Protein AF-A0A6P6X8Q5-F1 (afdb_monomer_lite)

Sequence (399 aa):
MERWQIRPENEYFDPVLAYTRVRAKCREPCKWFVFASIEKVLGTKDLVVKTLHDVHETCNHAWKNKNITAKWLSDRYVERIRSNNNLPTRELRQTVHEDYQTEISKHVAAKAKTLAIEKIKGSAESQYKKIWQYCEEIKRTHPGSTMEVMFTPFREPGCNPRFMRMYCCLGPLKKGFKDGCRPILCLDGCHIKGRYPGKLLTAIAVDPNNGFWPVAWAAIEKEATEQWRWFLTLLSGDMEIQNQGHYIFMSDQQKGLDRALTEVLSNSEHRYCVQHMYRNFKKKHPRLGLKDRLWHIASTTTVEHFNQTLDDLEAYDKEAYAWPINGDIQWPQSDMLELDLPASVTQPGRPKKARKRDVTEGKEHGKRLRKRVVIHYRKCGWIGHNAKTCKNPPKSSTE

pLDDT: mean 79.46, std 17.08, range [24.59, 98.06]

Secondary structure (DSSP, 8-state):
---------S----TT---SEEEEEPSTT---EEEEEE-GGG-S--EEEEEEE---SS-------TT--HHHHHHHTHHHHHH-TT--HHHHHHHHHHHHS----HHHHHHHHHHHHHHHH--HHHHHTTHHHHHHHHHHHSTT-EEEEEE----STTPPPPEEEEEEE-HHHHHHHHHH--SEEEEEEEEE-SSS-EEEEEEEEE-TTS-EEEEEEEEES--SHHHHHHHHHHHHHHTT---GGG-EEEE-S-HHHHHHHHHH-TTSEEEE-HHHHHHHHHHH---HHHHHHHHHHHH--SHHHHHHHHHHHHHH-HHHHTS---SGGGSPPP-SPPPPPPP------S--SSPPPPTTS------------PPBPTTT--BS--TTT--SPPPP---

Structure (mmCIF, N/CA/C/O backbone):
data_AF-A0A6P6X8Q5-F1
#
_entry.id   AF-A0A6P6X8Q5-F1
#
loop_
_atom_site.group_PDB
_atom_site.id
_atom_site.type_symbol
_atom_site.label_atom_id
_atom_site.label_alt_id
_atom_site.label_comp_id
_atom_site.label_asym_id
_atom_site.label_entity_id
_atom_site.label_seq_id
_atom_site.pdbx_PDB_ins_code
_atom_site.Cartn_x
_atom_site.Cartn_y
_atom_site.Cartn_z
_atom_site.occupancy
_atom_site.B_iso_or_equiv
_atom_site.auth_seq_id
_atom_site.auth_comp_id
_atom_site.auth_asym_id
_atom_site.auth_atom_id
_atom_site.pdbx_PDB_model_num
ATOM 1 N N . MET A 1 1 ? -48.614 -3.368 20.210 1.00 24.59 1 MET A N 1
ATOM 2 C CA . MET A 1 1 ? -47.444 -4.036 20.829 1.00 24.59 1 MET A CA 1
ATOM 3 C C . MET A 1 1 ? -46.378 -2.977 21.060 1.00 24.59 1 MET A C 1
ATOM 5 O O . MET A 1 1 ? -45.573 -2.710 20.177 1.00 24.59 1 MET A O 1
ATOM 9 N N . GLU A 1 2 ? -46.450 -2.298 22.199 1.00 26.50 2 GLU A N 1
ATOM 10 C CA . GLU A 1 2 ? -45.637 -1.116 22.500 1.00 26.50 2 GLU A CA 1
ATOM 11 C C . GLU A 1 2 ? -44.325 -1.530 23.176 1.00 26.50 2 GLU A C 1
ATOM 13 O O . GLU A 1 2 ? -44.315 -2.272 24.158 1.00 26.50 2 GLU A O 1
ATOM 18 N N . ARG A 1 3 ? -43.198 -1.106 22.592 1.00 26.33 3 ARG A N 1
ATOM 19 C CA . ARG A 1 3 ? -41.840 -1.410 23.060 1.00 26.33 3 ARG A CA 1
ATOM 20 C C . ARG A 1 3 ? -41.315 -0.228 23.876 1.00 26.33 3 ARG A C 1
ATOM 22 O O . ARG A 1 3 ? -41.060 0.838 23.326 1.00 26.33 3 ARG A O 1
ATOM 29 N N . TRP A 1 4 ? -41.127 -0.433 25.176 1.00 30.78 4 TRP A N 1
ATOM 30 C CA . TRP A 1 4 ? -40.653 0.581 26.124 1.00 30.78 4 TRP A CA 1
ATOM 31 C C . TRP A 1 4 ? -39.118 0.652 26.196 1.00 30.78 4 TRP A C 1
ATOM 33 O O . TRP A 1 4 ? -38.440 -0.374 26.131 1.00 30.78 4 TRP A O 1
ATOM 43 N N . GLN A 1 5 ? -38.560 1.858 26.387 1.00 32.69 5 GLN A N 1
ATOM 44 C CA . GLN A 1 5 ? -37.128 2.081 26.632 1.00 32.69 5 GLN A CA 1
ATOM 45 C C . GLN A 1 5 ? -36.828 2.542 28.066 1.00 32.69 5 GLN A C 1
ATOM 47 O O . GLN A 1 5 ? -37.381 3.512 28.581 1.00 32.69 5 GLN A O 1
ATOM 52 N N . ILE A 1 6 ? -35.863 1.849 28.666 1.00 32.97 6 ILE A N 1
ATOM 53 C CA . ILE A 1 6 ? -35.325 2.004 30.020 1.00 32.97 6 ILE A CA 1
ATOM 54 C C . ILE A 1 6 ? -34.290 3.149 30.097 1.00 32.97 6 ILE A C 1
ATOM 56 O O . ILE A 1 6 ? -33.489 3.338 29.179 1.00 32.97 6 ILE A O 1
ATOM 60 N N . ARG A 1 7 ? -34.260 3.892 31.218 1.00 40.38 7 ARG A N 1
ATOM 61 C CA . ARG A 1 7 ? -33.176 4.828 31.579 1.00 40.38 7 ARG A CA 1
ATOM 62 C C . ARG A 1 7 ? -32.331 4.294 32.751 1.00 40.38 7 ARG A C 1
ATOM 64 O O . ARG A 1 7 ? -32.918 3.856 33.735 1.00 40.38 7 ARG A O 1
ATOM 71 N N . PRO A 1 8 ? -30.993 4.416 32.700 1.00 32.97 8 PRO A N 1
ATOM 72 C CA . PRO A 1 8 ? -30.133 4.493 33.878 1.00 32.97 8 PRO A CA 1
ATOM 73 C C . PRO A 1 8 ? -29.739 5.954 34.163 1.00 32.97 8 PRO A C 1
ATOM 75 O O . PRO A 1 8 ? -29.390 6.698 33.246 1.00 32.97 8 PRO A O 1
ATOM 78 N N . GLU A 1 9 ? -29.770 6.366 35.429 1.00 32.41 9 GLU A N 1
ATOM 79 C CA . GLU A 1 9 ? -28.968 7.493 35.918 1.00 32.41 9 GLU A CA 1
ATOM 80 C C . GLU A 1 9 ? -27.623 6.909 36.376 1.00 32.41 9 GLU A C 1
ATOM 82 O O . GLU A 1 9 ? -27.604 6.014 37.210 1.00 32.41 9 GLU A O 1
ATOM 87 N N . ASN A 1 10 ? -26.537 7.362 35.739 1.00 30.66 10 ASN A N 1
ATOM 88 C CA . ASN A 1 10 ? -25.119 7.176 36.078 1.00 30.66 10 ASN A CA 1
ATOM 89 C C . ASN A 1 10 ? -24.684 5.827 36.690 1.00 30.66 10 ASN A C 1
ATOM 91 O O . ASN A 1 10 ? -24.718 5.653 37.897 1.00 30.66 10 ASN A O 1
ATOM 95 N N . GLU A 1 11 ? -24.159 4.932 35.845 1.00 31.02 11 GLU A N 1
ATOM 96 C CA . GLU A 1 11 ? -22.773 4.414 35.872 1.00 31.02 11 GLU A CA 1
ATOM 97 C C . GLU A 1 11 ? -22.629 3.222 34.895 1.00 31.02 11 GLU A C 1
ATOM 99 O O . GLU A 1 11 ? -23.538 2.414 34.731 1.00 31.02 11 GLU A O 1
ATOM 104 N N . TYR A 1 12 ? -21.501 3.199 34.172 1.00 28.95 12 TYR A N 1
ATOM 105 C CA . TYR A 1 12 ? -20.894 2.102 33.396 1.00 28.95 12 TYR A CA 1
ATOM 106 C C . TYR A 1 12 ? -21.779 0.940 32.874 1.00 28.95 12 TYR A C 1
ATOM 108 O O . TYR A 1 12 ? -22.210 0.069 33.619 1.00 28.95 12 TYR A O 1
ATOM 116 N N . PHE A 1 13 ? -21.895 0.823 31.541 1.00 30.45 13 PHE A N 1
ATOM 117 C CA . PHE A 1 13 ? -22.218 -0.454 30.881 1.00 30.45 13 PHE A CA 1
ATOM 118 C C . PHE A 1 13 ? -20.913 -1.206 30.565 1.00 30.45 13 PHE A C 1
ATOM 120 O O . PHE A 1 13 ? -20.201 -0.887 29.600 1.00 30.45 13 PHE A O 1
ATOM 127 N N . ASP A 1 14 ? -20.607 -2.162 31.432 1.00 29.98 14 ASP A N 1
ATOM 128 C CA . ASP A 1 14 ? -19.710 -3.309 31.268 1.00 29.98 14 ASP A CA 1
ATOM 129 C C . ASP A 1 14 ? -20.613 -4.538 30.991 1.00 29.98 14 ASP A C 1
ATOM 131 O O . ASP A 1 14 ? -21.649 -4.646 31.655 1.00 29.98 14 ASP A O 1
ATOM 135 N N . PRO A 1 15 ? -20.325 -5.451 30.036 1.00 32.97 15 PRO A N 1
ATOM 136 C CA . PRO A 1 15 ? -21.201 -6.589 29.717 1.00 32.97 15 PRO A CA 1
ATOM 137 C C . PRO A 1 15 ? -21.400 -7.618 30.852 1.00 32.97 15 PRO A C 1
ATOM 139 O O . PRO A 1 15 ? -22.037 -8.645 30.627 1.00 32.97 15 PRO A O 1
ATOM 142 N N . VAL A 1 16 ? -20.873 -7.366 32.056 1.00 34.22 16 VAL A N 1
ATOM 143 C CA . VAL A 1 16 ? -20.884 -8.281 33.212 1.00 34.22 16 VAL A CA 1
ATOM 144 C C . VAL A 1 16 ? -21.955 -7.934 34.271 1.00 34.22 16 VAL A C 1
ATOM 146 O O . VAL A 1 16 ? -22.233 -8.754 35.144 1.00 34.22 16 VAL A O 1
ATOM 149 N N . LEU A 1 17 ? -22.633 -6.780 34.207 1.00 36.09 17 LEU A N 1
ATOM 150 C CA . LEU A 1 17 ? -23.586 -6.368 35.254 1.00 36.09 17 LEU A CA 1
ATOM 151 C C . LEU A 1 17 ? -25.059 -6.529 34.839 1.00 36.09 17 LEU A C 1
ATOM 153 O O . LEU A 1 17 ? -25.633 -5.706 34.130 1.00 36.09 17 LEU A O 1
ATOM 157 N N . ALA A 1 18 ? -25.700 -7.582 35.350 1.00 43.25 18 ALA A N 1
ATOM 158 C CA . ALA A 1 18 ? -27.155 -7.694 35.403 1.00 43.25 18 ALA A CA 1
ATOM 159 C C . ALA A 1 18 ? -27.713 -6.624 36.364 1.00 43.25 18 ALA A C 1
ATOM 161 O O . ALA A 1 18 ? -27.544 -6.724 37.580 1.00 43.25 18 ALA A O 1
ATOM 162 N N . TYR A 1 19 ? -28.352 -5.578 35.833 1.00 52.53 19 TYR A N 1
ATOM 163 C CA . TYR A 1 19 ? -28.960 -4.526 36.653 1.00 52.53 19 TYR A CA 1
ATOM 164 C C . TYR A 1 19 ? -30.079 -5.100 37.519 1.00 52.53 19 TYR A C 1
ATOM 166 O O . TYR A 1 19 ? -31.050 -5.656 37.015 1.00 52.53 19 TYR A O 1
ATOM 174 N N . THR A 1 20 ? -29.974 -4.916 38.834 1.00 66.12 20 THR A N 1
ATOM 175 C CA . THR A 1 20 ? -30.991 -5.396 39.777 1.00 66.12 20 THR A CA 1
ATOM 176 C C . THR A 1 20 ? -32.197 -4.467 39.881 1.00 66.12 20 THR A C 1
ATOM 178 O O . THR A 1 20 ? -33.243 -4.921 40.337 1.00 66.12 20 THR A O 1
ATOM 181 N N . ARG A 1 21 ? -32.086 -3.185 39.490 1.00 78.88 21 ARG A N 1
ATOM 182 C CA . ARG A 1 21 ? -33.144 -2.156 39.589 1.00 78.88 21 ARG A CA 1
ATOM 183 C C . ARG A 1 21 ? -33.017 -1.104 38.483 1.00 78.88 21 ARG A C 1
ATOM 185 O O . ARG A 1 21 ? -31.910 -0.735 38.109 1.00 78.88 21 ARG A O 1
ATOM 192 N N . VAL A 1 22 ? -34.149 -0.597 38.002 1.00 83.44 22 VAL A N 1
ATOM 193 C CA . VAL A 1 22 ? -34.273 0.367 36.903 1.00 83.44 22 VAL A CA 1
ATOM 194 C C . VAL A 1 22 ? -35.448 1.311 37.169 1.00 83.44 22 VAL A C 1
ATOM 196 O O . VAL A 1 22 ? -36.525 0.859 37.549 1.00 83.44 22 VAL A O 1
ATOM 199 N N . ARG A 1 23 ? -35.279 2.613 36.902 1.00 82.56 23 ARG A N 1
ATOM 200 C CA . ARG A 1 23 ? -36.373 3.598 36.903 1.00 82.56 23 ARG A CA 1
ATOM 201 C C . ARG A 1 23 ? -36.353 4.421 35.619 1.00 82.56 23 ARG A C 1
ATOM 203 O O . ARG A 1 23 ? -35.346 5.047 35.308 1.00 82.56 23 ARG A O 1
ATOM 210 N N . ALA A 1 24 ? -37.473 4.490 34.909 1.00 82.25 24 ALA A N 1
ATOM 211 C CA . ALA A 1 24 ? -37.672 5.458 33.835 1.00 82.25 24 ALA A CA 1
ATOM 212 C C . ALA A 1 24 ? -38.750 6.462 34.252 1.00 82.25 24 ALA A C 1
ATOM 214 O O . ALA A 1 24 ? -39.763 6.085 34.830 1.00 82.25 24 ALA A O 1
ATOM 215 N N . LYS A 1 25 ? -38.510 7.748 33.987 1.00 84.56 25 LYS A N 1
ATOM 216 C CA . LYS A 1 25 ? -39.459 8.840 34.232 1.00 84.56 25 LYS A CA 1
ATOM 217 C C . LYS A 1 25 ? -39.602 9.696 32.983 1.00 84.56 25 LYS A C 1
ATOM 219 O O . LYS A 1 25 ? -38.630 9.865 32.234 1.00 84.56 25 LYS A O 1
ATOM 224 N N . CYS A 1 26 ? -40.797 10.235 32.773 1.00 82.56 26 CYS A N 1
ATOM 225 C CA . CYS A 1 26 ? -41.021 11.236 31.742 1.00 82.56 26 CYS A CA 1
ATOM 226 C C . CYS A 1 26 ? -40.362 12.566 32.148 1.00 82.56 26 CYS A C 1
ATOM 228 O O . CYS A 1 26 ? -39.892 12.741 33.275 1.00 82.56 26 CYS A O 1
ATOM 230 N N . ARG A 1 27 ? -40.252 13.500 31.200 1.00 80.56 27 ARG A N 1
ATOM 231 C CA . ARG A 1 27 ? -39.750 14.843 31.489 1.00 80.56 27 ARG A CA 1
ATOM 232 C C . ARG A 1 27 ? -40.784 15.584 32.338 1.00 80.56 27 ARG A C 1
ATOM 234 O O . ARG A 1 27 ? -41.968 15.573 32.010 1.00 80.56 27 ARG A O 1
ATOM 241 N N . GLU A 1 28 ? -40.316 16.255 33.385 1.00 80.81 28 GLU A N 1
ATOM 242 C CA . GLU A 1 28 ? -41.153 17.157 34.178 1.00 80.81 28 GLU A CA 1
ATOM 243 C C . GLU A 1 28 ? -41.848 18.189 33.270 1.00 80.81 28 GLU A C 1
ATOM 245 O O . GLU A 1 28 ? -41.229 18.658 32.304 1.00 80.81 28 GLU A O 1
ATOM 250 N N . PRO A 1 29 ? -43.126 18.517 33.537 1.00 85.94 29 PRO A N 1
ATOM 251 C CA . PRO A 1 29 ? -43.901 18.207 34.751 1.00 85.94 29 PRO A CA 1
ATOM 252 C C . PRO A 1 29 ? -44.672 16.868 34.727 1.00 85.94 29 PRO A C 1
ATOM 254 O O . PRO A 1 29 ? -45.466 16.604 35.626 1.00 85.94 29 PRO A O 1
ATOM 257 N N . CYS A 1 30 ? -44.473 16.010 33.722 1.00 83.88 30 CYS A N 1
ATOM 258 C CA . CYS A 1 30 ? -45.220 14.755 33.609 1.00 83.88 30 CYS A CA 1
ATOM 259 C C . CYS A 1 30 ? -44.904 13.782 34.759 1.00 83.88 30 CYS A C 1
ATOM 261 O O . CYS A 1 30 ? -43.740 13.519 35.064 1.00 83.88 30 CYS A O 1
ATOM 263 N N . LYS A 1 31 ? -45.955 13.198 35.346 1.00 86.88 31 LYS A N 1
ATOM 264 C CA . LYS A 1 31 ? -45.863 12.251 36.467 1.00 86.88 31 LYS A CA 1
ATOM 265 C C . LYS A 1 31 ? -45.613 10.803 36.047 1.00 86.88 31 LYS A C 1
ATOM 267 O O . LYS A 1 31 ? -45.465 9.951 36.917 1.00 86.88 31 LYS A O 1
ATOM 272 N N . TRP A 1 32 ? -45.569 10.498 34.750 1.00 88.12 32 TRP A N 1
ATOM 273 C CA . TRP A 1 32 ? -45.329 9.132 34.289 1.00 88.12 32 TRP A CA 1
ATOM 274 C C . TRP A 1 32 ? -43.971 8.611 34.765 1.00 88.12 32 TRP A C 1
ATOM 276 O O . TRP A 1 32 ? -42.929 9.251 34.555 1.00 88.12 32 TRP A O 1
ATOM 286 N N . PHE A 1 33 ? -43.976 7.428 35.375 1.00 86.62 33 PHE A N 1
ATOM 287 C CA . PHE A 1 33 ? -42.761 6.688 35.686 1.00 86.62 33 PHE A CA 1
ATOM 288 C C . PHE A 1 33 ? -43.020 5.185 35.766 1.00 86.62 33 PHE A C 1
ATOM 290 O O . PHE A 1 33 ? -44.103 4.735 36.131 1.00 86.62 33 PHE A O 1
ATOM 297 N N . VAL A 1 34 ? -41.968 4.415 35.516 1.00 88.69 34 VAL A N 1
ATOM 298 C C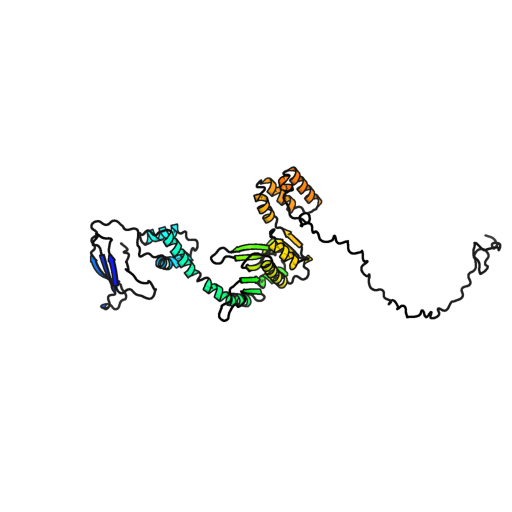A . VAL A 1 34 ? -41.920 2.975 35.752 1.00 88.69 34 VAL A CA 1
ATOM 299 C C . VAL A 1 34 ? -40.681 2.639 36.569 1.00 88.69 34 VAL A C 1
ATOM 301 O O . VAL A 1 34 ? -39.591 3.162 36.328 1.00 88.69 34 VAL A O 1
ATOM 304 N N . PHE A 1 35 ? -40.854 1.773 37.557 1.00 86.88 35 PHE A N 1
ATOM 305 C CA . PHE A 1 35 ? -39.794 1.194 38.364 1.00 86.88 35 PHE A CA 1
ATOM 306 C C . PHE A 1 35 ? -39.848 -0.325 38.227 1.00 86.88 35 PHE A C 1
ATOM 308 O O . PHE A 1 35 ? -40.888 -0.943 38.455 1.00 86.88 35 PHE A O 1
ATOM 315 N N . ALA A 1 36 ? -38.724 -0.922 37.852 1.00 88.00 36 ALA A N 1
ATOM 316 C CA . ALA A 1 36 ? -38.575 -2.356 37.678 1.00 88.00 36 ALA A CA 1
ATOM 317 C C . ALA A 1 36 ? -37.346 -2.858 38.437 1.00 88.00 36 ALA A C 1
ATOM 319 O O . ALA A 1 36 ? -36.344 -2.155 38.557 1.00 88.00 36 ALA A O 1
ATOM 320 N N . SER A 1 37 ? -37.406 -4.079 38.955 1.00 85.12 37 SER A N 1
ATOM 321 C CA . SER A 1 37 ? -36.287 -4.716 39.642 1.00 85.12 37 SER A CA 1
ATOM 322 C C . SER A 1 37 ? -36.296 -6.221 39.442 1.00 85.12 37 SER A C 1
ATOM 324 O O . SER A 1 37 ? -37.360 -6.813 39.274 1.00 85.12 37 SER A O 1
ATOM 326 N N . ILE A 1 38 ? -35.124 -6.844 39.534 1.00 83.56 38 ILE A N 1
ATOM 327 C CA . ILE A 1 38 ? -35.006 -8.300 39.583 1.00 83.56 38 ILE A CA 1
ATOM 328 C C . ILE A 1 38 ? -35.750 -8.809 40.816 1.00 83.56 38 ILE A C 1
ATOM 330 O O . ILE A 1 38 ? -35.530 -8.326 41.933 1.00 83.56 38 ILE A O 1
ATOM 334 N N . GLU A 1 39 ? -36.644 -9.769 40.603 1.00 79.94 39 GLU A N 1
ATOM 335 C CA . GLU A 1 39 ? -37.336 -10.461 41.681 1.00 79.94 39 GLU A CA 1
ATOM 336 C C . GLU A 1 39 ? -36.454 -11.594 42.205 1.00 79.94 39 GLU A C 1
ATOM 338 O O . GLU A 1 39 ? -36.294 -12.628 41.562 1.00 79.94 39 GLU A O 1
ATOM 343 N N . LYS A 1 40 ? -35.868 -11.392 43.389 1.00 72.75 40 LYS A N 1
ATOM 344 C CA . LYS A 1 40 ? -34.956 -12.371 43.997 1.00 72.75 40 LYS A CA 1
ATOM 345 C C . LYS A 1 40 ? -35.681 -13.654 44.404 1.00 72.75 40 LYS A C 1
ATOM 347 O O . LYS A 1 40 ? -35.059 -14.710 44.413 1.00 72.75 40 LYS A O 1
ATOM 352 N N . VAL A 1 41 ? -36.972 -13.562 44.728 1.00 69.38 41 VAL A N 1
ATOM 353 C CA . VAL A 1 41 ? -37.773 -14.695 45.222 1.00 69.38 41 VAL A CA 1
ATOM 354 C C . VAL A 1 41 ? -38.046 -15.727 44.124 1.00 69.38 41 VAL A C 1
ATOM 356 O O . VAL A 1 41 ? -38.141 -16.913 44.414 1.00 69.38 41 VAL A O 1
ATOM 359 N N . LEU A 1 42 ? -38.110 -15.302 42.858 1.00 64.00 42 LEU A N 1
ATOM 360 C CA . LEU A 1 42 ? -38.351 -16.193 41.717 1.00 64.00 42 LEU A CA 1
ATOM 361 C C . LEU A 1 42 ? -37.093 -16.958 41.273 1.00 64.00 42 LEU A C 1
ATOM 363 O O . LEU A 1 42 ? -37.181 -17.825 40.411 1.00 64.00 42 LEU A O 1
ATOM 367 N N . GLY A 1 43 ? -35.910 -16.628 41.809 1.00 65.62 43 GLY A N 1
ATOM 368 C CA . GLY A 1 43 ? -34.631 -17.224 41.392 1.00 65.62 43 GLY A CA 1
ATOM 369 C C . GLY A 1 43 ? -34.210 -16.895 39.949 1.00 65.62 43 GLY A C 1
ATOM 370 O O . GLY A 1 43 ? -33.128 -17.284 39.513 1.00 65.62 43 GLY A O 1
ATOM 371 N N . THR A 1 44 ? -35.037 -16.156 39.208 1.00 69.00 44 THR A N 1
ATOM 372 C CA . THR A 1 44 ? -34.821 -15.735 37.823 1.00 69.00 44 THR A CA 1
ATOM 373 C C . THR A 1 44 ? -34.082 -14.398 37.752 1.00 69.00 44 THR A C 1
ATOM 375 O O . THR A 1 44 ? -34.212 -13.548 38.631 1.00 69.00 44 THR A O 1
ATOM 378 N N . LYS A 1 45 ? -33.347 -14.156 36.659 1.00 71.31 45 LYS A N 1
ATOM 379 C CA . LYS A 1 45 ? -32.717 -12.849 36.370 1.00 71.31 45 LYS A CA 1
ATOM 380 C C . LYS A 1 45 ? -33.672 -11.859 35.682 1.00 71.31 45 LYS A C 1
ATOM 382 O O . LYS A 1 45 ? -33.223 -10.839 35.161 1.00 71.31 45 LYS A O 1
ATOM 387 N N . ASP A 1 46 ? -34.967 -12.160 35.676 1.00 76.94 46 ASP A N 1
ATOM 388 C CA . ASP A 1 46 ? -35.979 -11.379 34.973 1.00 76.94 46 ASP A CA 1
ATOM 389 C C . ASP A 1 46 ? -36.262 -10.052 35.680 1.00 76.94 46 ASP A C 1
ATOM 391 O O . ASP A 1 46 ? -36.380 -9.974 36.907 1.00 76.94 46 ASP A O 1
ATOM 395 N N . LEU A 1 47 ? -36.371 -8.988 34.885 1.00 80.06 47 LEU A N 1
ATOM 396 C CA . LEU A 1 47 ? -36.679 -7.648 35.365 1.00 80.06 47 LEU A CA 1
ATOM 397 C C . LEU A 1 47 ? -38.203 -7.505 35.498 1.00 80.06 47 LEU A C 1
ATOM 399 O O . LEU A 1 47 ? -38.912 -7.484 34.494 1.00 80.06 47 LEU A O 1
ATOM 403 N N . VAL A 1 48 ? -38.712 -7.384 36.725 1.00 84.38 48 VAL A N 1
ATOM 404 C CA . VAL A 1 48 ? -40.156 -7.297 36.996 1.00 84.38 48 VAL A CA 1
ATOM 405 C C . VAL A 1 48 ? -40.543 -5.856 37.308 1.00 84.38 48 VAL A C 1
ATOM 407 O O . VAL A 1 48 ? -39.916 -5.210 38.150 1.00 84.38 48 VAL A O 1
ATOM 410 N N . VAL A 1 49 ? -41.594 -5.346 36.661 1.00 88.06 49 VAL A N 1
ATOM 411 C CA . VAL A 1 49 ? -42.172 -4.035 36.990 1.00 88.06 49 VAL A CA 1
ATOM 412 C C . VAL A 1 49 ? -42.774 -4.093 38.393 1.00 88.06 49 VAL A C 1
ATOM 414 O O . VAL A 1 49 ? -43.642 -4.912 38.676 1.00 88.06 49 VAL A O 1
ATOM 417 N N . LYS A 1 50 ? -42.289 -3.228 39.285 1.00 87.88 50 LYS A N 1
ATOM 418 C CA . LYS A 1 50 ? -42.734 -3.129 40.682 1.00 87.88 50 LYS A CA 1
ATOM 419 C C . LYS A 1 50 ? -43.733 -2.014 40.894 1.00 87.88 50 LYS A C 1
ATOM 421 O O . LYS A 1 50 ? -44.636 -2.129 41.714 1.00 87.88 50 LYS A O 1
ATOM 426 N N . THR A 1 51 ? -43.542 -0.914 40.183 1.00 89.69 51 THR A N 1
ATOM 427 C CA . THR A 1 51 ? -44.402 0.256 40.302 1.00 89.69 51 THR A CA 1
ATOM 428 C C . THR A 1 51 ? -44.490 0.914 38.945 1.00 89.69 51 THR A C 1
ATOM 430 O O . THR A 1 51 ? -43.468 1.159 38.305 1.00 89.69 51 THR A O 1
ATOM 433 N N . LEU A 1 52 ? -45.710 1.198 38.513 1.00 90.94 52 LEU A N 1
ATOM 434 C CA . LEU A 1 52 ? -45.994 1.878 37.264 1.00 90.94 52 LEU A CA 1
ATOM 435 C C . LEU A 1 52 ? -47.041 2.949 37.546 1.00 90.94 52 LEU A C 1
ATOM 437 O O . LEU A 1 52 ? -48.108 2.653 38.075 1.00 90.94 52 LEU A O 1
ATOM 441 N N . HIS A 1 53 ? -46.716 4.186 37.198 1.00 87.88 53 HIS A N 1
ATOM 442 C CA . HIS A 1 53 ? -47.675 5.274 37.123 1.00 87.88 53 HIS A CA 1
ATOM 443 C C . HIS A 1 53 ? -47.884 5.607 35.646 1.00 87.88 53 HIS A C 1
ATOM 445 O O . HIS A 1 53 ? -47.139 6.407 35.075 1.00 87.88 53 HIS A O 1
ATOM 451 N N . ASP A 1 54 ? -48.872 4.958 35.029 1.00 88.81 54 ASP A N 1
ATOM 452 C CA . ASP A 1 54 ? -49.080 4.953 33.576 1.00 88.81 54 ASP A CA 1
ATOM 453 C C . ASP A 1 54 ? -49.976 6.095 33.076 1.00 88.81 54 ASP A C 1
ATOM 455 O O . ASP A 1 54 ? -50.914 5.899 32.311 1.00 88.81 54 ASP A O 1
ATOM 459 N N . VAL A 1 55 ? -49.730 7.313 33.565 1.00 85.88 55 VAL A N 1
ATOM 460 C CA . VAL A 1 55 ? -50.525 8.489 33.185 1.00 85.88 55 VAL A CA 1
ATOM 461 C C . VAL A 1 55 ? -49.622 9.574 32.617 1.00 85.88 55 VAL A C 1
ATOM 463 O O . VAL A 1 55 ? -48.758 10.126 33.307 1.00 85.88 55 VAL A O 1
ATOM 466 N N . HIS A 1 56 ? -49.860 9.895 31.347 1.00 83.69 56 HIS A N 1
ATOM 467 C CA . HIS A 1 56 ? -49.267 11.014 30.626 1.00 83.69 56 HIS A CA 1
ATOM 468 C C . HIS A 1 56 ? -50.301 12.146 30.498 1.00 83.69 56 HIS A C 1
ATOM 470 O O . HIS A 1 56 ? -51.279 12.003 29.778 1.00 83.69 56 HIS A O 1
ATOM 476 N N . GLU A 1 57 ? -50.098 13.268 31.197 1.00 78.12 57 GLU A N 1
ATOM 477 C CA . GLU A 1 57 ? -51.073 14.378 31.219 1.00 78.12 57 GLU A CA 1
ATOM 478 C C . GLU A 1 57 ? -50.845 15.402 30.084 1.00 78.12 57 GLU A C 1
ATOM 480 O O . GLU A 1 57 ? -51.783 15.783 29.395 1.00 78.12 57 GLU A O 1
ATOM 485 N N . THR A 1 58 ? -49.604 15.860 29.868 1.00 72.62 58 THR A N 1
ATOM 486 C CA . THR A 1 58 ? -49.287 16.976 28.941 1.00 72.62 58 THR A CA 1
ATOM 487 C C . THR A 1 58 ? -47.893 16.868 28.303 1.00 72.62 58 THR A C 1
ATOM 489 O O . THR A 1 58 ? -47.215 17.866 28.056 1.00 72.62 58 THR A O 1
ATOM 492 N N . CYS A 1 59 ? -47.407 15.652 28.046 1.00 77.12 59 CYS A N 1
ATOM 493 C CA . CYS A 1 59 ? -46.092 15.447 27.432 1.00 77.12 59 CYS A CA 1
ATOM 494 C C . CYS A 1 59 ? -46.182 14.977 25.977 1.00 77.12 59 CYS A C 1
ATOM 496 O O . CYS A 1 59 ? -46.877 14.016 25.662 1.00 77.12 59 CYS A O 1
ATOM 498 N N . ASN A 1 60 ? -45.393 15.616 25.111 1.00 74.56 60 ASN A N 1
ATOM 499 C CA . ASN A 1 60 ? -45.187 15.179 23.733 1.00 74.56 60 ASN A CA 1
ATOM 500 C C . ASN A 1 60 ? -44.108 14.096 23.641 1.00 74.56 60 ASN A C 1
ATOM 502 O O . ASN A 1 60 ? -43.244 13.976 24.517 1.00 74.56 60 ASN A O 1
ATOM 506 N N . HIS A 1 61 ? -44.118 13.361 22.526 1.00 72.00 61 HIS A N 1
ATOM 507 C CA . HIS A 1 61 ? -43.112 12.348 22.237 1.00 72.00 61 HIS A CA 1
ATOM 508 C C . HIS A 1 61 ? -41.698 12.952 22.250 1.00 72.00 61 HIS A C 1
ATOM 510 O O . HIS A 1 61 ? -41.395 13.921 21.548 1.00 72.00 61 HIS A O 1
ATOM 516 N N . ALA A 1 62 ? -40.818 12.383 23.075 1.00 70.56 62 ALA A N 1
ATOM 517 C CA . ALA A 1 62 ? -39.450 12.854 23.227 1.00 70.56 62 ALA A CA 1
ATOM 518 C C . ALA A 1 62 ? -38.513 12.055 22.319 1.00 70.56 62 ALA A C 1
ATOM 520 O O . ALA A 1 62 ? -37.995 11.010 22.700 1.00 70.56 62 ALA A O 1
ATOM 521 N N . TRP A 1 63 ? -38.228 12.593 21.136 1.00 75.38 63 TRP A N 1
ATOM 522 C CA . TRP A 1 63 ? -37.364 11.928 20.158 1.00 75.38 63 TRP A CA 1
ATOM 523 C C . TRP A 1 63 ? -35.911 11.774 20.621 1.00 75.38 63 TRP A C 1
ATOM 525 O O . TRP A 1 63 ? -35.212 10.873 20.172 1.00 75.38 63 TRP A O 1
ATOM 535 N N . LYS A 1 64 ? -35.421 12.616 21.537 1.00 74.31 64 LYS A N 1
ATOM 536 C CA . LYS A 1 64 ? -34.018 12.595 21.982 1.00 74.31 64 LYS A CA 1
ATOM 537 C C . LYS A 1 64 ? -33.852 11.815 23.285 1.00 74.31 64 LYS A C 1
ATOM 539 O O . LYS A 1 64 ? -34.305 12.263 24.338 1.00 74.31 64 LYS A O 1
ATOM 544 N N . ASN A 1 65 ? -33.101 10.715 23.237 1.00 76.81 65 ASN A N 1
ATOM 545 C CA . ASN A 1 65 ? -32.751 9.918 24.412 1.00 76.81 65 ASN A CA 1
ATOM 546 C C . ASN A 1 65 ? -31.251 10.037 24.745 1.00 76.81 65 ASN A C 1
ATOM 548 O O . ASN A 1 65 ? -30.396 9.594 23.981 1.00 76.81 65 ASN A O 1
ATOM 552 N N . LYS A 1 66 ? -30.921 10.609 25.913 1.00 73.31 66 LYS A N 1
ATOM 553 C CA . LYS A 1 66 ? -29.525 10.774 26.372 1.00 73.31 66 LYS A CA 1
ATOM 554 C C . LYS A 1 66 ? -28.830 9.445 26.698 1.00 73.31 66 LYS A C 1
ATOM 556 O O . LYS A 1 66 ? -27.605 9.398 26.708 1.00 73.31 66 LYS A O 1
ATOM 561 N N . ASN A 1 67 ? -29.594 8.379 26.931 1.00 76.94 67 ASN A N 1
ATOM 562 C CA . ASN A 1 67 ? -29.053 7.077 27.328 1.00 76.94 67 ASN A CA 1
ATOM 563 C C . ASN A 1 67 ? -28.613 6.225 26.140 1.00 76.94 67 ASN A C 1
ATOM 565 O O . ASN A 1 67 ? -27.899 5.239 26.311 1.00 76.94 67 ASN A O 1
ATOM 569 N N . ILE A 1 68 ? -28.989 6.625 24.924 1.00 84.00 68 ILE A N 1
ATOM 570 C CA . ILE A 1 68 ? -28.510 5.990 23.702 1.00 84.00 68 ILE A CA 1
ATOM 571 C C . ILE A 1 68 ? -27.125 6.548 23.401 1.00 84.00 68 ILE A C 1
ATOM 573 O O . ILE A 1 68 ? -26.932 7.535 22.687 1.00 84.00 68 ILE A O 1
ATOM 577 N N . THR A 1 69 ? -26.137 5.914 24.021 1.00 88.81 69 THR A N 1
ATOM 578 C CA . THR A 1 69 ? -24.737 6.291 23.875 1.00 88.81 69 THR A CA 1
ATOM 579 C C . THR A 1 69 ? -24.134 5.686 22.612 1.00 88.81 69 THR A C 1
ATOM 581 O O . THR A 1 69 ? -24.541 4.627 22.133 1.00 88.81 69 THR A O 1
ATOM 584 N N . ALA A 1 70 ? -23.084 6.329 22.096 1.00 92.69 70 ALA A N 1
ATOM 585 C CA . ALA A 1 70 ? -22.315 5.786 20.979 1.00 92.69 70 ALA A CA 1
ATOM 586 C C . ALA A 1 70 ? -21.714 4.403 21.296 1.00 92.69 70 ALA A C 1
ATOM 588 O O . ALA A 1 70 ? -21.618 3.572 20.399 1.00 92.69 70 ALA A O 1
ATOM 589 N N . LYS A 1 71 ? -21.342 4.146 22.562 1.00 92.81 71 LYS A N 1
ATOM 590 C CA . LYS A 1 71 ? -20.836 2.840 23.014 1.00 92.81 71 LYS A CA 1
ATOM 591 C C . LYS A 1 71 ? -21.914 1.771 22.855 1.00 92.81 71 LYS A C 1
ATOM 593 O O . LYS A 1 71 ? -21.697 0.809 22.129 1.00 92.81 71 LYS A O 1
ATOM 598 N N . TRP A 1 72 ? -23.092 1.996 23.430 1.00 91.69 72 TRP A N 1
ATOM 599 C CA . TRP A 1 72 ? -24.202 1.049 23.340 1.00 91.69 72 TRP A CA 1
ATOM 600 C C . TRP A 1 72 ? -24.628 0.787 21.889 1.00 91.69 72 TRP A C 1
ATOM 602 O O . TRP A 1 72 ? -24.777 -0.361 21.485 1.00 91.69 72 TRP A O 1
ATOM 612 N N . LEU A 1 73 ? -24.729 1.838 21.066 1.00 93.00 73 LEU A N 1
ATOM 613 C CA . LEU A 1 73 ? -25.017 1.697 19.635 1.00 93.00 73 LEU A CA 1
ATOM 614 C C . LEU A 1 73 ? -23.941 0.892 18.897 1.00 93.00 73 LEU A C 1
ATOM 616 O O . LEU A 1 73 ? -24.272 0.095 18.022 1.00 93.00 73 LEU A O 1
ATOM 620 N N . SER A 1 74 ? -22.664 1.093 19.242 1.00 93.81 74 SER A N 1
ATOM 621 C CA . SER A 1 74 ? -21.562 0.341 18.635 1.00 93.81 74 SER A CA 1
ATOM 622 C C . SER A 1 74 ? -21.667 -1.158 18.907 1.00 93.81 74 SER A C 1
ATOM 624 O O . SER A 1 74 ? -21.387 -1.941 18.010 1.00 93.81 74 SER A O 1
ATOM 626 N N . ASP A 1 75 ? -22.100 -1.542 20.112 1.00 92.50 75 ASP A N 1
ATOM 627 C CA . ASP A 1 75 ? -22.323 -2.938 20.499 1.00 92.50 75 ASP A CA 1
ATOM 628 C C . ASP A 1 75 ? -23.570 -3.501 19.821 1.00 92.50 75 ASP A C 1
ATOM 630 O O . ASP A 1 75 ? -23.536 -4.567 19.212 1.00 92.50 75 ASP A O 1
ATOM 634 N N . ARG A 1 76 ? -24.669 -2.742 19.855 1.00 92.62 76 ARG A N 1
ATOM 635 C CA . ARG A 1 76 ? -25.967 -3.179 19.340 1.00 92.62 76 ARG A CA 1
ATOM 636 C C . ARG A 1 76 ? -25.968 -3.454 17.837 1.00 92.62 76 ARG A C 1
ATOM 638 O O . ARG A 1 76 ? -26.665 -4.367 17.395 1.00 92.62 76 ARG A O 1
ATOM 645 N N . TYR A 1 77 ? -25.224 -2.656 17.072 1.00 92.00 77 TYR A N 1
ATOM 646 C CA . TYR A 1 77 ? -25.165 -2.725 15.609 1.00 92.00 77 TYR A CA 1
ATOM 647 C C . TYR A 1 77 ? -23.833 -3.266 15.076 1.00 92.00 77 TYR A C 1
ATOM 649 O O . TYR A 1 77 ? -23.561 -3.123 13.882 1.00 92.00 77 TYR A O 1
ATOM 657 N N . VAL A 1 78 ? -23.009 -3.900 15.920 1.00 91.81 78 VAL A N 1
ATOM 658 C CA . VAL A 1 78 ? -21.687 -4.404 15.513 1.00 91.81 78 VAL A CA 1
ATOM 659 C C . VAL A 1 78 ? -21.777 -5.366 14.324 1.00 91.81 78 VAL A C 1
ATOM 661 O O . VAL A 1 78 ? -21.036 -5.201 13.363 1.00 91.81 78 VAL A O 1
ATOM 664 N N . GLU A 1 79 ? -22.739 -6.294 14.315 1.00 90.81 79 GLU A N 1
ATOM 665 C CA . GLU A 1 79 ? -22.908 -7.269 13.222 1.00 90.81 79 GLU A CA 1
ATOM 666 C C . GLU A 1 79 ? -23.384 -6.625 11.918 1.00 90.81 79 GLU A C 1
ATOM 668 O O . GLU A 1 79 ? -22.917 -6.965 10.828 1.00 90.81 79 GLU A O 1
ATOM 673 N N . ARG A 1 80 ? -24.273 -5.630 12.016 1.00 90.38 80 ARG A N 1
ATOM 674 C CA . ARG A 1 80 ? -24.745 -4.876 10.848 1.00 90.38 80 ARG A CA 1
ATOM 675 C C . ARG A 1 80 ? -23.602 -4.085 10.217 1.00 90.38 80 ARG A C 1
ATOM 677 O O . ARG A 1 80 ? -23.460 -4.061 8.998 1.00 90.38 80 ARG A O 1
ATOM 684 N N . ILE A 1 81 ? -22.757 -3.479 11.051 1.00 90.62 81 ILE A N 1
ATOM 685 C CA . ILE A 1 81 ? -21.569 -2.747 10.602 1.00 90.62 81 ILE A CA 1
ATOM 686 C C . ILE A 1 81 ? -20.509 -3.714 10.062 1.00 90.62 81 ILE A C 1
ATOM 688 O O . ILE A 1 81 ? -19.879 -3.398 9.060 1.00 90.62 81 ILE A O 1
ATOM 692 N N . ARG A 1 82 ? -20.350 -4.906 10.652 1.00 87.69 82 ARG A N 1
ATOM 693 C CA . ARG A 1 82 ? -19.447 -5.956 10.151 1.00 87.69 82 ARG A CA 1
ATOM 694 C C . ARG A 1 82 ? -19.845 -6.430 8.756 1.00 87.69 82 ARG A C 1
ATOM 696 O O . ARG A 1 82 ? -18.976 -6.588 7.905 1.00 87.69 82 ARG A O 1
ATOM 703 N N . SER A 1 83 ? -21.145 -6.594 8.523 1.00 89.94 83 SER A N 1
ATOM 704 C CA . SER A 1 83 ? -21.697 -6.997 7.224 1.00 89.94 83 SER A CA 1
ATOM 705 C C . SER A 1 83 ? -21.539 -5.904 6.159 1.00 89.94 83 SER A C 1
ATOM 707 O O . SER A 1 83 ? -21.320 -6.205 4.991 1.00 89.94 83 SER A O 1
ATOM 709 N N . ASN A 1 84 ? -21.604 -4.626 6.552 1.00 88.44 84 ASN A N 1
ATOM 710 C CA . ASN A 1 84 ? -21.375 -3.490 5.661 1.00 88.44 84 ASN A CA 1
ATOM 711 C C . ASN A 1 84 ? -20.545 -2.388 6.343 1.00 88.44 84 ASN A C 1
ATOM 713 O O . ASN A 1 84 ? -21.074 -1.426 6.909 1.00 88.44 84 ASN A O 1
ATOM 717 N N . ASN A 1 85 ? -19.217 -2.471 6.212 1.00 82.25 85 ASN A N 1
ATOM 718 C CA . ASN A 1 85 ? -18.294 -1.482 6.787 1.00 82.25 85 ASN A CA 1
ATOM 719 C C . ASN A 1 85 ? -18.501 -0.057 6.224 1.00 82.25 85 ASN A C 1
ATOM 721 O O . ASN A 1 85 ? -18.151 0.942 6.867 1.00 82.25 85 ASN A O 1
ATOM 725 N N . ASN A 1 86 ? -19.109 0.065 5.041 1.00 85.56 86 ASN A N 1
ATOM 726 C CA . ASN A 1 86 ? -19.388 1.341 4.388 1.00 85.56 86 ASN A CA 1
ATOM 727 C C . ASN A 1 86 ? -20.755 1.932 4.754 1.00 85.56 86 ASN A C 1
ATOM 729 O O . ASN A 1 86 ? -21.081 2.998 4.240 1.00 85.56 86 ASN A O 1
ATOM 733 N N . LEU A 1 87 ? -21.484 1.343 5.715 1.00 87.88 87 LEU A N 1
ATOM 734 C CA . LEU A 1 87 ? -22.795 1.813 6.179 1.00 87.88 87 LEU A CA 1
ATOM 735 C C . LEU A 1 87 ? -22.828 3.344 6.370 1.00 87.88 87 LEU A C 1
ATOM 737 O O . LEU A 1 87 ? -22.117 3.868 7.244 1.00 87.88 87 LEU A O 1
ATOM 741 N N . PRO A 1 88 ? -23.601 4.089 5.565 1.00 92.00 88 PRO A N 1
ATOM 742 C CA . PRO A 1 88 ? -23.696 5.534 5.691 1.00 92.00 88 PRO A CA 1
ATOM 743 C C . PRO A 1 88 ? -24.229 5.939 7.067 1.00 92.00 88 PRO A C 1
ATOM 745 O O . PRO A 1 88 ? -25.180 5.359 7.586 1.00 92.00 88 PRO A O 1
ATOM 748 N N . THR A 1 89 ? -23.673 7.003 7.655 1.00 93.25 89 THR A N 1
ATOM 749 C CA . THR A 1 89 ? -24.135 7.515 8.960 1.00 93.25 89 THR A CA 1
ATOM 750 C C . THR A 1 89 ? -25.626 7.859 8.946 1.00 93.25 89 THR A C 1
ATOM 752 O O . THR A 1 89 ? -26.298 7.699 9.958 1.00 93.25 89 THR A O 1
ATOM 755 N N . ARG A 1 90 ? -26.156 8.320 7.804 1.00 94.69 90 ARG A N 1
ATOM 756 C CA . ARG A 1 90 ? -27.591 8.584 7.621 1.00 94.69 90 ARG A CA 1
ATOM 757 C C . ARG A 1 90 ? -28.425 7.312 7.773 1.00 94.69 90 ARG A C 1
ATOM 759 O O . ARG A 1 90 ? -29.434 7.353 8.461 1.00 94.69 90 ARG A O 1
ATOM 766 N N . GLU A 1 91 ? -27.989 6.210 7.175 1.00 93.81 91 GLU A N 1
ATOM 767 C CA . GLU A 1 91 ? -28.698 4.930 7.241 1.00 93.81 91 GLU A CA 1
ATOM 768 C C . GLU A 1 91 ? -28.695 4.368 8.666 1.00 93.81 91 GLU A C 1
ATOM 770 O O . GLU A 1 91 ? -29.729 3.929 9.163 1.00 93.81 91 GLU A O 1
ATOM 775 N N . LEU A 1 92 ? -27.569 4.487 9.380 1.00 93.12 92 LEU A N 1
ATOM 776 C CA . LEU A 1 92 ? -27.500 4.099 10.790 1.00 93.12 92 LEU A CA 1
ATOM 777 C C . LEU A 1 92 ? -28.457 4.929 11.661 1.00 93.12 92 LEU A C 1
ATOM 779 O O . LEU A 1 92 ? -29.101 4.390 12.554 1.00 93.12 92 LEU A O 1
ATOM 783 N N . ARG A 1 93 ? -28.579 6.238 11.400 1.00 94.44 93 ARG A N 1
ATOM 784 C CA . ARG A 1 93 ? -29.544 7.100 12.106 1.00 94.44 93 ARG A CA 1
ATOM 785 C C . ARG A 1 93 ? -30.985 6.684 11.828 1.00 94.44 93 ARG A C 1
ATOM 787 O O . ARG A 1 93 ? -31.771 6.636 12.765 1.00 94.44 93 ARG A O 1
ATOM 794 N N . GLN A 1 94 ? -31.297 6.389 10.569 1.00 94.00 94 GLN A N 1
ATOM 795 C CA . GLN A 1 94 ? -32.621 5.935 10.155 1.00 94.00 94 GLN A CA 1
ATOM 796 C C . GLN A 1 94 ? -32.981 4.607 10.831 1.00 94.00 94 GLN A C 1
ATOM 798 O O . GLN A 1 94 ? -34.033 4.502 11.445 1.00 94.00 94 GLN A O 1
ATOM 803 N N . THR A 1 95 ? -32.050 3.652 10.838 1.00 92.44 95 THR A N 1
ATOM 804 C CA . THR A 1 95 ? -32.226 2.360 11.519 1.00 92.44 95 THR A CA 1
ATOM 805 C C . THR A 1 95 ? -32.502 2.550 13.015 1.00 92.44 95 THR A C 1
ATOM 807 O O . THR A 1 95 ? -33.401 1.937 13.572 1.00 92.44 95 THR A O 1
ATOM 810 N N . VAL A 1 96 ? -31.754 3.439 13.682 1.00 91.00 96 VAL A N 1
ATOM 811 C CA . VAL A 1 96 ? -31.968 3.735 15.110 1.00 91.00 96 VAL A CA 1
ATOM 812 C C . VAL A 1 96 ? -33.336 4.366 15.362 1.00 91.00 96 VAL A C 1
ATOM 814 O O . VAL A 1 96 ? -33.957 4.072 16.382 1.00 91.00 96 VAL A O 1
ATOM 817 N N . HIS A 1 97 ? -33.807 5.207 14.445 1.00 90.12 97 HIS A N 1
ATOM 818 C CA . HIS A 1 97 ? -35.141 5.785 14.523 1.00 90.12 97 HIS A CA 1
ATOM 819 C C . HIS A 1 97 ? -36.232 4.723 14.347 1.00 90.12 97 HIS A C 1
ATOM 821 O O . HIS A 1 97 ? -37.164 4.692 15.138 1.00 90.12 97 HIS A O 1
ATOM 827 N N . GLU A 1 98 ? -36.088 3.814 13.385 1.00 89.44 98 GLU A N 1
ATOM 828 C CA . GLU A 1 98 ? -37.036 2.717 13.152 1.00 89.44 98 GLU A CA 1
ATOM 829 C C . GLU A 1 98 ? -37.104 1.755 14.347 1.00 89.44 98 GLU A C 1
ATOM 831 O O . GLU A 1 98 ? -38.190 1.480 14.860 1.00 89.44 98 GLU A O 1
ATOM 836 N N . ASP A 1 99 ? -35.948 1.317 14.853 1.00 89.31 99 ASP A N 1
ATOM 837 C CA . ASP A 1 99 ? -35.858 0.318 15.924 1.00 89.31 99 ASP A CA 1
ATOM 838 C C . ASP A 1 99 ? -36.332 0.845 17.288 1.00 89.31 99 ASP A C 1
ATOM 840 O O . ASP A 1 99 ? -36.851 0.079 18.106 1.00 89.31 99 ASP A O 1
ATOM 844 N N . TYR A 1 100 ? -36.115 2.136 17.560 1.00 85.19 100 TYR A N 1
ATOM 845 C CA . TYR A 1 100 ? -36.244 2.705 18.907 1.00 85.19 100 TYR A CA 1
ATOM 846 C C . TYR A 1 100 ? -37.066 3.989 18.993 1.00 85.19 100 TYR A C 1
ATOM 848 O O . TYR A 1 100 ? -37.160 4.563 20.077 1.00 85.19 100 TYR A O 1
ATOM 856 N N . GLN A 1 101 ? -37.627 4.464 17.879 1.00 84.56 101 GLN A N 1
ATOM 857 C CA . GLN A 1 101 ? -38.429 5.691 17.817 1.00 84.56 101 GLN A CA 1
ATOM 858 C C . GLN A 1 101 ? -37.684 6.903 18.403 1.00 84.56 101 GLN A C 1
ATOM 860 O O . GLN A 1 101 ? -38.246 7.758 19.084 1.00 84.56 101 GLN A O 1
ATOM 865 N N . THR A 1 102 ? -36.372 6.976 18.154 1.00 84.88 102 THR A N 1
ATOM 866 C CA . THR A 1 102 ? -35.483 7.997 18.721 1.00 84.88 102 THR A CA 1
ATOM 867 C C . THR A 1 102 ? -34.530 8.573 17.681 1.00 84.88 102 THR A C 1
ATOM 869 O O . THR A 1 102 ? -34.018 7.891 16.796 1.00 84.88 102 THR A O 1
ATOM 872 N N . GLU A 1 103 ? -34.265 9.864 17.800 1.00 88.06 103 GLU A N 1
ATOM 873 C CA . GLU A 1 103 ? -33.311 10.587 16.986 1.00 88.06 103 GLU A CA 1
ATOM 874 C C . GLU A 1 103 ? -31.951 10.667 17.674 1.00 88.06 103 GLU A C 1
ATOM 876 O O . GLU A 1 103 ? -31.798 11.213 18.771 1.00 88.06 103 GLU A O 1
ATOM 881 N N . ILE A 1 104 ? -30.923 10.210 16.961 1.00 91.00 104 ILE A N 1
ATOM 882 C CA . ILE A 1 104 ? -29.527 10.420 17.339 1.00 91.00 104 ILE A CA 1
ATOM 883 C C . ILE A 1 104 ? -28.859 11.436 16.411 1.00 91.00 104 ILE A C 1
ATOM 885 O O . ILE A 1 104 ? -29.161 11.545 15.214 1.00 91.00 104 ILE A O 1
ATOM 889 N N . SER A 1 105 ? -27.908 12.187 16.966 1.00 91.81 105 SER A N 1
ATOM 890 C CA . SER A 1 105 ? -27.134 13.154 16.191 1.00 91.81 105 SER A CA 1
ATOM 891 C C . SER A 1 105 ? -26.190 12.454 15.207 1.00 91.81 105 SER A C 1
ATOM 893 O O . SER A 1 105 ? -25.765 11.313 15.410 1.00 91.81 105 SER A O 1
ATOM 895 N N . LYS A 1 106 ? -25.794 13.172 14.147 1.00 93.50 106 LYS A N 1
ATOM 896 C CA . LYS A 1 106 ? -24.777 12.703 13.190 1.00 93.50 106 LYS A CA 1
ATOM 897 C C . LYS A 1 106 ? -23.466 12.325 13.889 1.00 93.50 106 LYS A C 1
ATOM 899 O O . LYS A 1 106 ? -22.862 11.319 13.531 1.00 93.50 106 LYS A O 1
ATOM 904 N N . HIS A 1 107 ? -23.060 13.091 14.903 1.00 93.44 107 HIS A N 1
ATOM 905 C CA . HIS A 1 107 ? -21.837 12.838 15.669 1.00 93.44 107 HIS A CA 1
ATOM 906 C C . HIS A 1 107 ? -21.913 11.542 16.483 1.00 93.44 107 HIS A C 1
ATOM 908 O O . HIS A 1 107 ? -20.953 10.776 16.486 1.00 93.44 107 HIS A O 1
ATOM 914 N N . VAL A 1 108 ? -23.052 11.260 17.127 1.00 93.19 108 VAL A N 1
ATOM 915 C CA . VAL A 1 108 ? -23.250 10.016 17.892 1.00 93.19 108 VAL A CA 1
ATOM 916 C C . VAL A 1 108 ? -23.212 8.803 16.965 1.00 93.19 108 VAL A C 1
ATOM 918 O O . VAL A 1 108 ? -22.494 7.848 17.251 1.00 93.19 108 VAL A O 1
ATOM 921 N N . ALA A 1 109 ? -23.906 8.866 15.826 1.00 93.94 109 ALA A N 1
ATOM 922 C CA . ALA A 1 109 ? -23.902 7.793 14.834 1.00 93.94 109 ALA A CA 1
ATOM 923 C C . ALA A 1 109 ? -22.504 7.560 14.228 1.00 93.94 109 ALA A C 1
ATOM 925 O O . ALA A 1 109 ? -22.060 6.420 14.110 1.00 93.94 109 ALA A O 1
ATOM 926 N N . ALA A 1 110 ? -21.774 8.630 13.893 1.00 94.00 110 ALA A N 1
ATOM 927 C CA . ALA A 1 110 ? -20.402 8.523 13.397 1.00 94.00 110 ALA A CA 1
ATOM 928 C C . ALA A 1 110 ? -19.467 7.903 14.448 1.00 94.00 110 ALA A C 1
ATOM 930 O O . ALA A 1 110 ? -18.720 6.980 14.134 1.00 94.00 110 ALA A O 1
ATOM 931 N N . LYS A 1 111 ? -19.557 8.347 15.709 1.00 94.12 111 LYS A N 1
ATOM 932 C CA . LYS A 1 111 ? -18.763 7.800 16.817 1.00 94.12 111 LYS A CA 1
ATOM 933 C C . LYS A 1 111 ? -19.085 6.327 17.083 1.00 94.12 111 LYS A C 1
ATOM 935 O O . LYS A 1 111 ? -18.163 5.541 17.273 1.00 94.12 111 LYS A O 1
ATOM 940 N N . ALA A 1 112 ? -20.363 5.943 17.055 1.00 93.94 112 ALA A N 1
ATOM 941 C CA . ALA A 1 112 ? -20.790 4.551 17.205 1.00 93.94 112 ALA A CA 1
ATOM 942 C C . ALA A 1 112 ? -20.204 3.662 16.101 1.00 93.94 112 ALA A C 1
ATOM 944 O O . ALA A 1 112 ? -19.679 2.589 16.390 1.00 93.94 112 ALA A O 1
ATOM 945 N N . LYS A 1 113 ? -20.218 4.147 14.851 1.00 92.81 113 LYS A N 1
ATOM 946 C CA . LYS A 1 113 ? -19.604 3.454 13.715 1.00 92.81 113 LYS A CA 1
ATOM 947 C C . LYS A 1 113 ? -18.097 3.272 13.906 1.00 92.81 113 LYS A C 1
ATOM 949 O O . LYS A 1 113 ? -17.602 2.166 13.722 1.00 92.81 113 LYS A O 1
ATOM 954 N N . THR A 1 114 ? -17.377 4.320 14.309 1.00 89.75 114 THR A N 1
ATOM 955 C CA . THR A 1 114 ? -15.931 4.235 14.574 1.00 89.75 114 THR A CA 1
ATOM 956 C C . THR A 1 114 ? -15.612 3.198 15.652 1.00 89.75 114 THR A C 1
ATOM 958 O O . THR A 1 114 ? -14.749 2.355 15.434 1.00 89.75 114 THR A O 1
ATOM 961 N N . LEU A 1 115 ? -16.347 3.209 16.769 1.00 91.00 115 LEU A N 1
ATOM 962 C CA . LEU A 1 115 ? -16.168 2.245 17.861 1.00 91.00 115 LEU A CA 1
ATOM 963 C C . LEU A 1 115 ? -16.473 0.805 17.427 1.00 91.00 115 LEU A C 1
ATOM 965 O O . LEU A 1 115 ? -15.746 -0.115 17.789 1.00 91.00 115 LEU A O 1
ATOM 969 N N . ALA A 1 116 ? -17.529 0.595 16.637 1.00 91.00 116 ALA A N 1
ATOM 970 C CA . ALA A 1 116 ? -17.868 -0.730 16.122 1.00 91.00 116 ALA A CA 1
ATOM 971 C C . ALA A 1 116 ? -16.783 -1.252 15.170 1.00 91.00 116 ALA A C 1
ATOM 973 O O . ALA A 1 116 ? -16.356 -2.395 15.292 1.00 91.00 116 ALA A O 1
ATOM 974 N N . ILE A 1 117 ? -16.284 -0.403 14.264 1.00 87.19 117 ILE A N 1
ATOM 975 C CA . ILE A 1 117 ? -15.188 -0.756 13.351 1.00 87.19 117 ILE A CA 1
ATOM 976 C C . ILE A 1 117 ? -13.914 -1.098 14.129 1.00 87.19 117 ILE A C 1
ATOM 978 O O . ILE A 1 117 ? -13.237 -2.061 13.776 1.00 87.19 117 ILE A O 1
ATOM 982 N N . GLU A 1 118 ? -13.594 -0.348 15.185 1.00 85.75 118 GLU A N 1
ATOM 983 C CA . GLU A 1 118 ? -12.451 -0.628 16.060 1.00 85.75 118 GLU A CA 1
ATOM 984 C C . GLU A 1 118 ? -12.600 -1.972 16.786 1.00 85.75 118 GLU A C 1
ATOM 986 O O . GLU A 1 118 ? -11.636 -2.724 16.873 1.00 85.75 118 GLU A O 1
ATOM 991 N N . LYS A 1 119 ? -13.811 -2.342 17.221 1.00 86.25 119 LYS A N 1
ATOM 992 C CA . LYS A 1 119 ? -14.082 -3.675 17.788 1.00 86.25 119 LYS A CA 1
ATOM 993 C C . LYS A 1 119 ? -13.942 -4.795 16.758 1.00 86.25 119 LYS A C 1
ATOM 995 O O . LYS A 1 119 ? -13.385 -5.839 17.072 1.00 86.25 119 LYS A O 1
ATOM 1000 N N . ILE A 1 120 ? -14.432 -4.586 15.534 1.00 84.19 120 ILE A N 1
ATOM 1001 C CA . ILE A 1 120 ? -14.389 -5.591 14.458 1.00 84.19 120 ILE A CA 1
ATOM 1002 C C . ILE A 1 120 ? -12.955 -5.829 13.984 1.00 84.19 120 ILE A C 1
ATOM 1004 O O . ILE A 1 120 ? -12.537 -6.972 13.832 1.00 84.19 120 ILE A O 1
ATOM 1008 N N . LYS A 1 121 ? -12.207 -4.754 13.718 1.00 75.25 121 LYS A N 1
ATOM 1009 C CA . LYS A 1 121 ? -10.834 -4.838 13.202 1.00 75.25 121 LYS A CA 1
ATOM 1010 C C . LYS A 1 121 ? -9.809 -5.075 14.317 1.00 75.25 121 LYS A C 1
ATOM 1012 O O . LYS A 1 121 ? -8.699 -5.520 14.037 1.00 75.25 121 LYS A O 1
ATOM 1017 N N . GLY A 1 122 ? -10.175 -4.800 15.567 1.00 75.56 122 GLY A N 1
ATOM 1018 C CA . GLY A 1 122 ? -9.250 -4.698 16.687 1.00 75.56 122 GLY A CA 1
ATOM 1019 C C . GLY A 1 122 ? -8.507 -3.360 16.692 1.00 75.56 122 GLY A C 1
ATOM 1020 O O . GLY A 1 122 ? -8.582 -2.564 15.750 1.00 75.56 122 GLY A O 1
ATOM 1021 N N . SER A 1 123 ? -7.755 -3.111 17.767 1.00 74.06 123 SER A N 1
ATOM 1022 C CA . SER A 1 123 ? -6.905 -1.925 17.829 1.00 74.06 123 SER A CA 1
ATOM 1023 C C . SER A 1 123 ? -5.728 -2.077 16.860 1.00 74.06 123 SER A C 1
ATOM 1025 O O . SER A 1 123 ? -5.105 -3.139 16.774 1.00 74.06 123 SER A O 1
ATOM 1027 N N . ALA A 1 124 ? -5.396 -1.006 16.140 1.00 73.50 124 ALA A N 1
ATOM 1028 C CA . ALA A 1 124 ? -4.219 -0.994 15.276 1.00 73.50 124 ALA A CA 1
ATOM 1029 C C . ALA A 1 124 ? -2.945 -1.318 16.072 1.00 73.50 124 ALA A C 1
ATOM 1031 O O . ALA A 1 124 ? -2.099 -2.064 15.599 1.00 73.50 124 ALA A O 1
ATOM 1032 N N . GLU A 1 125 ? -2.841 -0.842 17.314 1.00 76.38 125 GLU A N 1
ATOM 1033 C CA . GLU A 1 125 ? -1.730 -1.167 18.212 1.00 76.38 125 GLU A CA 1
ATOM 1034 C C . GLU A 1 125 ? -1.579 -2.683 18.417 1.00 76.38 125 GLU A C 1
ATOM 1036 O O . GLU A 1 125 ? -0.481 -3.225 18.286 1.00 76.38 125 GLU A O 1
ATOM 1041 N N . SER A 1 126 ? -2.685 -3.388 18.669 1.00 78.81 126 SER A N 1
ATOM 1042 C CA . SER A 1 126 ? -2.696 -4.850 18.779 1.00 78.81 126 SER A CA 1
ATOM 1043 C C . SER A 1 126 ? -2.267 -5.534 17.478 1.00 78.81 126 SER A C 1
ATOM 1045 O O . SER A 1 126 ? -1.638 -6.585 17.540 1.00 78.81 126 SER A O 1
ATOM 1047 N N . GLN A 1 127 ? -2.587 -4.965 16.311 1.00 82.62 127 GLN A N 1
ATOM 1048 C CA . GLN A 1 127 ? -2.161 -5.502 15.014 1.00 82.62 127 GLN A CA 1
ATOM 1049 C C . GLN A 1 127 ? -0.660 -5.290 14.770 1.00 82.62 127 GLN A C 1
ATOM 1051 O O . GLN A 1 127 ? 0.026 -6.233 14.384 1.00 82.62 127 GLN A O 1
ATOM 1056 N N . TYR A 1 128 ? -0.122 -4.101 15.066 1.00 84.50 128 TYR A N 1
ATOM 1057 C CA . TYR A 1 128 ? 1.316 -3.822 14.943 1.00 84.50 128 TYR A CA 1
ATOM 1058 C C . TYR A 1 128 ? 2.160 -4.743 15.840 1.00 84.50 128 TYR A C 1
ATOM 1060 O O . TYR A 1 128 ? 3.219 -5.203 15.417 1.00 84.50 128 TYR A O 1
ATOM 1068 N N . LYS A 1 129 ? 1.663 -5.105 17.034 1.00 84.94 129 LYS A N 1
ATOM 1069 C CA . LYS A 1 129 ? 2.311 -6.093 17.922 1.00 84.94 129 LYS A CA 1
ATOM 1070 C C . LYS A 1 129 ? 2.413 -7.499 17.309 1.00 84.94 129 LYS A C 1
ATOM 1072 O O . LYS A 1 129 ? 3.240 -8.288 17.753 1.00 84.94 129 LYS A O 1
ATOM 1077 N N . LYS A 1 130 ? 1.607 -7.813 16.289 1.00 87.81 130 LYS A N 1
ATOM 1078 C CA . LYS A 1 130 ? 1.595 -9.111 15.597 1.00 87.81 130 LYS A CA 1
ATOM 1079 C C . LYS A 1 130 ? 2.416 -9.131 14.304 1.00 87.81 130 LYS A C 1
ATOM 1081 O O . LYS A 1 130 ? 2.455 -10.173 13.664 1.00 87.81 130 LYS A O 1
ATOM 1086 N N . ILE A 1 131 ? 3.078 -8.036 13.908 1.00 89.81 131 ILE A N 1
ATOM 1087 C CA . ILE A 1 131 ? 3.810 -7.968 12.625 1.00 89.81 131 ILE A CA 1
ATOM 1088 C C . ILE A 1 131 ? 4.846 -9.084 12.491 1.00 89.81 131 ILE A C 1
ATOM 1090 O O . ILE A 1 131 ? 4.912 -9.719 11.444 1.00 89.81 131 ILE A O 1
ATOM 1094 N N . TRP A 1 132 ? 5.610 -9.366 13.546 1.00 89.94 132 TRP A N 1
ATOM 1095 C CA . TRP A 1 132 ? 6.604 -10.440 13.518 1.00 89.94 132 TRP A CA 1
ATOM 1096 C C . TRP A 1 132 ? 5.959 -11.814 13.331 1.00 89.94 132 TRP A C 1
ATOM 1098 O O . TRP A 1 132 ? 6.361 -12.559 12.447 1.00 89.94 132 TRP A O 1
ATOM 1108 N N . GLN A 1 133 ? 4.895 -12.107 14.087 1.00 93.69 133 GLN A N 1
ATOM 1109 C CA . GLN A 1 133 ? 4.124 -13.347 13.935 1.00 93.69 133 GLN A CA 1
ATOM 1110 C C . GLN A 1 133 ? 3.535 -13.472 12.527 1.00 93.69 133 GLN A C 1
ATOM 1112 O O . GLN A 1 133 ? 3.551 -14.548 11.945 1.00 93.69 133 GLN A O 1
ATOM 1117 N N . TYR A 1 134 ? 3.051 -12.365 11.961 1.00 92.44 134 TYR A N 1
ATOM 1118 C CA . TYR A 1 134 ? 2.543 -12.317 10.597 1.00 92.44 134 TYR A CA 1
ATOM 1119 C C . TYR A 1 134 ? 3.641 -12.602 9.562 1.00 92.44 134 TYR A C 1
ATOM 1121 O O . TYR A 1 134 ? 3.422 -13.393 8.651 1.00 92.44 134 TYR A O 1
ATOM 1129 N N . CYS A 1 135 ? 4.830 -12.011 9.712 1.00 93.44 135 CYS A N 1
ATOM 1130 C CA . CYS A 1 135 ? 5.961 -12.267 8.817 1.00 93.44 135 CYS A CA 1
ATOM 1131 C C . CYS A 1 135 ? 6.389 -13.739 8.851 1.00 93.44 135 CYS A C 1
ATOM 1133 O O . CYS A 1 135 ? 6.586 -14.339 7.795 1.00 93.44 135 CYS A O 1
ATOM 1135 N N . GLU A 1 136 ? 6.485 -14.322 10.046 1.00 92.88 136 GLU A N 1
ATOM 1136 C CA . GLU A 1 136 ? 6.814 -15.740 10.217 1.00 92.88 136 GLU A CA 1
ATOM 1137 C C . GLU A 1 136 ? 5.730 -16.650 9.637 1.00 92.88 136 GLU A C 1
ATOM 1139 O O . GLU A 1 136 ? 6.038 -17.614 8.941 1.00 92.88 136 GLU A O 1
ATOM 1144 N N . GLU A 1 137 ? 4.454 -16.314 9.825 1.00 96.00 137 GLU A N 1
ATOM 1145 C CA . GLU A 1 137 ? 3.347 -17.086 9.263 1.00 96.00 137 GLU A CA 1
ATOM 1146 C C . GLU A 1 137 ? 3.340 -17.059 7.726 1.00 96.00 137 GLU A C 1
ATOM 1148 O O . GLU A 1 137 ? 3.096 -18.085 7.087 1.00 96.00 137 GLU A O 1
ATOM 1153 N N . ILE A 1 138 ? 3.670 -15.921 7.106 1.00 94.75 138 ILE A N 1
ATOM 1154 C CA . ILE A 1 138 ? 3.832 -15.828 5.648 1.00 94.75 138 ILE A CA 1
ATOM 1155 C C . ILE A 1 138 ? 5.005 -16.688 5.173 1.00 94.75 138 ILE A C 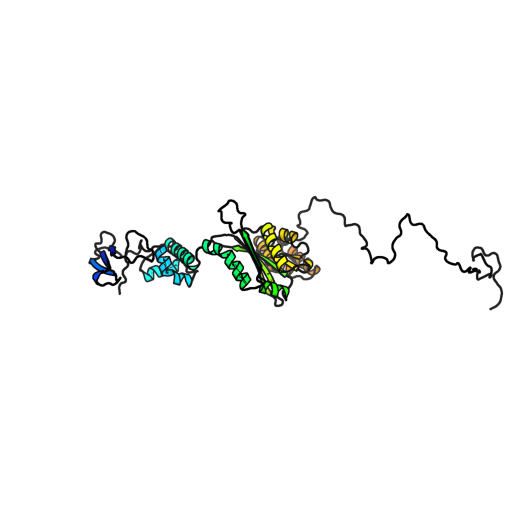1
ATOM 1157 O O . ILE A 1 138 ? 4.841 -17.459 4.230 1.00 94.75 138 ILE A O 1
ATOM 1161 N N . LYS A 1 139 ? 6.165 -16.618 5.839 1.00 94.69 139 LYS A N 1
ATOM 1162 C CA . LYS A 1 139 ? 7.326 -17.463 5.508 1.00 94.69 139 LYS A CA 1
ATOM 1163 C C . LYS A 1 139 ? 7.012 -18.955 5.662 1.00 94.69 139 LYS A C 1
ATOM 1165 O O . LYS A 1 139 ? 7.442 -19.756 4.836 1.00 94.69 139 LYS A O 1
ATOM 1170 N N . ARG A 1 140 ? 6.232 -19.321 6.685 1.00 96.06 140 ARG A N 1
ATOM 1171 C CA . ARG A 1 140 ? 5.802 -20.698 6.962 1.00 96.06 140 ARG A CA 1
ATOM 1172 C C . ARG A 1 140 ? 4.825 -21.229 5.912 1.00 96.06 140 ARG A C 1
ATOM 1174 O O . ARG A 1 140 ? 4.966 -22.362 5.466 1.00 96.06 140 ARG A O 1
ATOM 1181 N N . THR A 1 141 ? 3.820 -20.435 5.544 1.00 96.19 141 THR A N 1
ATOM 1182 C CA . THR A 1 141 ? 2.762 -20.834 4.593 1.00 96.19 141 THR A CA 1
ATOM 1183 C C . THR A 1 141 ? 3.209 -20.760 3.137 1.00 96.19 141 THR A C 1
ATOM 1185 O O . THR A 1 141 ? 2.775 -21.571 2.324 1.00 96.19 141 THR A O 1
ATOM 1188 N N . HIS A 1 142 ? 4.098 -19.821 2.812 1.00 93.25 142 HIS A N 1
ATOM 1189 C CA . HIS A 1 142 ? 4.629 -19.600 1.471 1.00 93.25 142 HIS A CA 1
ATOM 1190 C C . HIS A 1 142 ? 6.164 -19.665 1.513 1.00 93.25 142 HIS A C 1
ATOM 1192 O O . HIS A 1 142 ? 6.825 -18.622 1.598 1.00 93.25 142 HIS A O 1
ATOM 1198 N N . PRO A 1 143 ? 6.756 -20.872 1.451 1.00 94.69 143 PRO A N 1
ATOM 1199 C CA . PRO A 1 143 ? 8.206 -21.043 1.457 1.00 94.69 143 PRO A CA 1
ATOM 1200 C C . PRO A 1 143 ? 8.898 -20.235 0.351 1.00 94.69 143 PRO A C 1
ATOM 1202 O O . PRO A 1 143 ? 8.381 -20.095 -0.758 1.00 94.69 143 PRO A O 1
ATOM 1205 N N . GLY A 1 144 ? 10.076 -19.686 0.658 1.00 94.81 144 GLY A N 1
ATOM 1206 C CA . GLY A 1 144 ? 10.835 -18.821 -0.256 1.00 94.81 144 GLY A CA 1
ATOM 1207 C C . GLY A 1 144 ? 10.371 -17.358 -0.297 1.00 94.81 144 GLY A C 1
ATOM 1208 O O . GLY A 1 144 ? 10.932 -16.567 -1.060 1.00 94.81 144 GLY A O 1
ATOM 1209 N N . SER A 1 145 ? 9.369 -16.989 0.510 1.00 96.88 145 SER A N 1
ATOM 1210 C CA . SER A 1 145 ? 8.956 -15.593 0.688 1.00 96.88 145 SER A CA 1
ATOM 1211 C C . SER A 1 145 ? 9.970 -14.798 1.503 1.00 96.88 145 SER A C 1
ATOM 1213 O O . SER A 1 145 ? 10.499 -15.278 2.506 1.00 96.88 145 SER A O 1
ATOM 1215 N N . THR A 1 146 ? 10.172 -13.549 1.108 1.00 97.81 146 THR A N 1
ATOM 1216 C CA . THR A 1 146 ? 11.006 -12.573 1.804 1.00 97.81 146 THR A CA 1
ATOM 1217 C C . THR A 1 146 ? 10.097 -11.601 2.550 1.00 97.81 146 THR A C 1
ATOM 1219 O O . THR A 1 146 ? 9.229 -10.963 1.949 1.00 97.81 146 THR A O 1
ATOM 1222 N N . MET A 1 147 ? 10.290 -11.494 3.865 1.00 96.88 147 MET A N 1
ATOM 1223 C CA . MET A 1 147 ? 9.637 -10.494 4.713 1.00 96.88 147 MET A CA 1
ATOM 1224 C C . MET A 1 147 ? 10.714 -9.785 5.517 1.00 96.88 147 MET A C 1
ATOM 1226 O O . MET A 1 147 ? 11.341 -10.419 6.369 1.00 96.88 147 MET A O 1
ATOM 1230 N N . GLU A 1 148 ? 10.888 -8.493 5.258 1.00 95.75 148 GLU A N 1
ATOM 1231 C CA . GLU A 1 148 ? 11.880 -7.656 5.933 1.00 95.75 148 GLU A CA 1
ATOM 1232 C C . GLU A 1 148 ? 11.192 -6.500 6.642 1.00 95.75 148 GLU A C 1
ATOM 1234 O O . GLU A 1 148 ? 10.387 -5.785 6.046 1.00 95.75 148 GLU A O 1
ATOM 1239 N N . VAL A 1 149 ? 11.505 -6.313 7.922 1.00 93.00 149 VAL A N 1
ATOM 1240 C CA . VAL A 1 149 ? 10.904 -5.279 8.768 1.00 93.00 149 VAL A CA 1
ATOM 1241 C C . VAL A 1 149 ? 12.010 -4.422 9.355 1.00 93.00 149 VAL A C 1
ATOM 1243 O O . VAL A 1 149 ? 12.935 -4.926 9.986 1.00 93.00 149 VAL A O 1
ATOM 1246 N N . MET A 1 150 ? 11.880 -3.110 9.197 1.00 89.06 150 MET A N 1
ATOM 1247 C CA . MET A 1 150 ? 12.767 -2.132 9.808 1.00 89.06 150 MET A CA 1
ATOM 1248 C C . MET A 1 150 ? 12.005 -1.316 10.848 1.00 89.06 150 MET A C 1
ATOM 1250 O O . MET A 1 150 ? 10.831 -0.962 10.686 1.00 89.06 150 MET A O 1
ATOM 1254 N N . PHE A 1 151 ? 12.704 -1.013 11.933 1.00 87.38 151 PHE A N 1
ATOM 1255 C CA . PHE A 1 151 ? 12.190 -0.297 13.085 1.00 87.38 151 PHE A CA 1
ATOM 1256 C C . PHE A 1 151 ? 13.215 0.725 13.575 1.00 87.38 151 PHE A C 1
ATOM 1258 O O . PHE A 1 151 ? 14.398 0.651 13.245 1.00 87.38 151 PHE A O 1
ATOM 1265 N N . THR A 1 152 ? 12.757 1.704 14.351 1.00 81.56 152 THR A N 1
ATOM 1266 C CA . THR A 1 152 ? 13.638 2.746 14.886 1.00 81.56 152 THR A CA 1
ATOM 1267 C C . THR A 1 152 ? 14.700 2.142 15.803 1.00 81.56 152 THR A C 1
ATOM 1269 O O . THR A 1 152 ? 14.348 1.259 16.589 1.00 81.56 152 THR A O 1
ATOM 1272 N N . PRO A 1 153 ? 15.933 2.677 15.821 1.00 74.25 153 PRO A N 1
ATOM 1273 C CA . PRO A 1 153 ? 16.944 2.271 16.792 1.00 74.25 153 PRO A CA 1
ATOM 1274 C C . PRO A 1 153 ? 16.412 2.335 18.229 1.00 74.25 153 PRO A C 1
ATOM 1276 O O . PRO A 1 153 ? 15.604 3.212 18.557 1.00 74.25 153 PRO A O 1
ATOM 1279 N N . PHE A 1 154 ? 16.875 1.423 19.085 1.00 71.50 154 PHE A N 1
ATOM 1280 C CA . PHE A 1 154 ? 16.567 1.445 20.513 1.00 71.50 154 PHE A CA 1
ATOM 1281 C C . PHE A 1 154 ? 17.183 2.706 21.124 1.00 71.50 154 PHE A C 1
ATOM 1283 O O . PHE A 1 154 ? 18.401 2.821 21.217 1.00 71.50 154 PHE A O 1
ATOM 1290 N N . ARG A 1 155 ? 16.340 3.686 21.467 1.00 67.75 155 ARG A N 1
ATOM 1291 C CA . ARG A 1 155 ? 16.804 4.976 21.999 1.00 67.75 155 ARG A CA 1
ATOM 1292 C C . ARG A 1 155 ? 17.208 4.873 23.471 1.00 67.75 155 ARG A C 1
ATOM 1294 O O . ARG A 1 155 ? 18.185 5.497 23.857 1.00 67.75 155 ARG A O 1
ATOM 1301 N N . GLU A 1 156 ? 16.486 4.072 24.259 1.00 69.75 156 GLU A N 1
ATOM 1302 C CA . GLU A 1 156 ? 16.688 3.906 25.706 1.00 69.75 156 GLU A CA 1
ATOM 1303 C C . GLU A 1 156 ? 16.315 2.479 26.168 1.00 69.75 156 GLU A C 1
ATOM 1305 O O . GLU A 1 156 ? 15.447 1.846 25.548 1.00 69.75 156 GLU A O 1
ATOM 1310 N N . PRO A 1 157 ? 16.915 1.962 27.262 1.00 66.31 157 PRO A N 1
ATOM 1311 C CA . PRO A 1 157 ? 16.519 0.691 27.866 1.00 66.31 157 PRO A CA 1
ATOM 1312 C C . PRO A 1 157 ? 15.043 0.717 28.293 1.00 66.31 157 PRO A C 1
ATOM 1314 O O . PRO A 1 157 ? 14.616 1.600 29.028 1.00 66.31 157 PRO A O 1
ATOM 1317 N N . GLY A 1 158 ? 14.252 -0.255 27.833 1.00 69.19 158 GLY A N 1
ATOM 1318 C CA . GLY A 1 158 ? 12.823 -0.370 28.166 1.00 69.19 158 GLY A CA 1
ATOM 1319 C C . GLY A 1 158 ? 11.865 0.314 27.183 1.00 69.19 158 GLY A C 1
ATOM 1320 O O . GLY A 1 158 ? 10.652 0.135 27.292 1.00 69.19 158 GLY A O 1
ATOM 1321 N N . CYS A 1 159 ? 12.373 1.040 26.182 1.00 66.12 159 CYS A N 1
ATOM 1322 C CA . CYS A 1 159 ? 11.545 1.576 25.105 1.00 66.12 159 CYS A CA 1
ATOM 1323 C C . CYS A 1 159 ? 11.367 0.556 23.971 1.00 66.12 159 CYS A C 1
ATOM 1325 O O . CYS A 1 159 ? 12.338 0.066 23.393 1.00 66.12 159 CYS A O 1
ATOM 1327 N N . ASN A 1 160 ? 10.111 0.283 23.602 1.00 72.06 160 ASN A N 1
ATOM 1328 C CA . ASN A 1 160 ? 9.808 -0.563 22.450 1.00 72.06 160 ASN A CA 1
ATOM 1329 C C . ASN A 1 160 ? 10.183 0.150 21.139 1.00 72.06 160 ASN A C 1
ATOM 1331 O O . ASN A 1 160 ? 9.859 1.332 20.967 1.00 72.06 160 ASN A O 1
ATOM 1335 N N . PRO A 1 161 ? 10.809 -0.559 20.186 1.00 80.06 161 PRO A N 1
ATOM 1336 C CA . PRO A 1 161 ? 11.141 0.009 18.893 1.00 80.06 161 PRO A CA 1
ATOM 1337 C C . PRO A 1 161 ? 9.858 0.321 18.117 1.00 80.06 161 PRO A C 1
ATOM 1339 O O . PRO A 1 161 ? 8.856 -0.393 18.207 1.00 80.06 161 PRO A O 1
ATOM 1342 N N . ARG A 1 162 ? 9.867 1.411 17.346 1.00 83.38 162 ARG A N 1
ATOM 1343 C CA . ARG A 1 162 ? 8.715 1.822 16.538 1.00 83.38 162 ARG A CA 1
ATOM 1344 C C . ARG A 1 162 ? 8.856 1.273 15.128 1.00 83.38 162 ARG A C 1
ATOM 1346 O O . ARG A 1 162 ? 9.927 1.362 14.535 1.00 83.38 162 ARG A O 1
ATOM 1353 N N . PHE A 1 163 ? 7.760 0.755 14.586 1.00 86.94 163 PHE A N 1
ATOM 1354 C CA . PHE A 1 163 ? 7.677 0.345 13.188 1.00 86.94 163 PHE A CA 1
ATOM 1355 C C . PHE A 1 163 ? 8.074 1.497 12.252 1.00 86.94 163 PHE A C 1
ATOM 1357 O O . PHE A 1 163 ? 7.591 2.617 12.432 1.00 86.94 163 PHE A O 1
ATOM 1364 N N . MET A 1 164 ? 8.916 1.215 11.256 1.00 88.19 164 MET A N 1
ATOM 1365 C CA . MET A 1 164 ? 9.252 2.164 10.190 1.00 88.19 164 MET A CA 1
ATOM 1366 C C . MET A 1 164 ? 8.725 1.681 8.844 1.00 88.19 164 MET A C 1
ATOM 1368 O O . MET A 1 164 ? 7.890 2.347 8.236 1.00 88.19 164 MET A O 1
ATOM 1372 N N . ARG A 1 165 ? 9.178 0.503 8.408 1.00 92.06 165 ARG A N 1
ATOM 1373 C CA . ARG A 1 165 ? 8.847 -0.045 7.092 1.00 92.06 165 ARG A CA 1
ATOM 1374 C C . ARG A 1 165 ? 8.834 -1.568 7.090 1.00 92.06 165 ARG A C 1
ATOM 1376 O O . ARG A 1 165 ? 9.505 -2.198 7.904 1.00 92.06 165 ARG A O 1
ATOM 1383 N N . MET A 1 166 ? 8.072 -2.145 6.169 1.00 95.31 166 MET A N 1
ATOM 1384 C CA . MET A 1 166 ? 7.996 -3.585 5.928 1.00 95.31 166 MET A CA 1
ATOM 1385 C C . MET A 1 166 ? 7.945 -3.864 4.436 1.00 95.31 166 MET A C 1
ATOM 1387 O O . MET A 1 166 ? 7.125 -3.277 3.737 1.00 95.31 166 MET A O 1
ATOM 1391 N N . TYR A 1 167 ? 8.777 -4.792 3.985 1.00 98.06 167 TYR A N 1
ATOM 1392 C CA . TYR A 1 167 ? 8.833 -5.319 2.632 1.00 98.06 167 TYR A CA 1
ATOM 1393 C C . TYR A 1 167 ? 8.265 -6.736 2.605 1.00 98.06 167 TYR A C 1
ATOM 1395 O O . TYR A 1 167 ? 8.453 -7.508 3.548 1.00 98.06 167 TYR A O 1
ATOM 1403 N N . CYS A 1 168 ? 7.576 -7.061 1.518 1.00 98.00 168 CYS A N 1
ATOM 1404 C CA . CYS A 1 168 ? 7.007 -8.369 1.256 1.00 98.00 168 CYS A CA 1
ATOM 1405 C C . CYS A 1 168 ? 7.228 -8.744 -0.210 1.00 98.00 168 CYS A C 1
ATOM 1407 O O . CYS A 1 168 ? 6.853 -7.998 -1.117 1.00 98.00 168 CYS A O 1
ATOM 1409 N N . CYS A 1 169 ? 7.789 -9.929 -0.424 1.00 97.94 169 CYS A N 1
ATOM 1410 C CA . CYS A 1 169 ? 7.874 -10.583 -1.722 1.00 97.94 169 CYS A CA 1
ATOM 1411 C C . CYS A 1 169 ? 7.580 -12.066 -1.528 1.00 97.94 169 CYS A C 1
ATOM 1413 O O . CYS A 1 169 ? 8.311 -12.769 -0.829 1.00 97.94 169 CYS A O 1
ATOM 1415 N N . LEU A 1 170 ? 6.476 -12.545 -2.094 1.00 97.62 170 LEU A N 1
ATOM 1416 C CA . LEU A 1 170 ? 6.048 -13.924 -1.883 1.00 97.62 170 LEU A CA 1
ATOM 1417 C C . LEU A 1 170 ? 6.867 -14.881 -2.753 1.00 97.62 170 LEU A C 1
ATOM 1419 O O . LEU A 1 170 ? 7.068 -14.634 -3.941 1.00 97.62 170 LEU A O 1
ATOM 1423 N N . GLY A 1 171 ? 7.277 -16.012 -2.182 1.00 96.62 171 GLY A N 1
ATOM 1424 C CA . GLY A 1 171 ? 8.066 -17.040 -2.866 1.00 96.62 171 GLY A CA 1
ATOM 1425 C C . GLY A 1 171 ? 7.444 -17.507 -4.189 1.00 96.62 171 GLY A C 1
ATOM 1426 O O . GLY A 1 171 ? 8.144 -17.525 -5.203 1.00 96.62 171 GLY A O 1
ATOM 1427 N N . PRO A 1 172 ? 6.129 -17.803 -4.238 1.00 95.75 172 PRO A N 1
ATOM 1428 C CA . PRO A 1 172 ? 5.457 -18.153 -5.489 1.00 95.75 172 PRO A CA 1
ATOM 1429 C C . PRO A 1 172 ? 5.479 -17.040 -6.545 1.00 95.75 172 PRO A C 1
ATOM 1431 O O . PRO A 1 172 ? 5.648 -17.334 -7.725 1.00 95.75 172 PRO A O 1
ATOM 1434 N N . LEU A 1 173 ? 5.352 -15.769 -6.142 1.00 96.06 173 LEU A N 1
ATOM 1435 C CA . LEU A 1 173 ? 5.372 -14.628 -7.068 1.00 96.06 173 LEU A CA 1
ATOM 1436 C C . LEU A 1 173 ? 6.774 -14.384 -7.623 1.00 96.06 173 LEU A C 1
ATOM 1438 O O . LEU A 1 173 ? 6.924 -14.173 -8.825 1.00 96.06 173 LEU A O 1
ATOM 1442 N N . LYS A 1 174 ? 7.791 -14.495 -6.760 1.00 95.06 174 LYS A N 1
ATOM 1443 C CA . LYS A 1 174 ? 9.211 -14.473 -7.124 1.00 95.06 174 LYS A CA 1
ATOM 1444 C C . LYS A 1 174 ? 9.530 -15.551 -8.153 1.00 95.06 174 LYS A C 1
ATOM 1446 O O . LYS A 1 174 ? 10.135 -15.266 -9.180 1.00 95.06 174 LYS A O 1
ATOM 1451 N N . LYS A 1 175 ? 9.091 -16.787 -7.899 1.00 95.44 175 LYS A N 1
ATOM 1452 C CA . LYS A 1 175 ? 9.282 -17.904 -8.826 1.00 95.44 175 LYS A CA 1
ATOM 1453 C C . LYS A 1 175 ? 8.563 -17.660 -10.156 1.00 95.44 175 LYS A C 1
ATOM 1455 O O . LYS A 1 175 ? 9.197 -17.746 -11.196 1.00 95.44 175 LYS A O 1
ATOM 1460 N N . GLY A 1 176 ? 7.283 -17.285 -10.126 1.00 94.62 176 GLY A N 1
ATOM 1461 C CA . GLY A 1 176 ? 6.511 -17.019 -11.345 1.00 94.62 176 GLY A CA 1
ATOM 1462 C C . GLY A 1 176 ? 7.081 -15.880 -12.194 1.00 94.62 176 GLY A C 1
ATOM 1463 O O . GLY A 1 176 ? 7.054 -15.954 -13.421 1.00 94.62 176 GLY A O 1
ATOM 1464 N N . PHE A 1 177 ? 7.669 -14.862 -11.558 1.00 95.50 177 PHE A N 1
ATOM 1465 C CA . PHE A 1 177 ? 8.396 -13.822 -12.276 1.00 95.50 177 PHE A CA 1
ATOM 1466 C C . PHE A 1 177 ? 9.611 -14.389 -13.013 1.00 95.50 177 PHE A C 1
ATOM 1468 O O . PHE A 1 177 ? 9.718 -14.218 -14.225 1.00 95.50 177 PHE A O 1
ATOM 1475 N N . LYS A 1 178 ? 10.486 -15.108 -12.298 1.00 92.75 178 LYS A N 1
ATOM 1476 C CA . LYS A 1 178 ? 11.718 -15.676 -12.866 1.00 92.75 178 LYS A CA 1
ATOM 1477 C C . LYS A 1 178 ? 11.453 -16.725 -13.950 1.00 92.75 178 LYS A C 1
ATOM 1479 O O . LYS A 1 178 ? 12.215 -16.804 -14.907 1.00 92.75 178 LYS A O 1
ATOM 1484 N N . ASP A 1 179 ? 10.381 -17.502 -13.811 1.00 93.25 179 ASP A N 1
ATOM 1485 C CA . ASP A 1 179 ? 10.072 -18.610 -14.718 1.00 93.25 179 ASP A CA 1
ATOM 1486 C C . ASP A 1 179 ? 9.468 -18.142 -16.052 1.00 93.25 179 ASP A C 1
ATOM 1488 O O . ASP A 1 179 ? 9.578 -18.855 -17.050 1.00 93.25 179 ASP A O 1
ATOM 1492 N N . GLY A 1 180 ? 8.815 -16.974 -16.101 1.00 90.81 180 GLY A N 1
ATOM 1493 C CA . GLY A 1 180 ? 8.109 -16.589 -17.323 1.00 90.81 180 GLY A CA 1
ATOM 1494 C C . GLY A 1 180 ? 7.714 -15.132 -17.500 1.00 90.81 180 GLY A C 1
ATOM 1495 O O . GLY A 1 180 ? 7.272 -14.793 -18.592 1.00 90.81 180 GLY A O 1
ATOM 1496 N N . CYS A 1 181 ? 7.848 -14.246 -16.512 1.00 94.56 181 CYS A N 1
ATOM 1497 C CA . CYS A 1 181 ? 7.520 -12.840 -16.757 1.00 94.56 181 CYS A CA 1
ATOM 1498 C C . CYS A 1 181 ? 8.538 -12.185 -17.696 1.00 94.56 181 CYS A C 1
ATOM 1500 O O . CYS A 1 181 ? 9.710 -12.555 -17.758 1.00 94.56 181 CYS A O 1
ATOM 1502 N N . ARG A 1 182 ? 8.083 -11.162 -18.421 1.00 94.44 182 ARG A N 1
ATOM 1503 C CA . ARG A 1 182 ? 8.983 -10.295 -19.185 1.00 94.44 182 ARG A CA 1
ATOM 1504 C C . ARG A 1 182 ? 9.869 -9.534 -18.194 1.00 94.44 182 ARG A C 1
ATOM 1506 O O . ARG A 1 182 ? 9.383 -9.196 -17.110 1.00 94.44 182 ARG A O 1
ATOM 1513 N N . PRO A 1 183 ? 11.119 -9.195 -18.549 1.00 93.06 183 PRO A N 1
ATOM 1514 C CA . PRO A 1 183 ? 12.027 -8.455 -17.673 1.00 93.06 183 PRO A CA 1
ATOM 1515 C C . PRO A 1 183 ? 11.661 -6.958 -17.630 1.00 93.06 183 PRO A C 1
ATOM 1517 O O . PRO A 1 183 ? 12.485 -6.080 -17.857 1.00 93.06 183 PRO A O 1
ATOM 1520 N N . ILE A 1 184 ? 10.386 -6.665 -17.371 1.00 93.56 184 ILE A N 1
ATOM 1521 C CA . ILE A 1 184 ? 9.813 -5.329 -17.263 1.00 93.56 184 ILE A CA 1
ATOM 1522 C C . ILE A 1 184 ? 9.181 -5.220 -15.880 1.00 93.56 184 ILE A C 1
ATOM 1524 O O . ILE A 1 184 ? 8.315 -6.024 -15.530 1.00 93.56 184 ILE A O 1
ATOM 1528 N N . LEU A 1 185 ? 9.601 -4.221 -15.107 1.00 95.75 185 LEU A N 1
ATOM 1529 C CA . LEU A 1 185 ? 9.087 -3.942 -13.770 1.00 95.75 185 LEU A CA 1
ATOM 1530 C C . LEU A 1 185 ? 8.559 -2.511 -13.695 1.00 95.75 185 LEU A C 1
ATOM 1532 O O . LEU A 1 185 ? 9.304 -1.539 -13.794 1.00 95.75 185 LEU A O 1
ATOM 1536 N N . CYS A 1 186 ? 7.257 -2.385 -13.482 1.00 95.38 186 CYS A N 1
ATOM 1537 C CA . CYS A 1 186 ? 6.580 -1.127 -13.224 1.00 95.38 186 CYS A CA 1
ATOM 1538 C C . CYS A 1 186 ? 6.601 -0.829 -11.721 1.00 95.38 186 CYS A C 1
ATOM 1540 O O . CYS A 1 186 ? 6.121 -1.631 -10.916 1.00 95.38 186 CYS A O 1
ATOM 1542 N N . LEU A 1 187 ? 7.138 0.329 -11.352 1.00 95.50 187 LEU A N 1
ATOM 1543 C CA . LEU A 1 187 ? 7.279 0.803 -9.982 1.00 95.50 187 LEU A CA 1
ATOM 1544 C C . LEU A 1 187 ? 6.308 1.954 -9.728 1.00 95.50 187 LEU A C 1
ATOM 1546 O O . LEU A 1 187 ? 6.278 2.926 -10.486 1.00 95.50 187 LEU A O 1
ATOM 1550 N N . ASP A 1 188 ? 5.540 1.857 -8.647 1.00 92.31 188 ASP A N 1
ATOM 1551 C CA . ASP A 1 188 ? 4.616 2.915 -8.233 1.00 92.31 188 ASP A CA 1
ATOM 1552 C C . ASP A 1 188 ? 4.515 3.020 -6.707 1.00 92.31 188 ASP A C 1
ATOM 1554 O O . ASP A 1 188 ? 4.711 2.041 -5.978 1.00 92.31 188 ASP A O 1
ATOM 1558 N N . GLY A 1 189 ? 4.198 4.224 -6.235 1.00 91.31 189 GLY A N 1
ATOM 1559 C CA . GLY A 1 189 ? 3.994 4.567 -4.837 1.00 91.31 189 GLY A CA 1
ATOM 1560 C C . GLY A 1 189 ? 2.611 5.175 -4.620 1.00 91.31 189 GLY A C 1
ATOM 1561 O O . GLY A 1 189 ? 2.280 6.230 -5.159 1.00 91.31 189 GLY A O 1
ATOM 1562 N N . CYS A 1 190 ? 1.790 4.566 -3.761 1.00 89.44 190 CYS A N 1
ATOM 1563 C CA . CYS A 1 190 ? 0.487 5.126 -3.397 1.00 89.44 190 CYS A CA 1
ATOM 1564 C C . CYS A 1 190 ? 0.396 5.504 -1.912 1.00 89.44 190 CYS A C 1
ATOM 1566 O O . CYS A 1 190 ? 1.142 5.026 -1.059 1.00 89.44 190 CYS A O 1
ATOM 1568 N N . HIS A 1 191 ? -0.516 6.421 -1.580 1.00 85.88 191 HIS A N 1
ATOM 1569 C CA . HIS A 1 191 ? -0.691 6.890 -0.205 1.00 85.88 191 HIS A CA 1
ATOM 1570 C C . HIS A 1 191 ? -1.563 5.925 0.599 1.00 85.88 191 HIS A C 1
ATOM 1572 O O . HIS A 1 191 ? -2.720 5.686 0.243 1.00 85.88 191 HIS A O 1
ATOM 1578 N N . ILE A 1 192 ? -1.058 5.468 1.744 1.00 83.31 192 ILE A N 1
ATOM 1579 C CA . ILE A 1 192 ? -1.858 4.731 2.722 1.00 83.31 192 ILE A CA 1
ATOM 1580 C C . ILE A 1 192 ? -2.704 5.748 3.491 1.00 83.31 192 ILE A C 1
ATOM 1582 O O . ILE A 1 192 ? -2.193 6.555 4.271 1.00 83.31 192 ILE A O 1
ATOM 1586 N N . LYS A 1 193 ? -4.019 5.728 3.252 1.00 75.19 193 LYS A N 1
ATOM 1587 C CA . LYS A 1 193 ? -4.987 6.558 3.979 1.00 75.19 193 LYS A CA 1
ATOM 1588 C C . LYS A 1 193 ? -5.428 5.835 5.247 1.00 75.19 193 LYS A C 1
ATOM 1590 O O . LYS A 1 193 ? -5.909 4.708 5.185 1.00 75.19 193 LYS A O 1
ATOM 1595 N N . GLY A 1 194 ? -5.325 6.493 6.396 1.00 69.50 194 GLY A N 1
ATOM 1596 C CA . GLY A 1 194 ? -5.774 5.921 7.660 1.00 69.50 194 GLY A CA 1
ATOM 1597 C C . GLY A 1 194 ? -5.223 6.655 8.873 1.00 69.50 194 GLY A C 1
ATOM 1598 O O . GLY A 1 194 ? -4.696 7.758 8.760 1.00 69.50 194 GLY A O 1
ATOM 1599 N N . ARG A 1 195 ? -5.348 6.016 10.043 1.00 70.12 195 ARG A N 1
ATOM 1600 C CA . ARG A 1 195 ? -4.833 6.536 11.321 1.00 70.12 195 ARG A CA 1
ATOM 1601 C C . ARG A 1 195 ? -3.305 6.659 11.334 1.00 70.12 195 ARG A C 1
ATOM 1603 O O . ARG A 1 195 ? -2.784 7.548 11.997 1.00 70.12 195 ARG A O 1
ATOM 1610 N N . TYR A 1 196 ? -2.621 5.781 10.605 1.00 78.50 196 TYR A N 1
ATOM 1611 C CA . TYR A 1 196 ? -1.170 5.782 10.441 1.00 78.50 196 TYR A CA 1
ATOM 1612 C C . TYR A 1 196 ? -0.874 6.049 8.965 1.00 78.50 196 TYR A C 1
ATOM 1614 O O . TYR A 1 196 ? -1.002 5.132 8.152 1.00 78.50 196 TYR A O 1
ATOM 1622 N N . PRO A 1 197 ? -0.596 7.308 8.589 1.00 75.31 197 PRO A N 1
ATOM 1623 C CA . PRO A 1 197 ? -0.269 7.636 7.213 1.00 75.31 197 PRO A CA 1
ATOM 1624 C C . PRO A 1 197 ? 1.082 7.024 6.840 1.00 75.31 197 PRO A C 1
ATOM 1626 O O . PRO A 1 197 ? 1.977 6.895 7.672 1.00 75.31 197 PRO A O 1
ATOM 1629 N N . GLY A 1 198 ? 1.220 6.672 5.571 1.00 87.69 198 GLY A N 1
ATOM 1630 C CA . GLY A 1 198 ? 2.442 6.115 5.012 1.00 87.69 198 GLY A CA 1
ATOM 1631 C C . GLY A 1 198 ? 2.320 5.990 3.504 1.00 87.69 198 GLY A C 1
ATOM 1632 O O . GLY A 1 198 ? 1.389 6.526 2.885 1.00 87.69 198 GLY A O 1
ATOM 1633 N N . LYS A 1 199 ? 3.259 5.271 2.907 1.00 91.88 199 LYS A N 1
ATOM 1634 C CA . LYS A 1 199 ? 3.304 5.022 1.469 1.00 91.88 199 LYS A CA 1
ATOM 1635 C C . LYS A 1 199 ? 3.392 3.525 1.229 1.00 91.88 199 LYS A C 1
ATOM 1637 O O . LYS A 1 199 ? 4.057 2.820 1.980 1.00 91.88 199 LYS A O 1
ATOM 1642 N N . LEU A 1 200 ? 2.686 3.049 0.217 1.00 94.69 200 LEU A N 1
ATOM 1643 C CA . LEU A 1 200 ? 2.771 1.677 -0.254 1.00 94.69 200 LEU A CA 1
ATOM 1644 C C . LEU A 1 200 ? 3.511 1.704 -1.586 1.00 94.69 200 LEU A C 1
ATOM 1646 O O . LEU A 1 200 ? 2.961 2.183 -2.576 1.00 94.69 200 LEU A O 1
ATOM 1650 N N . LEU A 1 201 ? 4.750 1.227 -1.577 1.00 95.81 201 LEU A N 1
ATOM 1651 C CA . LEU A 1 201 ? 5.523 0.992 -2.788 1.00 95.81 201 LEU A CA 1
ATOM 1652 C C . LEU A 1 201 ? 5.145 -0.361 -3.365 1.00 95.81 201 LEU A C 1
ATOM 1654 O O . LEU A 1 201 ? 4.922 -1.315 -2.618 1.00 95.81 201 LEU A O 1
ATOM 1658 N N . THR A 1 202 ? 5.092 -0.448 -4.684 1.00 96.62 202 THR A N 1
ATOM 1659 C CA . THR A 1 202 ? 4.731 -1.667 -5.402 1.00 96.62 202 THR A CA 1
ATOM 1660 C C . THR A 1 202 ? 5.626 -1.856 -6.615 1.00 96.62 202 THR A C 1
ATOM 1662 O O . THR A 1 202 ? 5.996 -0.886 -7.275 1.00 96.62 202 THR A O 1
ATOM 1665 N N . ALA A 1 203 ? 5.960 -3.115 -6.893 1.00 97.12 203 ALA A N 1
ATOM 1666 C CA . ALA A 1 203 ? 6.594 -3.562 -8.121 1.00 97.12 203 ALA A CA 1
ATOM 1667 C C . ALA A 1 203 ? 5.666 -4.562 -8.817 1.00 97.12 203 ALA A C 1
ATOM 1669 O O . ALA A 1 203 ? 5.266 -5.573 -8.228 1.00 97.12 203 ALA A O 1
ATOM 1670 N N . ILE A 1 204 ? 5.315 -4.263 -10.064 1.00 96.94 204 ILE A N 1
ATOM 1671 C CA . ILE A 1 204 ? 4.405 -5.058 -10.890 1.00 96.94 204 ILE A CA 1
ATOM 1672 C C . ILE A 1 204 ? 5.130 -5.419 -12.182 1.00 96.94 204 ILE A C 1
ATOM 1674 O O . ILE A 1 204 ? 5.664 -4.547 -12.857 1.00 96.94 204 ILE A O 1
ATOM 1678 N N . ALA A 1 205 ? 5.130 -6.695 -12.536 1.00 96.56 205 ALA A N 1
ATOM 1679 C CA . ALA A 1 205 ? 5.658 -7.199 -13.791 1.00 96.56 205 ALA A CA 1
ATOM 1680 C C . ALA A 1 205 ? 4.552 -7.432 -14.825 1.00 96.56 205 ALA A C 1
ATOM 1682 O O . ALA A 1 205 ? 3.356 -7.343 -14.527 1.00 96.56 205 ALA A O 1
ATOM 1683 N N . VAL A 1 206 ? 4.972 -7.756 -16.045 1.00 94.19 206 VAL A N 1
ATOM 1684 C CA . VAL A 1 206 ? 4.085 -8.149 -17.140 1.00 94.19 206 VAL A CA 1
ATOM 1685 C C . VAL A 1 206 ? 4.376 -9.596 -17.514 1.00 94.19 206 VAL A C 1
ATOM 1687 O O . VAL A 1 206 ? 5.519 -9.948 -17.818 1.00 94.19 206 VAL A O 1
ATOM 1690 N N . ASP A 1 207 ? 3.347 -10.434 -17.494 1.00 93.75 207 ASP A N 1
ATOM 1691 C CA . ASP A 1 207 ? 3.467 -11.835 -17.893 1.00 93.75 207 ASP A CA 1
ATOM 1692 C C . ASP A 1 207 ? 3.483 -11.993 -19.439 1.00 93.75 207 ASP A C 1
ATOM 1694 O O . ASP A 1 207 ? 3.258 -11.027 -20.185 1.00 93.75 207 ASP A O 1
ATOM 1698 N N . PRO A 1 208 ? 3.757 -13.194 -19.983 1.00 92.00 208 PRO A N 1
ATOM 1699 C CA . PRO A 1 208 ? 3.741 -13.432 -21.429 1.00 92.00 208 PRO A CA 1
ATOM 1700 C C . PRO A 1 208 ? 2.403 -13.117 -22.104 1.00 92.00 208 PRO A C 1
ATOM 1702 O O . PRO A 1 208 ? 2.402 -12.698 -23.262 1.00 92.00 208 PRO A O 1
ATOM 1705 N N . ASN A 1 209 ? 1.296 -13.251 -21.371 1.00 93.62 209 ASN A N 1
ATOM 1706 C CA . ASN A 1 209 ? -0.078 -13.037 -21.822 1.00 93.62 209 ASN A CA 1
ATOM 1707 C C . ASN A 1 209 ? -0.544 -11.575 -21.671 1.00 93.62 209 ASN A C 1
ATOM 1709 O O . ASN A 1 209 ? -1.733 -11.295 -21.821 1.00 93.62 209 ASN A O 1
ATOM 1713 N N . ASN A 1 210 ? 0.373 -10.634 -21.409 1.00 89.94 210 ASN A N 1
ATOM 1714 C CA . ASN A 1 210 ? 0.084 -9.220 -21.138 1.00 89.94 210 ASN A CA 1
ATOM 1715 C C . ASN A 1 210 ? -0.776 -8.985 -19.877 1.00 89.94 210 ASN A C 1
ATOM 1717 O O . ASN A 1 210 ? -1.417 -7.940 -19.746 1.00 89.94 210 ASN A O 1
ATOM 1721 N N . GLY A 1 211 ? -0.795 -9.938 -18.947 1.00 92.62 211 GLY A N 1
ATOM 1722 C CA . GLY A 1 211 ? -1.377 -9.790 -17.621 1.00 92.62 211 GLY A CA 1
ATOM 1723 C C . GLY A 1 211 ? -0.447 -9.041 -16.665 1.00 92.62 211 GLY A C 1
ATOM 1724 O O . GLY A 1 211 ? 0.778 -9.045 -16.817 1.00 92.62 211 GLY A O 1
ATOM 1725 N N . PHE A 1 212 ? -1.036 -8.397 -15.655 1.00 93.44 212 PHE A N 1
ATOM 1726 C CA . PHE A 1 212 ? -0.279 -7.796 -14.558 1.00 93.44 212 PHE A CA 1
ATOM 1727 C C . PHE A 1 212 ? 0.091 -8.858 -13.529 1.00 93.44 212 PHE A C 1
ATOM 1729 O O . PHE A 1 212 ? -0.781 -9.557 -13.011 1.00 93.44 212 PHE A O 1
ATOM 1736 N N . TRP A 1 213 ? 1.370 -8.914 -13.176 1.00 95.06 213 TRP A N 1
ATOM 1737 C CA . TRP A 1 213 ? 1.901 -9.854 -12.201 1.00 95.06 213 TRP A CA 1
ATOM 1738 C C . TRP A 1 213 ? 2.496 -9.101 -11.007 1.00 95.06 213 TRP A C 1
ATOM 1740 O O . TRP A 1 213 ? 3.576 -8.522 -11.124 1.00 95.06 213 TRP A O 1
ATOM 1750 N N . PRO A 1 214 ? 1.819 -9.048 -9.848 1.00 96.06 214 PRO A N 1
ATOM 1751 C CA . PRO A 1 214 ? 2.392 -8.441 -8.653 1.00 96.06 214 PRO A CA 1
ATOM 1752 C C . PRO A 1 214 ? 3.664 -9.185 -8.234 1.00 96.06 214 PRO A C 1
ATOM 1754 O O . PRO A 1 214 ? 3.653 -10.408 -8.131 1.00 96.06 214 PRO A O 1
ATOM 1757 N N . VAL A 1 215 ? 4.749 -8.456 -7.974 1.00 97.00 215 VAL A N 1
ATOM 1758 C CA . VAL A 1 215 ? 6.036 -9.057 -7.588 1.00 97.00 215 VAL A CA 1
ATOM 1759 C C . VAL A 1 215 ? 6.312 -8.824 -6.109 1.00 97.00 215 VAL A C 1
ATOM 1761 O O . VAL A 1 215 ? 6.430 -9.773 -5.336 1.00 97.00 215 VAL A O 1
ATOM 1764 N N . ALA A 1 216 ? 6.380 -7.556 -5.706 1.00 97.88 216 ALA A N 1
ATOM 1765 C CA . ALA A 1 216 ? 6.699 -7.172 -4.338 1.00 97.88 216 ALA A CA 1
ATOM 1766 C C . ALA A 1 216 ? 6.015 -5.862 -3.955 1.00 97.88 216 ALA A C 1
ATOM 1768 O O . ALA A 1 216 ? 5.664 -5.041 -4.808 1.00 97.88 216 ALA A O 1
ATOM 1769 N N . TRP A 1 217 ? 5.857 -5.645 -2.654 1.00 97.88 217 TRP A N 1
ATOM 1770 C CA . TRP A 1 217 ? 5.354 -4.389 -2.113 1.00 97.88 217 TRP A CA 1
ATOM 1771 C C . TRP A 1 217 ? 5.999 -4.061 -0.774 1.00 97.88 217 TRP A C 1
ATOM 1773 O O . TRP A 1 217 ? 6.469 -4.939 -0.050 1.00 97.88 217 TRP A O 1
ATOM 1783 N N . ALA A 1 218 ? 6.001 -2.777 -0.427 1.00 97.38 218 ALA A N 1
ATOM 1784 C CA . ALA A 1 218 ? 6.492 -2.318 0.858 1.00 97.38 218 ALA A CA 1
ATOM 1785 C C . ALA A 1 218 ? 5.638 -1.197 1.441 1.00 97.38 218 ALA A C 1
ATOM 1787 O O . ALA A 1 218 ? 5.350 -0.205 0.776 1.00 97.38 218 ALA A O 1
ATOM 1788 N N . ALA A 1 219 ? 5.273 -1.336 2.713 1.00 94.75 219 ALA A N 1
ATOM 1789 C CA . ALA A 1 219 ? 4.718 -0.245 3.499 1.00 94.75 219 ALA A CA 1
ATOM 1790 C C . ALA A 1 219 ? 5.878 0.545 4.111 1.00 94.75 219 ALA A C 1
ATOM 1792 O O . ALA A 1 219 ? 6.671 -0.027 4.857 1.00 94.75 219 ALA A O 1
ATOM 1793 N N . ILE A 1 220 ? 5.975 1.836 3.805 1.00 92.62 220 ILE A N 1
ATOM 1794 C CA . ILE A 1 220 ? 7.067 2.714 4.238 1.00 92.62 220 ILE A CA 1
ATOM 1795 C C . ILE A 1 220 ? 6.533 3.997 4.880 1.00 92.62 220 ILE A C 1
ATOM 1797 O O . ILE A 1 220 ? 5.400 4.426 4.639 1.00 92.62 220 ILE A O 1
ATOM 1801 N N . GLU A 1 221 ? 7.381 4.645 5.669 1.00 89.44 221 GLU A N 1
ATOM 1802 C CA . GLU A 1 221 ? 7.062 5.874 6.390 1.00 89.44 221 GLU A CA 1
ATOM 1803 C C . GLU A 1 221 ? 6.944 7.105 5.476 1.00 89.44 221 GLU A C 1
ATOM 1805 O O . GLU A 1 221 ? 6.085 7.964 5.686 1.00 89.44 221 GLU A O 1
ATOM 1810 N N . LYS A 1 222 ? 7.796 7.201 4.449 1.00 87.56 222 LYS A N 1
ATOM 1811 C CA . LYS A 1 222 ? 7.874 8.342 3.531 1.00 87.56 222 LYS A CA 1
ATOM 1812 C C . LYS A 1 222 ? 8.492 7.915 2.209 1.00 87.56 222 LYS A C 1
ATOM 1814 O O . LYS A 1 222 ? 9.431 7.139 2.180 1.00 87.56 222 LYS A O 1
ATOM 1819 N N . GLU A 1 223 ? 8.000 8.492 1.126 1.00 88.50 223 GLU A N 1
ATOM 1820 C CA . GLU A 1 223 ? 8.536 8.298 -0.216 1.00 88.50 223 GLU A CA 1
ATOM 1821 C C . GLU A 1 223 ? 9.730 9.235 -0.441 1.00 88.50 223 GLU A C 1
ATOM 1823 O O . GLU A 1 223 ? 9.569 10.439 -0.655 1.00 88.50 223 GLU A O 1
ATOM 1828 N N . ALA A 1 224 ? 10.937 8.693 -0.296 1.00 89.06 224 ALA A N 1
ATOM 1829 C CA . ALA A 1 224 ? 12.195 9.375 -0.575 1.00 89.06 224 ALA A CA 1
ATOM 1830 C C . ALA A 1 224 ? 13.249 8.371 -1.075 1.00 89.06 224 ALA A C 1
ATOM 1832 O O . ALA A 1 224 ? 13.022 7.159 -1.074 1.00 89.06 224 ALA A O 1
ATOM 18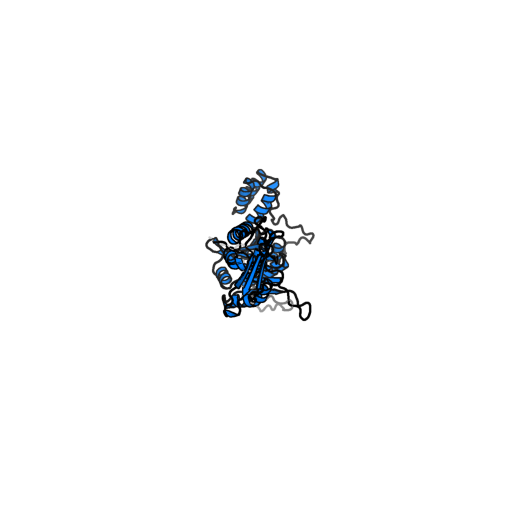33 N N . THR A 1 225 ? 14.394 8.884 -1.537 1.00 90.88 225 THR A N 1
ATOM 1834 C CA . THR A 1 225 ? 15.461 8.083 -2.164 1.00 90.88 225 THR A CA 1
ATOM 1835 C C . THR A 1 225 ? 15.949 6.943 -1.279 1.00 90.88 225 THR A C 1
ATOM 1837 O O . THR A 1 225 ? 16.167 5.848 -1.777 1.00 90.88 225 THR A O 1
ATOM 1840 N N . GLU A 1 226 ? 16.073 7.157 0.032 1.00 93.06 226 GLU A N 1
ATOM 1841 C CA . GLU A 1 226 ? 16.530 6.123 0.968 1.00 93.06 226 GLU A CA 1
ATOM 1842 C C . GLU A 1 226 ? 15.576 4.916 1.005 1.00 93.06 226 GLU A C 1
ATOM 1844 O O . GLU A 1 226 ? 16.011 3.766 0.953 1.00 93.06 226 GLU A O 1
ATOM 1849 N N . GLN A 1 227 ? 14.265 5.165 1.054 1.00 94.31 227 GLN A N 1
ATOM 1850 C CA . GLN A 1 227 ? 13.247 4.118 1.115 1.00 94.31 227 GLN A CA 1
ATOM 1851 C C . GLN A 1 227 ? 13.120 3.390 -0.225 1.00 94.31 227 GLN A C 1
ATOM 1853 O O . GLN A 1 227 ? 12.994 2.166 -0.236 1.00 94.31 227 GLN A O 1
ATOM 1858 N N . TRP A 1 228 ? 13.217 4.116 -1.344 1.00 95.25 228 TRP A N 1
ATOM 1859 C CA . TRP A 1 228 ? 13.285 3.509 -2.674 1.00 95.25 228 TRP A CA 1
ATOM 1860 C C . TRP A 1 228 ? 14.545 2.661 -2.847 1.00 95.25 228 TRP A C 1
ATOM 1862 O O . TRP A 1 228 ? 14.449 1.527 -3.301 1.00 95.25 228 TRP A O 1
ATOM 1872 N N . ARG A 1 229 ? 15.712 3.144 -2.412 1.00 95.94 229 ARG A N 1
ATOM 1873 C CA . ARG A 1 229 ? 16.970 2.385 -2.448 1.00 95.94 229 ARG A CA 1
ATOM 1874 C C . ARG A 1 229 ? 16.877 1.106 -1.628 1.00 95.94 229 ARG A C 1
ATOM 1876 O O . ARG A 1 229 ? 17.312 0.053 -2.090 1.00 95.94 229 ARG A O 1
ATOM 1883 N N . TRP A 1 230 ? 16.289 1.184 -0.436 1.00 96.88 230 TRP A N 1
ATOM 1884 C CA . TRP A 1 230 ? 16.050 0.016 0.408 1.00 96.88 230 TRP A CA 1
ATOM 1885 C C . TRP A 1 230 ? 15.127 -0.998 -0.283 1.00 96.88 230 TRP A C 1
ATOM 1887 O O . TRP A 1 230 ? 15.467 -2.176 -0.367 1.00 96.88 230 TRP A O 1
ATOM 1897 N N . PHE A 1 231 ? 14.008 -0.534 -0.849 1.00 97.25 231 PHE A N 1
ATOM 1898 C CA . PHE A 1 231 ? 13.070 -1.373 -1.597 1.00 97.25 231 PHE A CA 1
ATOM 1899 C C . PHE A 1 231 ? 13.719 -2.037 -2.821 1.00 97.25 231 PHE A C 1
ATOM 1901 O O . PHE A 1 231 ? 13.591 -3.244 -3.006 1.00 97.25 231 PHE A O 1
ATOM 1908 N N . LEU A 1 232 ? 14.453 -1.268 -3.629 1.00 96.81 232 LEU A N 1
ATOM 1909 C CA . LEU A 1 232 ? 15.104 -1.744 -4.851 1.00 96.81 232 LEU A CA 1
ATOM 1910 C C . LEU A 1 232 ? 16.242 -2.722 -4.566 1.00 96.81 232 LEU A C 1
ATOM 1912 O O . LEU A 1 232 ? 16.401 -3.688 -5.303 1.00 96.81 232 LEU A O 1
ATOM 1916 N N . THR A 1 233 ? 16.999 -2.516 -3.484 1.00 97.06 233 THR A N 1
ATOM 1917 C CA . THR A 1 233 ? 18.036 -3.469 -3.056 1.00 97.06 233 THR A CA 1
ATOM 1918 C C . THR A 1 233 ? 17.422 -4.836 -2.749 1.00 97.06 233 THR A C 1
ATOM 1920 O O . THR A 1 233 ? 17.920 -5.855 -3.225 1.00 97.06 233 THR A O 1
ATOM 1923 N N . LEU A 1 234 ? 16.315 -4.862 -1.996 1.00 97.62 234 LEU A N 1
ATOM 1924 C CA . LEU A 1 234 ? 15.605 -6.103 -1.669 1.00 97.62 234 LEU A CA 1
ATOM 1925 C C . LEU A 1 234 ? 14.980 -6.747 -2.911 1.00 97.62 234 LEU A C 1
ATOM 1927 O O . LEU A 1 234 ? 15.147 -7.945 -3.126 1.00 97.62 234 LEU A O 1
ATOM 1931 N N . LEU A 1 235 ? 14.328 -5.946 -3.758 1.00 97.25 235 LEU A N 1
ATOM 1932 C CA . LEU A 1 235 ? 13.722 -6.411 -5.005 1.00 97.25 235 LEU A CA 1
ATOM 1933 C C . LEU A 1 235 ? 14.768 -7.024 -5.946 1.00 97.25 235 LEU A C 1
ATOM 1935 O O . LEU A 1 235 ? 14.566 -8.122 -6.454 1.00 97.25 235 LEU A O 1
ATOM 1939 N N . SER A 1 236 ? 15.898 -6.342 -6.153 1.00 95.44 236 SER A N 1
ATOM 1940 C CA . SER A 1 236 ? 16.991 -6.825 -7.002 1.00 95.44 236 SER A CA 1
ATOM 1941 C C . SER A 1 236 ? 17.595 -8.125 -6.475 1.00 95.44 236 SER A C 1
ATOM 1943 O O . SER A 1 236 ? 17.931 -9.001 -7.270 1.00 95.44 236 SER A O 1
ATOM 1945 N N . GLY A 1 237 ? 17.733 -8.253 -5.151 1.00 95.75 237 GLY A N 1
ATOM 1946 C CA . GLY A 1 237 ? 18.201 -9.482 -4.514 1.00 95.75 237 GLY A CA 1
ATOM 1947 C C . GLY A 1 237 ? 17.225 -10.639 -4.715 1.00 95.75 237 GLY A C 1
ATOM 1948 O O . GLY A 1 237 ? 17.630 -11.722 -5.121 1.00 95.75 237 GLY A O 1
ATOM 1949 N N . ASP A 1 238 ? 15.930 -10.396 -4.512 1.00 96.06 238 ASP A N 1
ATOM 1950 C CA . ASP A 1 238 ? 14.885 -11.410 -4.672 1.00 96.06 238 ASP A CA 1
ATOM 1951 C C . ASP A 1 238 ? 14.700 -11.873 -6.119 1.00 96.06 238 ASP A C 1
ATOM 1953 O O . ASP A 1 238 ? 14.414 -13.047 -6.359 1.00 96.06 238 ASP A O 1
ATOM 1957 N N . MET A 1 239 ? 14.841 -10.960 -7.079 1.00 94.75 239 MET A N 1
ATOM 1958 C CA . MET A 1 239 ? 14.774 -11.276 -8.506 1.00 94.75 239 MET A CA 1
ATOM 1959 C C . MET A 1 239 ? 16.105 -11.816 -9.052 1.00 94.75 239 MET A C 1
ATOM 1961 O O . MET A 1 239 ? 16.164 -12.180 -10.222 1.00 94.75 239 MET A O 1
ATOM 1965 N N . GLU A 1 240 ? 17.158 -11.885 -8.224 1.00 93.06 240 GLU A N 1
ATOM 1966 C CA . GLU A 1 240 ? 18.497 -12.363 -8.600 1.00 93.06 240 GLU A CA 1
ATOM 1967 C C . GLU A 1 240 ? 19.042 -11.646 -9.852 1.00 93.06 240 GLU A C 1
ATOM 1969 O O . GLU A 1 240 ? 19.629 -12.253 -10.750 1.00 93.06 240 GLU A O 1
ATOM 1974 N N . ILE A 1 241 ? 18.837 -10.325 -9.928 1.00 90.00 241 ILE A N 1
ATOM 1975 C CA . ILE A 1 241 ? 19.225 -9.519 -11.093 1.00 90.00 241 ILE A CA 1
ATOM 1976 C C . ILE A 1 241 ? 20.751 -9.408 -11.149 1.00 90.00 241 ILE A C 1
ATOM 1978 O O . ILE A 1 241 ? 21.357 -8.581 -10.472 1.00 90.00 241 ILE A O 1
ATOM 1982 N N . GLN A 1 242 ? 21.375 -10.241 -11.981 1.00 83.25 242 GLN A N 1
ATOM 1983 C CA . GLN A 1 242 ? 22.812 -10.180 -12.263 1.00 83.25 242 GLN A CA 1
ATOM 1984 C C . GLN A 1 242 ? 23.108 -9.309 -13.489 1.00 83.25 242 GLN A C 1
ATOM 1986 O O . GLN A 1 242 ? 23.947 -8.413 -13.436 1.00 83.25 242 GLN A O 1
ATOM 1991 N N . ASN A 1 243 ? 22.387 -9.538 -14.592 1.00 85.62 243 ASN A N 1
ATOM 1992 C CA . ASN A 1 243 ? 22.505 -8.740 -15.810 1.00 85.62 243 ASN A CA 1
ATOM 1993 C C . ASN A 1 243 ? 21.445 -7.633 -15.827 1.00 85.62 243 ASN A C 1
ATOM 1995 O O . ASN A 1 243 ? 20.357 -7.804 -16.373 1.00 85.62 243 ASN A O 1
ATOM 1999 N N . GLN A 1 244 ? 21.768 -6.497 -15.214 1.00 85.06 244 GLN A N 1
ATOM 2000 C CA . GLN A 1 244 ? 20.851 -5.357 -15.107 1.00 85.06 244 GLN A CA 1
ATOM 2001 C C . GLN A 1 244 ? 20.388 -4.826 -16.473 1.00 85.06 244 GLN A C 1
ATOM 2003 O O . GLN A 1 244 ? 19.238 -4.416 -16.591 1.00 85.06 244 GLN A O 1
ATOM 2008 N N . GLY A 1 245 ? 21.230 -4.905 -17.511 1.00 84.69 245 GLY A N 1
ATOM 2009 C CA . GLY A 1 245 ? 20.908 -4.409 -18.855 1.00 84.69 245 GLY A CA 1
ATOM 2010 C C . GLY A 1 245 ? 19.807 -5.186 -19.580 1.00 84.69 245 GLY A C 1
ATOM 2011 O O . GLY A 1 245 ? 19.329 -4.741 -20.615 1.00 84.69 245 GLY A O 1
ATOM 2012 N N . HIS A 1 246 ? 19.383 -6.336 -19.048 1.00 88.06 246 HIS A N 1
ATOM 2013 C CA . HIS A 1 246 ? 18.219 -7.067 -19.557 1.00 88.06 246 HIS A CA 1
ATOM 2014 C C . HIS A 1 246 ? 16.884 -6.563 -18.998 1.00 88.06 246 HIS A C 1
ATOM 2016 O O . HIS A 1 246 ? 15.841 -6.990 -19.490 1.00 88.06 246 HIS A O 1
ATOM 2022 N N . TYR A 1 247 ? 16.902 -5.714 -17.968 1.00 92.00 247 TYR A N 1
ATOM 2023 C CA . TYR A 1 247 ? 15.702 -5.273 -17.267 1.00 92.00 247 TYR A CA 1
ATOM 2024 C C . TYR A 1 247 ? 15.326 -3.842 -17.632 1.00 92.00 247 TYR A C 1
ATOM 2026 O O . TYR A 1 247 ? 16.172 -2.946 -17.651 1.00 92.00 247 TYR A O 1
ATOM 2034 N N . ILE A 1 248 ? 14.028 -3.638 -17.850 1.00 92.75 248 ILE A N 1
ATOM 2035 C CA . ILE A 1 248 ? 13.421 -2.326 -18.052 1.00 92.75 248 ILE A CA 1
ATOM 2036 C C . ILE A 1 248 ? 12.589 -1.986 -16.818 1.00 92.75 248 ILE A C 1
ATOM 2038 O O . ILE A 1 248 ? 11.640 -2.692 -16.471 1.00 92.75 248 ILE A O 1
ATOM 2042 N N . PHE A 1 249 ? 12.909 -0.872 -16.175 1.00 93.94 249 PHE A N 1
ATOM 2043 C CA . PHE A 1 249 ? 12.119 -0.305 -15.094 1.00 93.94 249 PHE A CA 1
ATOM 2044 C C . PHE A 1 249 ? 11.252 0.824 -15.636 1.00 93.94 249 PHE A C 1
ATOM 2046 O O . PHE A 1 249 ? 11.735 1.715 -16.330 1.00 93.94 249 PHE A O 1
ATOM 2053 N N . MET A 1 250 ? 9.963 0.802 -15.311 1.00 92.88 250 MET A N 1
ATOM 2054 C CA . MET A 1 250 ? 9.027 1.862 -15.674 1.00 92.88 250 MET A CA 1
ATOM 2055 C C . MET A 1 250 ? 8.468 2.525 -14.420 1.00 92.88 250 MET A C 1
ATOM 2057 O O . MET A 1 250 ? 7.986 1.831 -13.532 1.00 92.88 250 MET A O 1
ATOM 2061 N N . SER A 1 251 ? 8.473 3.855 -14.340 1.00 91.12 251 SER A N 1
ATOM 2062 C CA . SER A 1 251 ? 7.933 4.562 -13.168 1.00 91.12 251 SER A CA 1
ATOM 2063 C C . SER A 1 251 ? 7.311 5.921 -13.486 1.00 91.12 251 SER A C 1
ATOM 2065 O O . SER A 1 251 ? 7.342 6.387 -14.625 1.00 91.12 251 SER A O 1
ATOM 2067 N N . ASP A 1 252 ? 6.730 6.576 -12.476 1.00 82.31 252 ASP A N 1
ATOM 2068 C CA . ASP A 1 252 ? 6.431 8.016 -12.531 1.00 82.31 252 ASP A CA 1
ATOM 2069 C C . ASP A 1 252 ? 7.730 8.854 -12.477 1.00 82.31 252 ASP A C 1
ATOM 2071 O O . ASP A 1 252 ? 8.777 8.367 -12.042 1.00 82.31 252 ASP A O 1
ATOM 2075 N N . GLN A 1 253 ? 7.652 10.117 -12.910 1.00 74.19 253 GLN A N 1
ATOM 2076 C CA . GLN A 1 253 ? 8.708 11.134 -12.859 1.00 74.19 253 GLN A CA 1
ATOM 2077 C C . GLN A 1 253 ? 8.903 11.646 -11.427 1.00 74.19 253 GLN A C 1
ATOM 2079 O O . GLN A 1 253 ? 8.570 12.790 -11.089 1.00 74.19 253 GLN A O 1
ATOM 2084 N N . GLN A 1 254 ? 9.423 10.787 -10.557 1.00 70.75 254 GLN A N 1
ATOM 2085 C CA . GLN A 1 254 ? 9.673 11.136 -9.170 1.00 70.75 254 GLN A CA 1
ATOM 2086 C C . GLN A 1 254 ? 11.170 11.161 -8.866 1.00 70.75 254 GLN A C 1
ATOM 2088 O O . GLN A 1 254 ? 11.809 10.123 -8.735 1.00 70.75 254 GLN A O 1
ATOM 2093 N N . LYS A 1 255 ? 11.687 12.364 -8.576 1.00 69.25 255 LYS A N 1
ATOM 2094 C CA . LYS A 1 255 ? 13.112 12.628 -8.288 1.00 69.25 255 LYS A CA 1
ATOM 2095 C C . LYS A 1 255 ? 13.759 11.667 -7.279 1.00 69.25 255 LYS A C 1
ATOM 2097 O O . LYS A 1 255 ? 14.957 11.415 -7.341 1.00 69.25 255 LYS A O 1
ATOM 2102 N N . GLY A 1 256 ? 12.986 11.185 -6.301 1.00 79.69 256 GLY A N 1
ATOM 2103 C CA . GLY A 1 256 ? 13.483 10.266 -5.279 1.00 79.69 256 GLY A CA 1
ATOM 2104 C C . GLY A 1 256 ? 13.795 8.869 -5.820 1.00 79.69 256 GLY A C 1
ATOM 2105 O O . GLY A 1 256 ? 14.788 8.275 -5.403 1.00 79.69 256 GLY A O 1
ATOM 2106 N N . LEU A 1 257 ? 12.962 8.380 -6.740 1.00 85.06 257 LEU A N 1
ATOM 2107 C CA . LEU A 1 257 ? 13.062 7.062 -7.353 1.00 85.06 257 LEU A CA 1
ATOM 2108 C C . LEU A 1 257 ? 14.155 7.021 -8.419 1.00 85.06 257 LEU A C 1
ATOM 2110 O O . LEU A 1 257 ? 14.969 6.105 -8.385 1.00 85.06 257 LEU A O 1
ATOM 2114 N N . ASP A 1 258 ? 14.229 8.035 -9.285 1.00 86.38 258 ASP A N 1
ATOM 2115 C CA . ASP A 1 258 ? 15.228 8.105 -10.362 1.00 86.38 258 ASP A CA 1
ATOM 2116 C C . ASP A 1 258 ? 16.645 7.939 -9.791 1.00 86.38 258 ASP A C 1
ATOM 2118 O O . ASP A 1 258 ? 17.402 7.059 -10.192 1.00 86.38 258 ASP A O 1
ATOM 2122 N N . ARG A 1 259 ? 16.956 8.702 -8.733 1.00 87.12 259 ARG A N 1
ATOM 2123 C CA . ARG A 1 259 ? 18.238 8.603 -8.026 1.00 87.12 259 ARG A CA 1
ATOM 2124 C C . ARG A 1 259 ? 18.472 7.217 -7.417 1.00 87.12 259 ARG A C 1
ATOM 2126 O O . ARG A 1 259 ? 19.588 6.712 -7.465 1.00 87.12 259 ARG A O 1
ATOM 2133 N N . ALA A 1 260 ? 17.446 6.605 -6.829 1.00 91.44 260 ALA A N 1
ATOM 2134 C CA . ALA A 1 260 ? 17.574 5.284 -6.220 1.00 91.44 260 ALA A CA 1
ATOM 2135 C C . ALA A 1 260 ? 17.806 4.181 -7.269 1.00 91.44 260 ALA A C 1
ATOM 2137 O O . ALA A 1 260 ? 18.594 3.271 -7.019 1.00 91.44 260 ALA A O 1
ATOM 2138 N N . LEU A 1 261 ? 17.166 4.276 -8.439 1.00 90.25 261 LEU A N 1
ATOM 2139 C CA . LEU A 1 261 ? 17.403 3.376 -9.569 1.00 90.25 261 LEU A CA 1
ATOM 2140 C C . LEU A 1 261 ? 18.831 3.515 -10.090 1.00 90.25 261 LEU A C 1
ATOM 2142 O O . LEU A 1 261 ? 19.509 2.503 -10.224 1.00 90.25 261 LEU A O 1
ATOM 2146 N N . THR A 1 262 ? 19.326 4.741 -10.287 1.00 89.12 262 THR A N 1
ATOM 2147 C CA . THR A 1 262 ? 20.722 4.965 -10.694 1.00 89.12 262 THR A CA 1
ATOM 2148 C C . THR A 1 262 ? 21.721 4.418 -9.668 1.00 89.12 262 THR A C 1
ATOM 2150 O O . THR A 1 262 ? 22.747 3.871 -10.056 1.00 89.12 262 THR A O 1
ATOM 2153 N N . GLU A 1 263 ? 21.437 4.531 -8.365 1.00 90.38 263 GLU A N 1
ATOM 2154 C CA . GLU A 1 263 ? 22.329 4.031 -7.306 1.00 90.38 263 GLU A CA 1
ATOM 2155 C C . GLU A 1 263 ? 22.347 2.492 -7.186 1.00 90.38 263 GLU A C 1
ATOM 2157 O O . GLU A 1 263 ? 23.392 1.931 -6.859 1.00 90.38 263 GLU A O 1
ATOM 2162 N N . VAL A 1 264 ? 21.219 1.799 -7.403 1.00 92.50 264 VAL A N 1
ATOM 2163 C CA . VAL A 1 264 ? 21.107 0.336 -7.183 1.00 92.50 264 VAL A CA 1
ATOM 2164 C C . VAL A 1 264 ? 21.226 -0.468 -8.482 1.00 92.50 264 VAL A C 1
ATOM 2166 O O . VAL A 1 264 ? 21.816 -1.548 -8.497 1.00 92.50 264 VAL A O 1
ATOM 2169 N N . LEU A 1 265 ? 20.658 0.044 -9.572 1.00 90.06 265 LEU A N 1
ATOM 2170 C CA . LEU A 1 265 ? 20.459 -0.643 -10.850 1.00 90.06 265 LEU A CA 1
ATOM 2171 C C . LEU A 1 265 ? 20.959 0.231 -12.013 1.00 90.06 265 LEU A C 1
ATOM 2173 O O . LEU A 1 265 ? 20.252 0.445 -12.999 1.00 90.06 265 LEU A O 1
ATOM 2177 N N . SER A 1 266 ? 22.184 0.749 -11.888 1.00 88.88 266 SER A N 1
ATOM 2178 C CA . SER A 1 266 ? 22.771 1.749 -12.794 1.00 88.88 266 SER A CA 1
ATOM 2179 C C . SE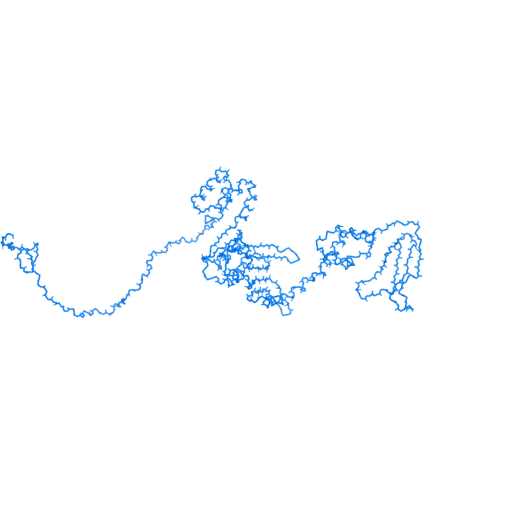R A 1 266 ? 22.809 1.337 -14.265 1.00 88.88 266 SER A C 1
ATOM 2181 O O . SER A 1 266 ? 22.792 2.200 -15.135 1.00 88.88 266 SER A O 1
ATOM 2183 N N . ASN A 1 267 ? 22.885 0.033 -14.547 1.00 89.50 267 ASN A N 1
ATOM 2184 C CA . ASN A 1 267 ? 23.003 -0.492 -15.908 1.00 89.50 267 ASN A CA 1
ATOM 2185 C C . ASN A 1 267 ? 21.656 -0.960 -16.480 1.00 89.50 267 ASN A C 1
ATOM 2187 O O . ASN A 1 267 ? 21.637 -1.566 -17.548 1.00 89.50 267 ASN A O 1
ATOM 2191 N N . SER A 1 268 ? 20.553 -0.750 -15.757 1.00 89.62 268 SER A N 1
ATOM 2192 C CA . SER A 1 268 ? 19.208 -1.070 -16.237 1.00 89.62 268 SER A CA 1
ATOM 2193 C C . SER A 1 268 ? 18.613 0.071 -17.049 1.00 89.62 268 SER A C 1
ATOM 2195 O O . SER A 1 268 ? 18.970 1.237 -16.878 1.00 89.62 268 SER A O 1
ATOM 2197 N N . GLU A 1 269 ? 17.685 -0.263 -17.936 1.00 89.69 269 GLU A N 1
ATOM 2198 C CA . GLU A 1 269 ? 16.972 0.746 -18.700 1.00 89.69 269 GLU A CA 1
ATOM 2199 C C . GLU A 1 269 ? 15.821 1.309 -17.866 1.00 89.69 269 GLU A C 1
ATOM 2201 O O . GLU A 1 269 ? 15.002 0.562 -17.331 1.00 89.69 269 GLU A O 1
ATOM 2206 N N . HIS A 1 270 ? 15.730 2.634 -17.762 1.00 89.75 270 HIS A N 1
ATOM 2207 C CA . HIS A 1 270 ? 14.658 3.308 -17.034 1.00 89.75 270 HIS A CA 1
ATOM 2208 C C . HIS A 1 270 ? 13.802 4.143 -17.986 1.00 89.75 270 HIS A C 1
ATOM 2210 O O . HIS A 1 270 ? 14.306 4.940 -18.774 1.00 89.75 270 HIS A O 1
ATOM 2216 N N . ARG A 1 271 ? 12.485 3.939 -17.927 1.00 89.31 271 ARG A N 1
ATOM 2217 C CA . ARG A 1 271 ? 11.486 4.609 -18.762 1.00 89.31 271 ARG A CA 1
ATOM 2218 C C . ARG A 1 271 ? 10.430 5.275 -17.882 1.00 89.31 271 ARG A C 1
ATOM 2220 O O . ARG A 1 271 ? 10.025 4.743 -16.849 1.00 89.31 271 ARG A O 1
ATOM 2227 N N . TYR A 1 272 ? 9.901 6.407 -18.333 1.00 88.12 272 TYR A N 1
ATOM 2228 C CA . TYR A 1 272 ? 8.762 7.038 -17.671 1.00 88.12 272 TYR A CA 1
ATOM 2229 C C . TYR A 1 272 ? 7.439 6.502 -18.211 1.00 88.12 272 TYR A C 1
ATOM 2231 O O . TYR A 1 272 ? 7.244 6.314 -19.411 1.00 88.12 272 TYR A O 1
ATOM 2239 N N . CYS A 1 273 ? 6.495 6.275 -17.306 1.00 88.56 273 CYS A N 1
ATOM 2240 C CA . CYS A 1 273 ? 5.156 5.837 -17.649 1.00 88.56 273 CYS A CA 1
ATOM 2241 C C . CYS A 1 273 ? 4.400 6.961 -18.377 1.00 88.56 273 CYS A C 1
ATOM 2243 O O . CYS A 1 273 ? 4.040 7.975 -17.772 1.00 88.56 273 CYS A O 1
ATOM 2245 N N . VAL A 1 274 ? 4.072 6.751 -19.657 1.00 87.62 274 VAL A N 1
ATOM 2246 C CA . VAL A 1 274 ? 3.334 7.727 -20.483 1.00 87.62 274 VAL A CA 1
ATOM 2247 C C . VAL A 1 274 ? 1.996 8.142 -19.860 1.00 87.62 274 VAL A C 1
ATOM 2249 O O . VAL A 1 274 ? 1.595 9.300 -19.943 1.00 87.62 274 VAL A O 1
ATOM 2252 N N . GLN A 1 275 ? 1.314 7.235 -19.154 1.00 87.75 275 GLN A N 1
ATOM 2253 C CA . GLN A 1 275 ? 0.061 7.546 -18.468 1.00 87.75 275 GLN A CA 1
ATOM 2254 C C . GLN A 1 275 ? 0.260 8.577 -17.345 1.00 87.75 275 GLN A C 1
ATOM 2256 O O . GLN A 1 275 ? -0.622 9.417 -17.125 1.00 87.75 275 GLN A O 1
ATOM 2261 N N . HIS A 1 276 ? 1.394 8.526 -16.642 1.00 83.94 276 HIS A N 1
ATOM 2262 C CA . HIS A 1 276 ? 1.767 9.510 -15.627 1.00 83.94 276 HIS A CA 1
ATOM 2263 C C . HIS A 1 276 ? 2.228 10.822 -16.265 1.00 83.94 276 HIS A C 1
ATOM 2265 O O . HIS A 1 276 ? 1.727 11.885 -15.887 1.00 83.94 276 HIS A O 1
ATOM 2271 N N . MET A 1 277 ? 3.059 10.747 -17.309 1.00 83.81 277 MET A N 1
ATOM 2272 C CA . MET A 1 277 ? 3.459 11.916 -18.100 1.00 83.81 277 MET A CA 1
ATOM 2273 C C . MET A 1 277 ? 2.236 12.671 -18.623 1.00 83.81 277 MET A C 1
ATOM 2275 O O . MET A 1 277 ? 2.110 13.868 -18.387 1.00 83.81 277 MET A O 1
ATOM 2279 N N . TYR A 1 278 ? 1.263 11.967 -19.209 1.00 85.38 278 TYR A N 1
ATOM 2280 C CA . TYR A 1 278 ? 0.012 12.554 -19.679 1.00 85.38 278 TYR A CA 1
ATOM 2281 C C . TYR A 1 278 ? -0.790 13.214 -18.552 1.00 85.38 278 TYR A C 1
ATOM 2283 O O . TYR A 1 278 ? -1.343 14.292 -18.743 1.00 85.38 278 TYR A O 1
ATOM 2291 N N . ARG A 1 279 ? -0.873 12.608 -17.359 1.00 84.38 279 ARG A N 1
ATOM 2292 C CA . ARG A 1 279 ? -1.581 13.222 -16.218 1.00 84.38 279 ARG A CA 1
ATOM 2293 C C . ARG A 1 279 ? -0.932 14.538 -15.788 1.00 84.38 279 ARG A C 1
ATOM 2295 O O . ARG A 1 279 ? -1.655 15.455 -15.401 1.00 84.38 279 ARG A O 1
ATOM 2302 N N . ASN A 1 280 ? 0.394 14.639 -15.849 1.00 82.56 280 ASN A N 1
ATOM 2303 C CA . ASN A 1 280 ? 1.122 15.871 -15.543 1.00 82.56 280 ASN A CA 1
ATOM 2304 C C . ASN A 1 280 ? 0.996 16.898 -16.672 1.00 82.56 280 ASN A C 1
ATOM 2306 O O . ASN A 1 280 ? 0.700 18.062 -16.405 1.00 82.56 280 ASN A O 1
ATOM 2310 N N . PHE A 1 281 ? 1.115 16.448 -17.916 1.00 81.50 281 PHE A N 1
ATOM 2311 C CA . PHE A 1 281 ? 0.923 17.246 -19.118 1.00 81.50 281 PHE A CA 1
ATOM 2312 C C . PHE A 1 281 ? -0.491 17.846 -19.185 1.00 81.50 281 PHE A C 1
ATOM 2314 O O . PHE A 1 281 ? -0.640 19.057 -19.318 1.00 81.50 281 PHE A O 1
ATOM 2321 N N . LYS A 1 282 ? -1.540 17.044 -18.948 1.00 84.12 282 LYS A N 1
ATOM 2322 C CA . LYS A 1 282 ? -2.954 17.463 -18.960 1.00 84.12 282 LYS A CA 1
ATOM 2323 C C . LYS A 1 282 ? -3.258 18.610 -17.992 1.00 84.12 282 LYS A C 1
ATOM 2325 O O . LYS A 1 282 ? -4.141 19.416 -18.271 1.00 84.12 282 LYS A O 1
ATOM 2330 N N . LYS A 1 283 ? -2.557 18.692 -16.852 1.00 82.00 283 LYS A N 1
ATOM 2331 C CA . LYS A 1 283 ? -2.735 19.795 -15.887 1.00 82.00 283 LYS A CA 1
ATOM 2332 C C . LYS A 1 283 ? -2.372 21.151 -16.496 1.00 82.00 283 LYS A C 1
ATOM 2334 O O . LYS A 1 283 ? -2.973 22.145 -16.109 1.00 82.00 283 LYS A O 1
ATOM 2339 N N . LYS A 1 284 ? -1.402 21.182 -17.417 1.00 79.12 284 LYS A N 1
ATOM 2340 C CA . LYS A 1 284 ? -0.977 22.387 -18.143 1.00 79.12 284 LYS A CA 1
ATOM 2341 C C . LYS A 1 284 ? -1.682 22.523 -19.497 1.00 79.12 284 LYS A C 1
ATOM 2343 O O . LYS A 1 284 ? -2.058 23.624 -19.873 1.00 79.12 284 LYS A O 1
ATOM 2348 N N . HIS A 1 285 ? -1.939 21.404 -20.175 1.00 79.25 285 HIS A N 1
ATOM 2349 C CA . HIS A 1 285 ? -2.515 21.356 -21.519 1.00 79.25 285 HIS A CA 1
ATOM 2350 C C . HIS A 1 285 ? -3.747 20.423 -21.564 1.00 79.25 285 HIS A C 1
ATOM 2352 O O . HIS A 1 285 ? -3.635 19.237 -21.879 1.00 79.25 285 HIS A O 1
ATOM 2358 N N . PRO A 1 286 ? -4.958 20.914 -21.240 1.00 76.06 286 PRO A N 1
ATOM 2359 C CA . PRO A 1 286 ? -6.133 20.063 -21.013 1.00 76.06 286 PRO A CA 1
ATOM 2360 C C . PRO A 1 286 ? -6.827 19.544 -22.289 1.00 76.06 286 PRO A C 1
ATOM 2362 O O . PRO A 1 286 ? -7.790 18.780 -22.182 1.00 76.06 286 PRO A O 1
ATOM 2365 N N . ARG A 1 287 ? -6.384 19.953 -23.487 1.00 79.12 287 ARG A N 1
ATOM 2366 C CA . ARG A 1 287 ? -7.064 19.671 -24.767 1.00 79.12 287 ARG A CA 1
ATOM 2367 C C . ARG A 1 287 ? -6.982 18.186 -25.147 1.00 79.12 287 ARG A C 1
ATOM 2369 O O . ARG A 1 287 ? -5.918 17.577 -25.067 1.00 79.12 287 ARG A O 1
ATOM 2376 N N . LEU A 1 288 ? -8.097 17.618 -25.623 1.00 71.81 288 LEU A N 1
ATOM 2377 C CA . LEU A 1 288 ? -8.198 16.188 -25.952 1.00 71.81 288 LEU A CA 1
ATOM 2378 C C . LEU A 1 288 ? -7.263 15.779 -27.104 1.00 71.81 288 LEU A C 1
ATOM 2380 O O . LEU A 1 288 ? -6.586 14.768 -26.986 1.00 71.81 288 LEU A O 1
ATOM 2384 N N . GLY A 1 289 ? -7.133 16.608 -28.146 1.00 78.06 289 GLY A N 1
ATOM 2385 C CA . GLY A 1 289 ? -6.248 16.320 -29.286 1.00 78.06 289 GLY A CA 1
ATOM 2386 C C . GLY A 1 289 ? -4.762 16.203 -28.923 1.00 78.06 289 GLY A C 1
ATOM 2387 O O . GLY A 1 289 ? -4.011 15.535 -29.624 1.00 78.06 289 GLY A O 1
ATOM 2388 N N . LEU A 1 290 ? -4.331 16.787 -27.798 1.00 82.31 290 LEU A N 1
ATOM 2389 C CA . LEU A 1 290 ? -2.956 16.640 -27.311 1.00 82.31 290 LEU A CA 1
ATOM 2390 C C . LEU A 1 290 ? -2.727 15.303 -26.600 1.00 82.31 290 LEU A C 1
ATOM 2392 O O . LEU A 1 290 ? -1.602 14.814 -26.565 1.00 82.31 290 LEU A O 1
ATOM 2396 N N . LYS A 1 291 ? -3.787 14.689 -26.058 1.00 84.25 291 LYS A N 1
ATOM 2397 C CA . LYS A 1 291 ? -3.715 13.327 -25.523 1.00 84.25 291 LYS A CA 1
ATOM 2398 C C . LYS A 1 291 ? -3.328 12.372 -26.642 1.00 84.25 291 LYS A C 1
ATOM 2400 O O . LYS A 1 291 ? -2.328 11.679 -26.516 1.00 84.25 291 LYS A O 1
ATOM 2405 N N . ASP A 1 292 ? -4.107 12.352 -27.717 1.00 87.19 292 ASP A N 1
ATOM 2406 C CA . ASP A 1 292 ? -3.945 11.358 -28.778 1.00 87.19 292 ASP A CA 1
ATOM 2407 C C . ASP A 1 292 ? -2.582 11.501 -29.463 1.00 87.19 292 ASP A C 1
ATOM 2409 O O . ASP A 1 292 ? -1.909 10.501 -29.689 1.00 87.19 292 ASP A O 1
ATOM 2413 N N . ARG A 1 293 ? -2.106 12.739 -29.662 1.00 88.38 293 ARG A N 1
ATOM 2414 C CA . ARG A 1 293 ? -0.751 13.015 -30.166 1.00 88.38 293 ARG A CA 1
ATOM 2415 C C . ARG A 1 293 ? 0.347 12.521 -29.221 1.00 88.38 293 ARG A C 1
ATOM 2417 O O . ARG A 1 293 ? 1.265 11.853 -29.677 1.00 88.3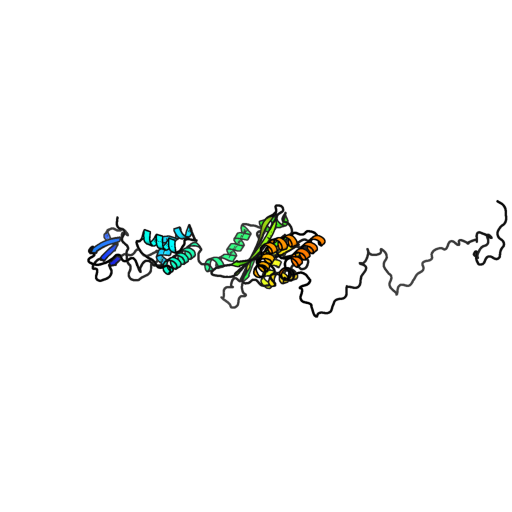8 293 ARG A O 1
ATOM 2424 N N . LEU A 1 294 ? 0.239 12.771 -27.912 1.00 87.06 294 LEU A N 1
ATOM 2425 C CA . LEU A 1 294 ? 1.220 12.281 -26.932 1.00 87.06 294 LEU A CA 1
ATOM 2426 C C . LEU A 1 294 ? 1.281 10.745 -26.891 1.00 87.06 294 LEU A C 1
ATOM 2428 O O . LEU A 1 294 ? 2.362 10.167 -26.800 1.00 87.06 294 LEU A O 1
ATOM 2432 N N . TRP A 1 295 ? 0.127 10.077 -26.965 1.00 88.12 295 TRP A N 1
ATOM 2433 C CA . TRP A 1 295 ? 0.071 8.615 -27.045 1.00 88.12 295 TRP A CA 1
ATOM 2434 C C . TRP A 1 295 ? 0.627 8.092 -28.368 1.00 88.12 295 TRP A C 1
ATOM 2436 O O . TRP A 1 295 ? 1.325 7.082 -28.356 1.00 88.12 295 TRP A O 1
ATOM 2446 N N . HIS A 1 296 ? 0.374 8.792 -29.478 1.00 89.31 296 HIS A N 1
ATOM 2447 C CA . HIS A 1 296 ? 0.937 8.452 -30.780 1.00 89.31 296 HIS A CA 1
ATOM 2448 C C . HIS A 1 296 ? 2.468 8.515 -30.747 1.00 89.31 296 HIS A C 1
ATOM 2450 O O . HIS A 1 296 ? 3.103 7.510 -31.056 1.00 89.31 296 HIS A O 1
ATOM 2456 N N . ILE A 1 297 ? 3.041 9.615 -30.235 1.00 88.88 297 ILE A N 1
ATOM 2457 C CA . ILE A 1 297 ? 4.489 9.780 -30.016 1.00 88.88 297 ILE A CA 1
ATOM 2458 C C . ILE A 1 297 ? 5.053 8.595 -29.221 1.00 88.88 297 ILE A C 1
ATOM 2460 O O . ILE A 1 297 ? 5.992 7.938 -29.665 1.00 88.88 297 ILE A O 1
ATOM 2464 N N . ALA A 1 298 ? 4.444 8.265 -28.077 1.00 87.44 298 ALA A N 1
ATOM 2465 C CA . ALA A 1 298 ? 4.903 7.175 -27.213 1.00 87.44 298 ALA A CA 1
ATOM 2466 C C . ALA A 1 298 ? 4.758 5.770 -27.830 1.00 87.44 298 ALA A C 1
ATOM 2468 O O . ALA A 1 298 ? 5.419 4.839 -27.376 1.00 87.44 298 ALA A O 1
ATOM 2469 N N . SER A 1 299 ? 3.884 5.603 -28.826 1.00 86.94 299 SER A N 1
ATOM 2470 C CA . SER A 1 299 ? 3.660 4.331 -29.525 1.00 86.94 299 SER A CA 1
ATOM 2471 C C . SER A 1 299 ? 4.544 4.131 -30.759 1.00 86.94 299 SER A C 1
ATOM 2473 O O . SER A 1 299 ? 4.549 3.038 -31.325 1.00 86.94 299 SER A O 1
ATOM 2475 N N . THR A 1 300 ? 5.279 5.163 -31.188 1.00 89.06 300 THR A N 1
ATOM 2476 C CA . THR A 1 300 ? 6.180 5.063 -32.342 1.00 89.06 300 THR A CA 1
ATOM 2477 C C . THR A 1 300 ? 7.322 4.079 -32.076 1.00 89.06 300 THR A C 1
ATOM 2479 O O . THR A 1 300 ? 7.881 4.012 -30.983 1.00 89.06 300 THR A O 1
ATOM 2482 N N . THR A 1 301 ? 7.672 3.286 -33.090 1.00 87.56 301 THR A N 1
ATOM 2483 C CA . THR A 1 301 ? 8.676 2.212 -32.978 1.00 87.56 301 THR A CA 1
ATOM 2484 C C . THR A 1 301 ? 10.005 2.542 -33.661 1.00 87.56 301 THR A C 1
ATOM 2486 O O . THR A 1 301 ? 10.941 1.752 -33.580 1.00 87.56 301 THR A O 1
ATOM 2489 N N . THR A 1 302 ? 10.097 3.680 -34.355 1.00 88.81 302 THR A N 1
ATOM 2490 C CA . THR A 1 302 ? 11.279 4.114 -35.122 1.00 88.81 302 THR A CA 1
ATOM 2491 C C . THR A 1 302 ? 11.565 5.587 -34.868 1.00 88.81 302 THR A C 1
ATOM 2493 O O . THR A 1 302 ? 10.621 6.365 -34.714 1.00 88.81 302 THR A O 1
ATOM 2496 N N . VAL A 1 303 ? 12.837 5.980 -34.918 1.00 87.62 303 VAL A N 1
ATOM 2497 C CA . VAL A 1 303 ? 13.273 7.365 -34.680 1.00 87.62 303 VAL A CA 1
ATOM 2498 C C . VAL A 1 303 ? 12.683 8.329 -35.712 1.00 87.62 303 VAL A C 1
ATOM 2500 O O . VAL A 1 303 ? 12.290 9.436 -35.363 1.00 87.62 303 VAL A O 1
ATOM 2503 N N . GLU A 1 304 ? 12.545 7.902 -36.966 1.00 90.06 304 GLU A N 1
ATOM 2504 C CA . GLU A 1 304 ? 11.990 8.727 -38.041 1.00 90.06 304 GLU A CA 1
ATOM 2505 C C . GLU A 1 304 ? 10.529 9.094 -37.767 1.00 90.06 304 GLU A C 1
ATOM 2507 O O . GLU A 1 304 ? 10.177 10.271 -37.774 1.00 90.06 304 GLU A O 1
ATOM 2512 N N . HIS A 1 305 ? 9.687 8.099 -37.464 1.00 89.31 305 HIS A N 1
ATOM 2513 C CA . HIS A 1 305 ? 8.292 8.347 -37.093 1.00 89.31 305 HIS A CA 1
ATOM 2514 C C . HIS A 1 305 ? 8.187 9.139 -35.787 1.00 89.31 305 HIS A C 1
ATOM 2516 O O . HIS A 1 305 ? 7.334 10.013 -35.687 1.00 89.31 305 HIS A O 1
ATOM 2522 N N . PHE A 1 306 ? 9.056 8.885 -34.803 1.00 87.81 306 PHE A N 1
ATOM 2523 C CA . PHE A 1 306 ? 9.087 9.671 -33.569 1.00 87.81 306 PHE A CA 1
ATOM 2524 C C . PHE A 1 306 ? 9.297 11.162 -33.871 1.00 87.81 306 PHE A C 1
ATOM 2526 O O . PHE A 1 306 ? 8.483 11.984 -33.451 1.00 87.81 306 PHE A O 1
ATOM 2533 N N . ASN A 1 307 ? 10.306 11.497 -34.681 1.00 89.19 307 ASN A N 1
ATOM 2534 C CA . ASN A 1 307 ? 10.586 12.874 -35.089 1.00 89.19 307 ASN A CA 1
ATOM 2535 C C . ASN A 1 307 ? 9.410 13.493 -35.860 1.00 89.19 307 ASN A C 1
ATOM 2537 O O . ASN A 1 307 ? 8.972 14.582 -35.512 1.00 89.19 307 ASN A O 1
ATOM 2541 N N . GLN A 1 308 ? 8.809 12.766 -36.808 1.00 90.56 308 GLN A N 1
ATOM 2542 C CA . GLN A 1 308 ? 7.617 13.241 -37.528 1.00 90.56 308 GLN A CA 1
ATOM 2543 C C . GLN A 1 308 ? 6.450 13.552 -36.580 1.00 90.56 308 GLN A C 1
ATOM 2545 O O . GLN A 1 308 ? 5.785 14.575 -36.708 1.00 90.56 308 GLN A O 1
ATOM 2550 N N . THR A 1 309 ? 6.206 12.691 -35.588 1.00 89.62 309 THR A N 1
ATOM 2551 C CA . THR A 1 309 ? 5.128 12.916 -34.615 1.00 89.62 309 THR A CA 1
ATOM 2552 C C . THR A 1 309 ? 5.407 14.066 -33.649 1.00 89.62 309 THR A C 1
ATOM 2554 O O . THR A 1 309 ? 4.460 14.661 -33.128 1.00 89.62 309 THR A O 1
ATOM 2557 N N . LEU A 1 310 ? 6.683 14.390 -33.412 1.00 87.56 310 LEU A N 1
ATOM 2558 C CA . LEU A 1 310 ? 7.087 15.590 -32.684 1.00 87.56 310 LEU A CA 1
ATOM 2559 C C . LEU A 1 310 ? 6.870 16.851 -33.524 1.00 87.56 310 LEU A C 1
ATOM 2561 O O . LEU A 1 310 ? 6.273 17.796 -33.009 1.00 87.56 310 LEU A O 1
ATOM 2565 N N . ASP A 1 311 ? 7.249 16.838 -34.803 1.00 89.56 311 ASP A N 1
ATOM 2566 C CA . ASP A 1 311 ? 6.999 17.946 -35.737 1.00 89.56 311 ASP A CA 1
ATOM 2567 C C . ASP A 1 311 ? 5.487 18.233 -35.854 1.00 89.56 311 ASP A C 1
ATOM 2569 O O . ASP A 1 311 ? 5.041 19.381 -35.795 1.00 89.56 311 ASP A O 1
ATOM 2573 N N . ASP A 1 312 ? 4.666 17.178 -35.914 1.00 89.31 312 ASP A N 1
ATOM 2574 C CA . ASP A 1 312 ? 3.201 17.270 -35.903 1.00 89.31 312 ASP A CA 1
ATOM 2575 C C . ASP A 1 312 ? 2.643 17.876 -34.603 1.00 89.31 312 ASP A C 1
ATOM 2577 O O . ASP A 1 312 ? 1.584 18.519 -34.612 1.00 89.31 312 ASP A O 1
ATOM 2581 N N . LEU A 1 313 ? 3.298 17.633 -33.462 1.00 88.31 313 LEU A N 1
ATOM 2582 C CA . LEU A 1 313 ? 2.928 18.239 -32.184 1.00 88.31 313 LEU A CA 1
ATOM 2583 C C . LEU A 1 313 ? 3.322 19.719 -32.157 1.00 88.31 313 LEU A C 1
ATOM 2585 O O . LEU A 1 313 ? 2.501 20.536 -31.743 1.00 88.31 313 LEU A O 1
ATOM 2589 N N . GLU A 1 314 ? 4.520 20.065 -32.634 1.00 88.81 314 GLU A N 1
ATOM 2590 C CA . GLU A 1 314 ? 5.002 21.447 -32.729 1.00 88.81 314 GLU A CA 1
ATOM 2591 C C . GLU A 1 314 ? 4.111 22.302 -33.634 1.00 88.81 314 GLU A C 1
ATOM 2593 O O . GLU A 1 314 ? 3.726 23.416 -33.263 1.00 88.81 314 GLU A O 1
ATOM 2598 N N . ALA A 1 315 ? 3.721 21.765 -34.792 1.00 89.12 315 ALA A N 1
ATOM 2599 C CA . ALA A 1 315 ? 2.811 22.430 -35.718 1.00 89.12 315 ALA A CA 1
ATOM 2600 C C . ALA A 1 315 ? 1.418 22.662 -35.108 1.00 89.12 315 ALA A C 1
ATOM 2602 O O . ALA A 1 315 ? 0.764 23.663 -35.407 1.00 89.12 315 ALA A O 1
ATOM 2603 N N . TYR A 1 316 ? 0.956 21.745 -34.253 1.00 87.75 316 TYR A N 1
ATOM 2604 C CA . TYR A 1 316 ? -0.362 21.825 -33.628 1.00 87.75 316 TYR A CA 1
ATOM 2605 C C . TYR A 1 316 ? -0.391 22.758 -32.409 1.00 87.75 316 TYR A C 1
ATOM 2607 O O . TYR A 1 316 ? -1.338 23.531 -32.244 1.00 87.75 316 TYR A O 1
ATOM 2615 N N . ASP A 1 317 ? 0.610 22.667 -31.533 1.00 84.19 317 ASP A N 1
ATOM 2616 C CA . ASP A 1 317 ? 0.696 23.436 -30.293 1.00 84.19 317 ASP A CA 1
ATOM 2617 C C . ASP A 1 317 ? 2.162 23.570 -29.843 1.00 84.19 317 ASP A C 1
ATOM 2619 O O . ASP A 1 317 ? 2.743 22.678 -29.220 1.00 84.19 317 ASP A O 1
ATOM 2623 N N . LYS A 1 318 ? 2.755 24.729 -30.146 1.00 84.56 318 LYS A N 1
ATOM 2624 C CA . LYS A 1 318 ? 4.150 25.049 -29.810 1.00 84.56 318 LYS A CA 1
ATOM 2625 C C . LYS A 1 318 ? 4.427 25.048 -28.307 1.00 84.56 318 LYS A C 1
ATOM 2627 O O . LYS A 1 318 ? 5.531 24.704 -27.897 1.00 84.56 318 LYS A O 1
ATOM 2632 N N . GLU A 1 319 ? 3.450 25.422 -27.479 1.00 82.75 319 GLU A N 1
ATOM 2633 C CA . GLU A 1 319 ? 3.621 25.413 -26.021 1.00 82.75 319 GLU A CA 1
ATOM 2634 C C . GLU A 1 319 ? 3.631 23.983 -25.477 1.00 82.75 319 GLU A C 1
ATOM 2636 O O . GLU A 1 319 ? 4.399 23.670 -24.569 1.00 82.75 319 GLU A O 1
ATOM 2641 N N . ALA A 1 320 ? 2.798 23.107 -26.043 1.00 80.94 320 ALA A N 1
ATOM 2642 C CA . ALA A 1 320 ? 2.801 21.685 -25.727 1.00 80.94 320 ALA A CA 1
ATOM 2643 C C . ALA A 1 320 ? 4.082 20.981 -26.195 1.00 80.94 320 ALA A C 1
ATOM 2645 O O . ALA A 1 320 ? 4.581 20.118 -25.478 1.00 80.94 320 ALA A O 1
ATOM 2646 N N . TYR A 1 321 ? 4.618 21.344 -27.363 1.00 80.38 321 TYR A N 1
ATOM 2647 C CA . TYR A 1 321 ? 5.906 20.842 -27.848 1.00 80.38 321 TYR A CA 1
ATOM 2648 C C . TYR A 1 321 ? 7.074 21.293 -26.963 1.00 80.38 321 TYR A C 1
ATOM 2650 O O . TYR A 1 321 ? 7.919 20.486 -26.586 1.00 80.38 321 TYR A O 1
ATOM 2658 N N . ALA A 1 322 ? 7.074 22.562 -26.545 1.00 77.06 322 ALA A N 1
ATOM 2659 C CA . ALA A 1 322 ? 8.058 23.096 -25.608 1.00 77.06 322 ALA A CA 1
ATOM 2660 C C . ALA A 1 322 ? 7.906 22.543 -24.176 1.00 77.06 322 ALA A C 1
ATOM 2662 O O . ALA A 1 322 ? 8.733 22.837 -23.306 1.00 77.06 322 ALA A O 1
ATOM 2663 N N . TRP A 1 323 ? 6.853 21.763 -23.889 1.00 72.38 323 TRP A N 1
ATOM 2664 C CA . TRP A 1 323 ? 6.692 21.139 -22.584 1.00 72.38 323 TRP A CA 1
ATOM 2665 C C . TRP A 1 323 ? 7.797 20.102 -22.367 1.00 72.38 323 TRP A C 1
ATOM 2667 O O . TRP A 1 323 ? 7.999 19.232 -23.214 1.00 72.38 323 TRP A O 1
ATOM 2677 N N . PRO A 1 324 ? 8.494 20.141 -21.221 1.00 57.47 324 PRO A N 1
ATOM 2678 C CA . PRO A 1 324 ? 9.625 19.270 -20.989 1.00 57.47 324 PRO A CA 1
ATOM 2679 C C . PRO A 1 324 ? 9.213 17.795 -20.907 1.00 57.47 324 PRO A C 1
ATOM 2681 O O . PRO A 1 324 ? 8.787 17.293 -19.866 1.00 57.47 324 PRO A O 1
ATOM 2684 N N . ILE A 1 325 ? 9.357 17.085 -22.023 1.00 58.62 325 ILE A N 1
ATOM 2685 C CA . ILE A 1 325 ? 9.424 15.629 -22.059 1.00 58.62 325 ILE A CA 1
ATOM 2686 C C . ILE A 1 325 ? 10.854 15.297 -21.617 1.00 58.62 325 ILE A C 1
ATOM 2688 O O . ILE A 1 325 ? 11.766 15.403 -22.425 1.00 58.62 325 ILE A O 1
ATOM 2692 N N . ASN A 1 326 ? 11.067 15.008 -20.326 1.00 55.56 326 ASN A N 1
ATOM 2693 C CA . ASN A 1 326 ? 12.396 14.758 -19.739 1.00 55.56 326 ASN A CA 1
ATOM 2694 C C . ASN A 1 326 ? 13.189 13.673 -20.503 1.00 55.56 326 ASN A C 1
ATOM 2696 O O . ASN A 1 326 ? 13.092 12.489 -20.178 1.00 55.56 326 ASN A O 1
ATOM 2700 N N . GLY A 1 327 ? 13.970 14.099 -21.495 1.00 47.69 327 GLY A N 1
ATOM 2701 C CA . GLY A 1 327 ? 15.067 13.379 -22.139 1.00 47.69 327 GLY A CA 1
ATOM 2702 C C . GLY A 1 327 ? 16.419 13.917 -21.663 1.00 47.69 327 GLY A C 1
ATOM 2703 O O . GLY A 1 327 ? 16.478 14.878 -20.895 1.00 47.69 327 GLY A O 1
ATOM 2704 N N . ASP A 1 328 ? 17.498 13.293 -22.124 1.00 44.59 328 ASP A N 1
ATOM 2705 C CA . ASP A 1 328 ? 18.906 13.684 -21.923 1.00 44.59 328 ASP A CA 1
ATOM 2706 C C . ASP A 1 328 ? 19.182 15.194 -22.074 1.00 44.59 328 ASP A C 1
ATOM 2708 O O . ASP A 1 328 ? 19.964 15.767 -21.319 1.00 44.59 328 ASP A O 1
ATOM 2712 N N . ILE A 1 329 ? 18.453 15.870 -22.963 1.00 44.91 329 ILE A N 1
ATOM 2713 C CA . ILE A 1 329 ? 18.503 17.326 -23.194 1.00 44.91 329 ILE A CA 1
ATOM 2714 C C . ILE A 1 329 ? 18.156 18.169 -21.945 1.00 44.91 329 ILE A C 1
ATOM 2716 O O . ILE A 1 329 ? 18.495 19.349 -21.874 1.00 44.91 329 ILE A O 1
ATOM 2720 N N . GLN A 1 330 ? 17.482 17.597 -20.944 1.00 43.28 330 GLN A N 1
ATOM 2721 C CA . GLN A 1 330 ? 17.013 18.308 -19.744 1.00 43.28 330 GLN A CA 1
ATOM 2722 C C . GLN A 1 330 ? 17.777 17.939 -18.472 1.00 43.28 330 GLN A C 1
ATOM 2724 O O . GLN A 1 330 ? 17.381 18.331 -17.369 1.00 43.28 330 GLN A O 1
ATOM 2729 N N . TRP A 1 331 ? 18.878 17.196 -18.599 1.00 62.88 331 TRP A N 1
ATOM 2730 C CA . TRP A 1 331 ? 19.806 17.021 -17.490 1.00 62.88 331 TRP A CA 1
ATOM 2731 C C . TRP A 1 331 ? 20.438 18.375 -17.133 1.00 62.88 331 TRP A C 1
ATOM 2733 O O . TRP A 1 331 ? 20.764 19.156 -18.031 1.00 62.88 331 TRP A O 1
ATOM 2743 N N . PRO A 1 332 ? 20.587 18.704 -15.835 1.00 50.22 332 PRO A N 1
ATOM 2744 C CA . PRO A 1 332 ? 21.283 19.919 -15.443 1.00 50.22 332 PRO A CA 1
ATOM 2745 C C . PRO A 1 332 ? 22.706 19.874 -16.002 1.00 50.22 332 PRO A C 1
ATOM 2747 O O . PRO A 1 332 ? 23.429 18.902 -15.779 1.00 50.22 332 PRO A O 1
ATOM 2750 N N . GLN A 1 333 ? 23.085 20.922 -16.734 1.00 58.97 333 GLN A N 1
ATOM 2751 C CA . GLN A 1 333 ? 24.457 21.107 -17.193 1.00 58.97 333 GLN A CA 1
ATOM 2752 C C . GLN A 1 333 ? 25.372 21.096 -15.964 1.00 58.97 333 GLN A C 1
ATOM 2754 O O . GLN A 1 333 ? 25.088 21.758 -14.964 1.00 58.97 333 GLN A O 1
ATOM 2759 N N . SER A 1 334 ? 26.402 20.257 -16.001 1.00 68.50 334 SER A N 1
ATOM 2760 C CA . SER A 1 334 ? 27.355 20.124 -14.908 1.00 68.50 334 SER A CA 1
ATOM 2761 C C . SER A 1 334 ? 28.542 21.035 -15.178 1.00 68.50 334 SER A C 1
ATOM 2763 O O . SER A 1 334 ? 29.137 20.942 -16.242 1.00 68.50 334 SER A O 1
ATOM 2765 N N . ASP A 1 335 ? 28.936 21.841 -14.193 1.00 73.25 335 ASP A N 1
ATOM 2766 C CA . ASP A 1 335 ? 30.163 22.652 -14.261 1.00 73.25 335 ASP A CA 1
ATOM 2767 C C . ASP A 1 335 ? 31.440 21.806 -14.047 1.00 73.25 335 ASP A C 1
ATOM 2769 O O . ASP A 1 335 ? 32.542 22.333 -13.885 1.00 73.25 335 ASP A O 1
ATOM 2773 N N . MET A 1 336 ? 31.295 20.479 -13.965 1.00 66.88 336 MET A N 1
ATOM 2774 C CA . MET A 1 336 ? 32.413 19.544 -13.887 1.00 66.88 336 MET A CA 1
ATOM 2775 C C . MET A 1 336 ? 33.169 19.518 -15.218 1.00 66.88 336 MET A C 1
ATOM 2777 O O . MET A 1 336 ? 32.601 19.773 -16.274 1.00 66.88 336 MET A O 1
ATOM 2781 N N . LEU A 1 337 ? 34.459 19.182 -15.154 1.00 71.50 337 LEU A N 1
ATOM 2782 C CA . LEU A 1 337 ? 35.329 19.080 -16.328 1.00 71.50 337 LEU A CA 1
ATOM 2783 C C . LEU A 1 337 ? 34.681 18.202 -17.408 1.00 71.50 337 LEU A C 1
ATOM 2785 O O . LEU A 1 337 ? 34.324 17.053 -17.131 1.00 71.50 337 LEU A O 1
ATOM 2789 N N . GLU A 1 338 ? 34.576 18.736 -18.627 1.00 70.31 338 GLU A N 1
ATOM 2790 C CA . GLU A 1 338 ? 34.263 17.933 -19.805 1.00 70.31 338 GLU A CA 1
ATOM 2791 C C . GLU A 1 338 ? 35.300 16.812 -19.900 1.00 70.31 338 GLU A C 1
ATOM 2793 O O . GLU A 1 338 ? 36.510 17.047 -19.936 1.00 70.31 338 GLU A O 1
ATOM 2798 N N . LEU A 1 339 ? 34.818 15.572 -19.839 1.00 72.50 339 LEU A N 1
ATOM 2799 C CA . LEU A 1 339 ? 35.674 14.404 -19.936 1.00 72.50 339 LEU A CA 1
ATOM 2800 C C . LEU A 1 339 ? 35.930 14.130 -21.411 1.00 72.50 339 LEU A C 1
ATOM 2802 O O . LEU A 1 339 ? 34.998 13.828 -22.158 1.00 72.50 339 LEU A O 1
ATOM 2806 N N . ASP A 1 340 ? 37.195 14.179 -21.813 1.00 73.75 340 ASP A N 1
ATOM 2807 C CA . ASP A 1 340 ? 37.595 13.662 -23.112 1.00 73.75 340 ASP A CA 1
ATOM 2808 C C . ASP A 1 340 ? 37.197 12.186 -23.232 1.00 73.75 340 ASP A C 1
ATOM 2810 O O . ASP A 1 340 ? 37.254 11.412 -22.266 1.00 73.75 340 ASP A O 1
ATOM 2814 N N . LEU A 1 341 ? 36.825 11.782 -24.450 1.00 56.84 341 LEU A N 1
ATOM 2815 C CA . LEU A 1 341 ? 36.672 10.370 -24.787 1.00 56.84 341 LEU A CA 1
ATOM 2816 C C . LEU A 1 341 ? 37.924 9.619 -24.304 1.00 56.84 341 LEU A C 1
ATOM 2818 O O . LEU A 1 341 ? 39.042 10.075 -24.578 1.00 56.84 341 LEU A O 1
ATOM 2822 N N . PRO A 1 342 ? 37.781 8.469 -23.615 1.00 66.44 342 PRO A N 1
ATOM 2823 C CA . PRO A 1 342 ? 38.939 7.670 -23.263 1.00 66.44 342 PRO A CA 1
ATOM 2824 C C . PRO A 1 342 ? 39.745 7.413 -24.534 1.00 66.44 342 PRO A C 1
ATOM 2826 O O . PRO A 1 342 ? 39.173 7.038 -25.563 1.00 66.44 342 PRO A O 1
ATOM 2829 N N . ALA A 1 343 ? 41.061 7.651 -24.469 1.00 71.50 343 ALA A N 1
ATOM 2830 C CA . ALA A 1 343 ? 41.948 7.458 -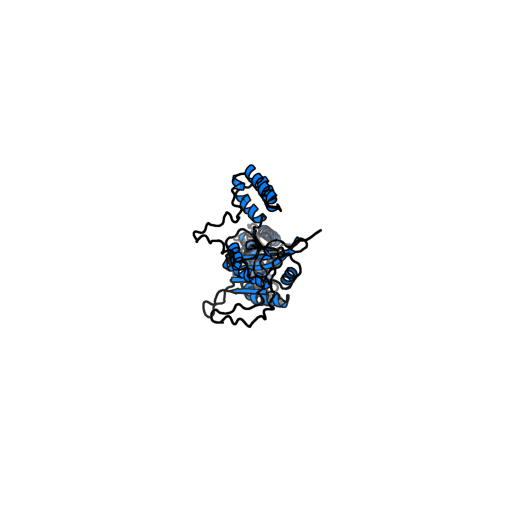25.609 1.00 71.50 343 ALA A CA 1
ATOM 2831 C C . ALA A 1 343 ? 41.640 6.103 -26.249 1.00 71.50 343 ALA A C 1
ATOM 2833 O O . ALA A 1 343 ? 41.525 5.107 -25.534 1.00 71.50 343 ALA A O 1
ATOM 2834 N N . SER A 1 344 ? 41.465 6.056 -27.572 1.00 54.78 344 SER A N 1
ATOM 2835 C CA . SER A 1 344 ? 41.084 4.818 -28.247 1.00 54.78 344 SER A CA 1
ATOM 2836 C C . SER A 1 344 ? 42.139 3.742 -27.974 1.00 54.78 344 SER A C 1
ATOM 2838 O O . SER A 1 344 ? 43.215 3.745 -28.576 1.00 54.78 344 SER A O 1
ATOM 2840 N N . VAL A 1 345 ? 41.850 2.822 -27.055 1.00 57.97 345 VAL A N 1
ATOM 2841 C CA . VAL A 1 345 ? 42.719 1.683 -26.780 1.00 57.97 345 VAL A CA 1
ATOM 2842 C C . VAL A 1 345 ? 42.216 0.528 -27.622 1.00 57.97 345 VAL A C 1
ATOM 2844 O O . VAL A 1 345 ? 41.071 0.093 -27.499 1.00 57.97 345 VAL A O 1
ATOM 2847 N N . THR A 1 346 ? 43.079 0.001 -28.485 1.00 51.62 346 THR A N 1
ATOM 2848 C CA . THR A 1 346 ? 42.812 -1.288 -29.115 1.00 51.62 346 THR A CA 1
ATOM 2849 C C . THR A 1 346 ? 42.766 -2.324 -27.999 1.00 51.62 346 THR A C 1
ATOM 2851 O O . THR A 1 346 ? 43.776 -2.555 -27.331 1.00 51.62 346 THR A O 1
ATOM 2854 N N . GLN A 1 347 ? 41.594 -2.921 -27.768 1.00 42.72 347 GLN A N 1
ATOM 2855 C CA . GLN A 1 347 ? 41.438 -4.010 -26.802 1.00 42.72 347 GLN A CA 1
ATOM 2856 C C . GLN A 1 347 ? 42.539 -5.052 -27.052 1.00 42.72 347 GLN A C 1
ATOM 2858 O O . GLN A 1 347 ? 42.803 -5.351 -28.225 1.00 42.72 347 GLN A O 1
ATOM 2863 N N . PRO A 1 348 ? 43.212 -5.590 -26.014 1.00 45.16 348 PRO A N 1
ATOM 2864 C CA . PRO A 1 348 ? 44.258 -6.576 -26.217 1.00 45.16 348 PRO A CA 1
ATOM 2865 C C . PRO A 1 348 ? 43.661 -7.769 -26.958 1.00 45.16 348 PRO A C 1
ATOM 2867 O O . PRO A 1 348 ? 42.948 -8.597 -26.393 1.00 45.16 348 PRO A O 1
ATOM 2870 N N . GLY A 1 349 ? 43.941 -7.846 -28.258 1.00 59.00 349 GLY A N 1
ATOM 2871 C CA . GLY A 1 349 ? 43.653 -9.036 -29.031 1.00 59.00 349 GLY A CA 1
ATOM 2872 C C . GLY A 1 349 ? 44.345 -10.221 -28.365 1.00 59.00 349 GLY A C 1
ATOM 2873 O O . GLY A 1 349 ? 45.418 -10.063 -27.775 1.00 59.00 349 GLY A O 1
ATOM 2874 N N . ARG A 1 350 ? 43.704 -11.390 -28.459 1.00 45.25 350 ARG A N 1
ATOM 2875 C CA . ARG A 1 350 ? 44.153 -12.688 -27.932 1.00 45.25 350 ARG A CA 1
ATOM 2876 C C . ARG A 1 350 ? 45.679 -12.751 -27.716 1.00 45.25 350 ARG A C 1
ATOM 2878 O O . ARG A 1 350 ? 46.421 -12.540 -28.681 1.00 45.25 350 ARG A O 1
ATOM 2885 N N . PRO A 1 351 ? 46.161 -13.073 -26.499 1.00 56.00 351 PRO A N 1
ATOM 2886 C CA . PRO A 1 351 ? 47.570 -12.926 -26.153 1.00 56.00 351 PRO A CA 1
ATOM 2887 C C . PRO A 1 351 ? 48.478 -13.680 -27.126 1.00 56.00 351 PRO A C 1
ATOM 2889 O O . PRO A 1 351 ? 48.238 -14.839 -27.477 1.00 56.00 351 PRO A O 1
ATOM 2892 N N . LYS A 1 352 ? 49.540 -13.005 -27.580 1.00 56.66 352 LYS A N 1
ATOM 2893 C CA . LYS A 1 352 ? 50.522 -13.601 -28.490 1.00 56.66 352 LYS A CA 1
ATOM 2894 C C . LYS A 1 352 ? 51.252 -14.743 -27.781 1.00 56.66 352 LYS A C 1
ATOM 2896 O O . LYS A 1 352 ? 51.771 -14.574 -26.685 1.00 56.66 352 LYS A O 1
ATOM 2901 N N . LYS A 1 353 ? 51.357 -15.886 -28.466 1.00 51.41 353 LYS A N 1
ATOM 2902 C CA . LYS A 1 353 ? 51.962 -17.149 -27.995 1.00 51.41 353 LYS A CA 1
ATOM 2903 C C . LYS A 1 353 ? 53.453 -17.083 -27.606 1.00 51.41 353 LYS A C 1
ATOM 2905 O O . LYS A 1 353 ? 54.003 -18.107 -27.221 1.00 51.41 353 LYS A O 1
ATOM 2910 N N . ALA A 1 354 ? 54.122 -15.934 -27.705 1.00 54.81 354 ALA A N 1
ATOM 2911 C CA . ALA A 1 354 ? 55.530 -15.794 -27.343 1.00 54.81 354 ALA A CA 1
ATOM 2912 C C . ALA A 1 354 ? 55.751 -14.573 -26.442 1.00 54.81 354 ALA A C 1
ATOM 2914 O O . ALA A 1 354 ? 55.391 -13.448 -26.794 1.00 54.81 354 ALA A O 1
ATOM 2915 N N . ARG A 1 355 ? 56.373 -14.830 -25.286 1.00 60.81 355 ARG A N 1
ATOM 2916 C CA . ARG A 1 355 ? 56.783 -13.845 -24.279 1.00 60.81 355 ARG A CA 1
ATOM 2917 C C . ARG A 1 355 ? 57.750 -12.821 -24.884 1.00 60.81 355 ARG A C 1
ATOM 2919 O O . ARG A 1 355 ? 58.727 -13.195 -25.531 1.00 60.81 355 ARG A O 1
ATOM 2926 N N . LYS A 1 356 ? 57.512 -11.531 -24.624 1.00 55.16 356 LYS A N 1
ATOM 2927 C CA . LYS A 1 356 ? 58.512 -10.474 -24.846 1.00 55.16 356 LYS A CA 1
ATOM 2928 C C . LYS A 1 356 ? 59.625 -10.618 -23.804 1.00 55.16 356 LYS A C 1
ATOM 2930 O O . LYS A 1 356 ? 59.338 -10.782 -22.621 1.00 55.16 356 LYS A O 1
ATOM 2935 N N . ARG A 1 357 ? 60.874 -10.601 -24.264 1.00 54.91 357 ARG A N 1
ATOM 2936 C CA . ARG A 1 357 ? 62.075 -10.693 -23.426 1.00 54.91 357 ARG A CA 1
ATOM 2937 C C . ARG A 1 357 ? 62.459 -9.327 -22.855 1.00 54.91 357 ARG A C 1
ATOM 2939 O O . ARG A 1 357 ? 62.135 -8.307 -23.463 1.00 54.91 357 ARG A O 1
ATOM 2946 N N . ASP A 1 358 ? 63.106 -9.348 -21.694 1.00 53.81 358 ASP A N 1
ATOM 2947 C CA . ASP A 1 358 ? 63.556 -8.164 -20.955 1.00 53.81 358 ASP A CA 1
ATOM 2948 C C . ASP A 1 358 ? 64.787 -7.519 -21.624 1.00 53.81 358 ASP A C 1
ATOM 2950 O O . ASP A 1 358 ? 65.472 -8.156 -22.425 1.00 53.81 358 ASP A O 1
ATOM 2954 N N . VAL A 1 359 ? 65.078 -6.256 -21.307 1.00 59.53 359 VAL A N 1
ATOM 2955 C CA . VAL A 1 359 ? 66.155 -5.457 -21.923 1.00 59.53 359 VAL A CA 1
ATOM 2956 C C . VAL A 1 359 ? 67.545 -5.990 -21.543 1.00 59.53 359 VAL A C 1
ATOM 2958 O O . VAL A 1 359 ? 68.515 -5.770 -22.266 1.00 59.53 359 VAL A O 1
ATOM 2961 N N . THR A 1 360 ? 67.636 -6.737 -20.441 1.00 54.03 360 THR A N 1
ATOM 2962 C CA . THR A 1 360 ? 68.867 -7.371 -19.944 1.00 54.03 360 THR A CA 1
ATOM 2963 C C . THR A 1 360 ? 69.159 -8.744 -20.564 1.00 54.03 360 THR A C 1
ATOM 2965 O O . THR A 1 360 ? 70.282 -9.237 -20.451 1.00 54.03 360 THR A O 1
ATOM 2968 N N . GLU A 1 361 ? 68.203 -9.366 -21.265 1.00 54.12 361 GLU A N 1
ATOM 2969 C CA . GLU A 1 361 ? 68.430 -10.640 -21.957 1.00 54.12 361 GLU A CA 1
ATOM 2970 C C . GLU A 1 361 ? 69.132 -10.394 -23.305 1.00 54.12 361 GLU A C 1
ATOM 2972 O O . GLU A 1 361 ? 68.523 -9.985 -24.297 1.00 54.12 361 GLU A O 1
ATOM 2977 N N . GLY A 1 362 ? 70.442 -10.656 -23.353 1.00 57.34 362 GLY A N 1
ATOM 2978 C CA . GLY A 1 362 ? 71.251 -10.527 -24.565 1.00 57.34 362 GLY A CA 1
ATOM 2979 C C . GLY A 1 362 ? 70.707 -11.332 -25.757 1.00 57.34 362 GLY A C 1
ATOM 2980 O O . GLY A 1 362 ? 70.168 -12.434 -25.621 1.00 57.34 362 GLY A O 1
ATOM 2981 N N . LYS A 1 363 ? 70.879 -10.793 -26.972 1.00 55.44 363 LYS A N 1
ATOM 2982 C CA . LYS A 1 363 ? 70.604 -11.514 -28.225 1.00 55.44 363 LYS A CA 1
ATOM 2983 C C . LYS A 1 363 ? 71.668 -12.590 -28.453 1.00 55.44 363 LYS A C 1
ATOM 2985 O O . LYS A 1 363 ? 72.618 -12.370 -29.200 1.00 55.44 363 LYS A O 1
ATOM 2990 N N . GLU A 1 364 ? 71.488 -13.782 -27.898 1.00 49.84 364 GLU A N 1
ATOM 2991 C CA . GLU A 1 364 ? 72.188 -14.945 -28.442 1.00 49.84 364 GLU A CA 1
ATOM 2992 C C . GLU A 1 364 ? 71.601 -15.294 -29.815 1.00 49.84 364 GLU A C 1
ATOM 2994 O O . GLU A 1 364 ? 70.504 -15.840 -29.956 1.00 49.84 364 GLU A O 1
ATOM 2999 N N . HIS A 1 365 ? 72.346 -14.969 -30.869 1.00 49.38 365 HIS A N 1
ATOM 3000 C CA . HIS A 1 365 ? 72.149 -15.571 -32.178 1.00 49.38 365 HIS A CA 1
ATOM 3001 C C . HIS A 1 365 ? 72.725 -16.991 -32.173 1.00 49.38 365 HIS A C 1
ATOM 3003 O O . HIS A 1 365 ? 73.827 -17.239 -32.661 1.00 49.38 365 HIS A O 1
ATOM 3009 N N . GLY A 1 366 ? 71.940 -17.940 -31.655 1.00 45.09 366 GLY A N 1
ATOM 3010 C CA . GLY A 1 366 ? 72.114 -19.358 -31.958 1.00 45.09 366 GLY A CA 1
ATOM 3011 C C . GLY A 1 366 ? 72.091 -19.561 -33.478 1.00 45.09 366 GLY A C 1
ATOM 3012 O O . GLY A 1 366 ? 71.102 -19.266 -34.152 1.00 45.09 366 GLY A O 1
ATOM 3013 N N . LYS A 1 367 ? 73.235 -19.978 -34.023 1.00 45.84 367 LYS A N 1
ATOM 3014 C CA . LYS A 1 367 ? 73.599 -20.016 -35.447 1.00 45.84 367 LYS A CA 1
ATOM 3015 C C . LYS A 1 367 ? 72.548 -20.723 -36.318 1.00 45.84 367 LYS A C 1
ATOM 3017 O O . LYS A 1 367 ? 72.397 -21.939 -36.251 1.00 45.84 367 LYS A O 1
ATOM 3022 N N . ARG A 1 368 ? 71.908 -20.000 -37.247 1.00 47.62 368 ARG A N 1
ATOM 3023 C CA . ARG A 1 368 ? 71.297 -20.641 -38.426 1.00 47.62 368 ARG A CA 1
ATOM 3024 C C . ARG A 1 368 ? 72.407 -21.020 -39.405 1.00 47.62 368 ARG A C 1
ATOM 3026 O O . ARG A 1 368 ? 73.112 -20.146 -39.907 1.00 47.62 368 ARG A O 1
ATOM 3033 N N . LEU A 1 369 ? 72.540 -22.314 -39.691 1.00 50.38 369 LEU A N 1
ATOM 3034 C CA . LEU A 1 369 ? 73.357 -22.837 -40.788 1.00 50.38 369 LEU A CA 1
ATOM 3035 C C . LEU A 1 369 ? 72.953 -22.144 -42.103 1.00 50.38 369 LEU A C 1
ATOM 3037 O O . LEU A 1 369 ? 71.867 -22.371 -42.634 1.00 50.38 369 LEU A O 1
ATOM 3041 N N . ARG A 1 370 ? 73.824 -21.277 -42.632 1.00 48.00 370 ARG A N 1
ATOM 3042 C CA . ARG A 1 370 ? 73.691 -20.726 -43.987 1.00 48.00 370 ARG A CA 1
ATOM 3043 C C . ARG A 1 370 ? 74.110 -21.806 -44.987 1.00 48.00 370 ARG A C 1
ATOM 3045 O O . ARG A 1 370 ? 75.303 -22.050 -45.143 1.00 48.00 370 ARG A O 1
ATOM 3052 N N . LYS A 1 371 ? 73.168 -22.401 -45.727 1.00 49.78 371 LYS A N 1
ATOM 3053 C CA . LYS A 1 371 ? 73.510 -22.977 -47.040 1.00 49.78 371 LYS A CA 1
ATOM 3054 C C . LYS A 1 371 ? 73.927 -21.810 -47.943 1.00 49.78 371 LYS A C 1
ATOM 3056 O O . LYS A 1 371 ? 73.136 -20.896 -48.166 1.00 49.78 371 LYS A O 1
ATOM 3061 N N . ARG A 1 372 ? 75.179 -21.802 -48.414 1.00 51.44 372 ARG A N 1
ATOM 3062 C CA . ARG A 1 372 ? 75.673 -20.833 -49.405 1.00 51.44 372 ARG A CA 1
ATOM 3063 C C . ARG A 1 372 ? 74.960 -21.094 -50.732 1.00 51.44 372 ARG A C 1
ATOM 3065 O O . ARG A 1 372 ? 75.343 -22.000 -51.459 1.00 51.44 372 ARG A O 1
ATOM 3072 N N . VAL A 1 373 ? 73.927 -20.317 -51.040 1.00 57.16 373 VAL A N 1
ATOM 3073 C CA . VAL A 1 373 ? 73.376 -20.252 -52.397 1.00 57.16 373 VAL A CA 1
ATOM 3074 C C . VAL A 1 373 ? 74.076 -19.100 -53.106 1.00 57.16 373 VAL A C 1
ATOM 3076 O O . VAL A 1 373 ? 73.972 -17.950 -52.681 1.00 57.16 373 VAL A O 1
ATOM 3079 N N . VAL A 1 374 ? 74.840 -19.423 -54.146 1.00 60.28 374 VAL A N 1
ATOM 3080 C CA . VAL A 1 374 ? 75.515 -18.442 -54.999 1.00 60.28 374 VAL A CA 1
ATOM 3081 C C . VAL A 1 374 ? 74.511 -17.957 -56.045 1.00 60.28 374 VAL A C 1
ATOM 3083 O O . VAL A 1 374 ? 73.915 -18.760 -56.758 1.00 60.28 374 VAL A O 1
ATOM 3086 N N . ILE A 1 375 ? 74.278 -16.646 -56.107 1.00 59.00 375 ILE A N 1
ATOM 3087 C CA . ILE A 1 375 ? 73.285 -16.039 -57.001 1.00 59.00 375 ILE A CA 1
ATOM 3088 C C . ILE A 1 375 ? 73.979 -15.590 -58.294 1.00 59.00 375 ILE A C 1
ATOM 3090 O O . ILE A 1 375 ? 74.900 -14.772 -58.259 1.00 59.00 375 ILE A O 1
ATOM 3094 N N . HIS A 1 376 ? 73.510 -16.118 -59.426 1.00 68.94 376 HIS A N 1
ATOM 3095 C CA . HIS A 1 376 ? 73.940 -15.752 -60.779 1.00 68.94 376 HIS A CA 1
ATOM 3096 C C . HIS A 1 376 ? 72.950 -14.763 -61.410 1.00 68.94 376 HIS A C 1
ATOM 3098 O O . HIS A 1 376 ? 71.735 -14.927 -61.275 1.00 68.94 376 HIS A O 1
ATOM 3104 N N . TYR A 1 377 ? 73.440 -13.765 -62.150 1.00 72.50 377 TYR A N 1
ATOM 3105 C CA . TYR A 1 377 ? 72.566 -12.862 -62.903 1.00 72.50 377 TYR A CA 1
ATOM 3106 C C . TYR A 1 377 ? 72.133 -13.486 -64.239 1.00 72.50 377 TYR A C 1
ATOM 3108 O O . TYR A 1 377 ? 72.970 -13.856 -65.060 1.00 72.50 377 TYR A O 1
ATOM 3116 N N . ARG A 1 378 ? 70.817 -13.577 -64.485 1.00 68.38 378 ARG A N 1
ATOM 3117 C CA . ARG A 1 378 ? 70.218 -14.347 -65.599 1.00 68.38 378 ARG A CA 1
ATOM 3118 C C . ARG A 1 378 ? 70.709 -13.984 -67.009 1.00 68.38 378 ARG A C 1
ATOM 3120 O O . ARG A 1 378 ? 70.783 -14.883 -67.835 1.00 68.38 378 ARG A O 1
ATOM 3127 N N . LYS A 1 379 ? 71.029 -12.715 -67.306 1.00 70.19 379 LYS A N 1
ATOM 3128 C CA . LYS A 1 379 ? 71.372 -12.288 -68.684 1.00 70.19 379 LYS A CA 1
ATOM 3129 C C . LYS A 1 379 ? 72.808 -12.620 -69.111 1.00 70.19 379 LYS A C 1
ATOM 3131 O O . LYS A 1 379 ? 73.025 -12.927 -70.277 1.00 70.19 379 LYS A O 1
ATOM 3136 N N . CYS A 1 380 ? 73.777 -12.567 -68.196 1.00 74.12 380 CYS A N 1
ATOM 3137 C CA . CYS A 1 380 ? 75.186 -12.870 -68.495 1.00 74.12 380 CYS A CA 1
ATOM 3138 C C . CYS A 1 380 ? 75.663 -14.194 -67.860 1.00 74.12 380 CYS A C 1
ATOM 3140 O O . CYS A 1 380 ? 76.633 -14.786 -68.318 1.00 74.12 380 CYS A O 1
ATOM 3142 N N . GLY A 1 381 ? 74.984 -14.689 -66.818 1.00 71.62 381 GLY A N 1
ATOM 3143 C CA . GLY A 1 381 ? 75.288 -15.948 -66.124 1.00 71.62 381 GLY A CA 1
ATOM 3144 C C . GLY A 1 381 ? 76.360 -15.870 -65.030 1.00 71.62 381 GLY A C 1
ATOM 3145 O O . GLY A 1 381 ? 76.651 -16.883 -64.395 1.00 71.62 381 GLY A O 1
ATOM 3146 N N . TRP A 1 382 ? 76.932 -14.694 -64.772 1.00 68.69 382 TRP A N 1
ATOM 3147 C CA . TRP A 1 382 ? 78.025 -14.511 -63.810 1.00 68.69 382 TRP A CA 1
ATOM 3148 C C . TRP A 1 382 ? 77.520 -14.142 -62.406 1.00 68.69 382 TRP A C 1
ATOM 3150 O O . TRP A 1 382 ? 76.416 -13.616 -62.236 1.00 68.69 382 TRP A O 1
ATOM 3160 N N . ILE A 1 383 ? 78.333 -14.452 -61.392 1.00 73.88 383 ILE A N 1
ATOM 3161 C CA . ILE A 1 383 ? 78.004 -14.289 -59.967 1.00 73.88 383 ILE A CA 1
ATOM 3162 C C . ILE A 1 383 ? 78.379 -12.898 -59.448 1.00 73.88 383 ILE A C 1
ATOM 3164 O O . ILE A 1 383 ? 79.314 -12.271 -59.940 1.00 73.88 383 ILE A O 1
ATOM 3168 N N . GLY A 1 384 ? 77.663 -12.425 -58.426 1.00 69.19 384 GLY A N 1
ATOM 3169 C CA . GLY A 1 384 ? 78.089 -11.271 -57.621 1.00 69.19 384 GLY A CA 1
ATOM 3170 C C . GLY A 1 384 ? 77.704 -9.881 -58.139 1.00 69.19 384 GLY A C 1
ATOM 3171 O O . GLY A 1 384 ? 78.167 -8.891 -57.583 1.00 69.19 384 GLY A O 1
ATOM 3172 N N . HIS A 1 385 ? 76.848 -9.770 -59.158 1.00 71.50 385 HIS A N 1
ATOM 3173 C CA . HIS A 1 385 ? 76.344 -8.477 -59.637 1.00 71.50 385 HIS A CA 1
ATOM 3174 C C . HIS A 1 385 ? 74.889 -8.561 -60.119 1.00 71.50 385 HIS A C 1
ATOM 3176 O O . HIS A 1 385 ? 74.320 -9.646 -60.222 1.00 71.50 385 HIS A O 1
ATOM 3182 N N . ASN A 1 386 ? 74.265 -7.411 -60.385 1.00 69.44 386 ASN A N 1
ATOM 3183 C CA . ASN A 1 386 ? 72.868 -7.312 -60.813 1.00 69.44 386 ASN A CA 1
ATOM 3184 C C . ASN A 1 386 ? 72.744 -6.522 -62.130 1.00 69.44 386 ASN A C 1
ATOM 3186 O O . ASN A 1 386 ? 73.737 -6.062 -62.688 1.00 69.44 386 ASN A O 1
ATOM 3190 N N . ALA A 1 387 ? 71.516 -6.348 -62.628 1.00 69.12 387 ALA A N 1
ATOM 3191 C CA . ALA A 1 387 ? 71.242 -5.681 -63.904 1.00 69.12 387 ALA A CA 1
ATOM 3192 C C . ALA A 1 387 ? 71.842 -4.272 -64.030 1.00 69.12 387 ALA A C 1
ATOM 3194 O O . ALA A 1 387 ? 72.249 -3.886 -65.120 1.00 69.12 387 ALA A O 1
ATOM 3195 N N . LYS A 1 388 ? 71.908 -3.518 -62.925 1.00 64.50 388 LYS A N 1
ATOM 3196 C CA . LYS A 1 388 ? 72.395 -2.131 -62.911 1.00 64.50 388 LYS A CA 1
ATOM 3197 C C . LYS A 1 388 ? 73.921 -2.034 -62.944 1.00 64.50 388 LYS A C 1
ATOM 3199 O O . LYS A 1 388 ? 74.447 -0.990 -63.304 1.00 64.50 388 LYS A O 1
ATOM 3204 N N . THR A 1 389 ? 74.624 -3.098 -62.562 1.00 68.88 389 THR A N 1
ATOM 3205 C CA . THR A 1 389 ? 76.093 -3.136 -62.474 1.00 68.88 389 THR A CA 1
ATOM 3206 C C . THR A 1 389 ? 76.731 -4.109 -63.467 1.00 68.88 389 THR A C 1
ATOM 3208 O O . THR A 1 389 ? 77.936 -4.348 -63.419 1.00 68.88 389 THR A O 1
ATOM 3211 N N . CYS A 1 390 ? 75.940 -4.667 -64.385 1.00 73.69 390 CYS A N 1
ATOM 3212 C CA . CYS A 1 390 ? 76.414 -5.618 -65.378 1.00 73.69 390 CYS A CA 1
ATOM 3213 C C . CYS A 1 390 ? 77.176 -4.901 -66.502 1.00 73.69 390 CYS A C 1
ATOM 3215 O O . CYS A 1 390 ? 76.599 -4.093 -67.223 1.00 73.69 390 CYS A O 1
ATOM 3217 N N . LYS A 1 391 ? 78.466 -5.219 -66.658 1.00 74.88 391 LYS A N 1
ATOM 3218 C CA . LYS A 1 391 ? 79.321 -4.728 -67.757 1.00 74.88 391 LYS A CA 1
ATOM 3219 C C . LYS A 1 391 ? 79.595 -5.788 -68.833 1.00 74.88 391 LYS A C 1
ATOM 3221 O O . LYS A 1 391 ? 80.315 -5.516 -69.785 1.00 74.88 391 LYS A O 1
ATOM 3226 N N . ASN A 1 392 ? 79.039 -6.989 -68.672 1.00 72.25 392 ASN A N 1
ATOM 3227 C CA . ASN A 1 392 ? 79.300 -8.127 -69.552 1.00 72.25 392 ASN A CA 1
ATOM 3228 C C . ASN A 1 392 ? 78.210 -8.237 -70.630 1.00 72.25 392 ASN A C 1
ATOM 3230 O O . ASN A 1 392 ? 77.044 -7.960 -70.329 1.00 72.25 392 ASN A O 1
ATOM 3234 N N . PRO A 1 393 ? 78.551 -8.675 -71.857 1.00 69.50 393 PRO A N 1
ATOM 3235 C CA . PRO A 1 393 ? 77.570 -8.869 -72.918 1.00 69.50 393 PRO A CA 1
ATOM 3236 C C . PRO A 1 393 ? 76.512 -9.918 -72.519 1.00 69.50 393 PRO A C 1
ATOM 3238 O O . PRO A 1 393 ? 76.802 -10.830 -71.732 1.00 69.50 393 PRO A O 1
ATOM 3241 N N . PRO A 1 394 ? 75.269 -9.797 -73.022 1.00 69.19 394 PRO A N 1
ATOM 3242 C CA . PRO A 1 394 ? 74.253 -10.829 -72.842 1.00 69.19 394 PRO A CA 1
ATOM 3243 C C . PRO A 1 394 ? 74.707 -12.134 -73.510 1.00 69.19 394 PRO A C 1
ATOM 3245 O O . PRO A 1 394 ? 75.399 -12.103 -74.526 1.00 69.19 394 PRO A O 1
ATOM 3248 N N . LYS A 1 395 ? 74.321 -13.287 -72.955 1.00 70.31 395 LYS A N 1
ATOM 3249 C CA . LYS A 1 395 ? 74.566 -14.577 -73.615 1.00 70.31 395 LYS A CA 1
ATOM 3250 C C . LYS A 1 395 ? 73.841 -14.612 -74.970 1.00 70.31 395 LYS A C 1
ATOM 3252 O O . LYS A 1 395 ? 72.616 -14.535 -74.993 1.00 70.31 395 LYS A O 1
ATOM 3257 N N . SER A 1 396 ? 74.579 -14.753 -76.071 1.00 60.88 396 SER A N 1
ATOM 3258 C CA . SER A 1 396 ? 74.070 -15.381 -77.299 1.00 60.88 396 SER A CA 1
ATOM 3259 C C . SER A 1 396 ? 73.915 -16.890 -77.012 1.00 60.88 396 SER A C 1
ATOM 3261 O O . SER A 1 396 ? 74.649 -17.428 -76.189 1.00 60.88 396 SER A O 1
ATOM 3263 N N . SER A 1 397 ? 72.942 -17.626 -77.543 1.00 50.41 397 SER A N 1
ATOM 3264 C CA . SER A 1 397 ? 72.542 -17.662 -78.946 1.00 50.41 397 SER A CA 1
ATOM 3265 C C . SER A 1 397 ? 71.227 -18.435 -79.155 1.00 50.41 397 SER A C 1
ATOM 3267 O O . SER A 1 397 ? 71.063 -19.507 -78.576 1.00 50.41 397 SER A O 1
ATOM 3269 N N . THR A 1 398 ? 70.425 -17.906 -80.091 1.00 49.34 398 THR A N 1
ATOM 3270 C CA . THR A 1 398 ? 69.482 -18.569 -81.026 1.00 49.34 398 THR A CA 1
ATOM 3271 C C . THR A 1 398 ? 68.235 -19.291 -80.491 1.00 49.34 398 THR A C 1
ATOM 3273 O O . THR A 1 398 ? 68.350 -20.335 -79.861 1.00 49.34 398 THR A O 1
ATOM 3276 N N . GLU A 1 399 ? 67.097 -18.706 -80.905 1.00 38.16 399 GLU A N 1
ATOM 3277 C CA . GLU A 1 399 ? 65.666 -19.096 -80.863 1.00 38.16 399 GLU A CA 1
ATOM 3278 C C . GLU A 1 399 ? 64.962 -19.232 -79.505 1.00 38.16 399 GLU A C 1
ATOM 3280 O O . GLU A 1 399 ? 65.224 -20.181 -78.735 1.00 38.16 399 GLU A O 1
#

Radius of gyration: 43.85 Å; chains: 1; bounding box: 130×48×126 Å

Foldseek 3Di:
DDDDDFDDDDDDDDVPDLFQKTKDDDPPPFPWIWIWGQDVVVVDSDIGTDDTDPDGDDDDDDQADPRPALQVLLVVCLVVCVVPVPPDLVNSQVVCCVVPVHGDDSVSSVSSSVSSVCVNVPPVVVVVVCLVVVQVVQCVVFPLKDKDWDWDPDPDPPDDTHTFKIKIFGRVLLCQCLVFFQLEWEWDWDWDDDPQTWIKIWIWTAGPVRDIRTGMIMTGHDQAQVVLLVRVQVSCVSNVPPPLCRHEYEYAPDPRNVVSCCVRRVNHHYYYDLVNVVVVLCVVVVDPVLNVLSVQLVPDDDPVSNVVSLVVVCVVDVVSSVPDPDDPVPDPDDPDDDDDDDDDDDDPDDDDPDDDDDPPDDDDPPDDDDPDDFDAEPQCRDTDDYPVPDPDHGDDDDD